Protein AF-A0A090VWR7-F1 (afdb_monomer_lite)

pLDDT: mean 79.72, std 17.18, range [29.16, 98.25]

Radius of gyration: 28.95 Å; chains: 1; bounding box: 82×68×71 Å

Sequence (475 aa):
MSASAYQDLITGIGGVRFQRPSGTYGYQKVKENLENNGVAAYNDGVGKNLQTILLELGAGAQDFLFKDYIDASGGLFWWTIKDSPGIRERPSGMLVETFKKNIAKWNSVKHWEIMQRFQIEDVKPVNVPYAEERQWPTTNWSVFAIAPHIVADKRGDSRFEGQSANMGYYESTVWYQLQMTLNSGMREPVDVAPVDWSYNFDHVYKASTLASNNKEPLRYIQNFIKGYQQRDNNVFNNGNSLVNNSAWNMREVSPWRLYSVASGDTSLHDELDVYEVGLRAKLTSKLLKMFNDKAASLDESDWPRGNDGAWWKLETMAYIPSNYSTGTCLFPNADGFCSDIQNANEADAIFTLIPLLQSINVDCVEVERLRVWAKGMWPLGDWDQFIDSSCTLGVNDVTSNNVFRAYPNPTKGIIRLSNLVEWSIFDIMGKSLKSGYSQEINLDFLPDAMYFLKTPNGTIKIIKNNKKHIENFYC

Secondary structure (DSSP, 8-state):
--HHHHHHHHH------TTS-TT-SSHHHHHHHHHHHHHHHHHTT-SS-HHHHHHHHHHHHHHHH-TT-------S-GGG-TT-HHHHTSPTT--HHHHHHHHHHHHHHHHHHHHHHTT-TT---TT-TT--SSS-S-SS-SSGGGSHHHHSSBGGGTB-TT--HHHHHHHHHHHHHHHHHH---TT---SSSS--HHHHHHHHHHHHHHSTT---HHHHHHHHHHHHHHH-------S-TTS-TT---HHHH-GGGGT--TT---TTTTTHHHHSTTHHHHHHHHHHHHHHHHHTTS-GGGS-B-SS--TTSBPPTT-------BTTBSS--TTS---SSS---HHHHHHHHHHHHHHTT--HHHHHHHHHHHHHH-TTS-GGGG--TT----S----SS----EESSSBSSEEEEEEEEEEEEE-TT--EEEEEEEEEEE-TTS-SSEEEEEETTEEEEEEB--S--------

Structure (mmCIF, N/CA/C/O backbone):
data_AF-A0A090VWR7-F1
#
_entry.id   AF-A0A090VWR7-F1
#
loop_
_atom_site.group_PDB
_atom_site.id
_atom_site.type_symbol
_atom_site.label_atom_id
_atom_site.label_alt_id
_atom_site.label_comp_id
_atom_site.label_asym_id
_atom_site.label_entity_id
_atom_site.label_seq_id
_atom_site.pdbx_PDB_ins_code
_atom_site.Cartn_x
_atom_site.Cartn_y
_atom_site.Cartn_z
_atom_site.occupancy
_atom_site.B_iso_or_equiv
_atom_site.auth_seq_id
_atom_site.auth_comp_id
_atom_site.auth_asym_id
_atom_site.auth_atom_id
_atom_site.pdbx_PDB_model_num
ATOM 1 N N . MET A 1 1 ? -18.557 12.987 29.509 1.00 51.56 1 MET A N 1
ATOM 2 C CA . MET A 1 1 ? -19.796 12.529 28.843 1.00 51.56 1 MET A CA 1
ATOM 3 C C . MET A 1 1 ? -20.856 12.423 29.927 1.00 51.56 1 MET A C 1
ATOM 5 O O . MET A 1 1 ? -20.498 11.956 31.002 1.00 51.56 1 MET A O 1
ATOM 9 N N . SER A 1 2 ? -22.081 12.920 29.727 1.00 53.41 2 SER A N 1
ATOM 10 C CA . SER A 1 2 ? -23.148 12.676 30.710 1.00 53.41 2 SER A CA 1
ATOM 11 C C . SER A 1 2 ? -23.512 11.188 30.703 1.00 53.41 2 SER A C 1
ATOM 13 O O . SER A 1 2 ? -23.335 10.510 29.689 1.00 53.41 2 SER A O 1
ATOM 15 N N . ALA A 1 3 ? -24.021 10.672 31.822 1.00 50.81 3 ALA A N 1
ATOM 16 C CA . ALA A 1 3 ? -24.468 9.281 31.902 1.00 50.81 3 ALA A CA 1
ATOM 17 C C . ALA A 1 3 ? -25.586 8.968 30.885 1.00 50.81 3 ALA A C 1
ATOM 19 O O . ALA A 1 3 ? -25.642 7.855 30.377 1.00 50.81 3 ALA A O 1
ATOM 20 N N . SER A 1 4 ? -26.422 9.959 30.544 1.00 53.22 4 SER A N 1
ATOM 21 C CA . SER A 1 4 ? -27.482 9.835 29.537 1.00 53.22 4 SER A CA 1
ATOM 22 C C . SER A 1 4 ? -26.938 9.706 28.115 1.00 53.22 4 SER A C 1
ATOM 24 O O . SER A 1 4 ? -27.262 8.740 27.441 1.00 53.22 4 SER A O 1
ATOM 26 N N . ALA A 1 5 ? -26.027 10.589 27.689 1.00 52.41 5 ALA A N 1
ATOM 27 C CA . ALA A 1 5 ? -25.415 10.508 26.360 1.00 52.41 5 ALA A CA 1
ATOM 28 C C . ALA A 1 5 ? -24.580 9.226 26.192 1.00 52.41 5 ALA A C 1
ATOM 30 O O . ALA A 1 5 ? -24.531 8.642 25.115 1.00 52.41 5 ALA A O 1
ATOM 31 N N . TYR A 1 6 ? -23.941 8.761 27.270 1.00 54.44 6 TYR A N 1
ATOM 32 C CA . TYR A 1 6 ? -23.251 7.472 27.275 1.00 54.44 6 TYR A CA 1
ATOM 33 C C . TYR A 1 6 ? -24.224 6.292 27.168 1.00 54.44 6 TYR A C 1
ATOM 35 O O . TYR A 1 6 ? -23.903 5.302 26.515 1.00 54.44 6 TYR A O 1
ATOM 43 N N . GLN A 1 7 ? -25.411 6.388 27.776 1.00 57.22 7 GLN A N 1
ATOM 44 C CA . GLN A 1 7 ? -26.429 5.356 27.625 1.00 57.22 7 GLN A CA 1
ATOM 45 C C . GLN A 1 7 ? -27.048 5.336 26.235 1.00 57.22 7 GLN A C 1
ATOM 47 O O . GLN A 1 7 ? -27.167 4.258 25.672 1.00 57.22 7 GLN A O 1
ATOM 52 N N . ASP A 1 8 ? -27.334 6.492 25.643 1.00 54.53 8 ASP A N 1
ATOM 53 C CA . ASP A 1 8 ? -27.855 6.584 24.274 1.00 54.53 8 ASP A CA 1
ATOM 54 C C . ASP A 1 8 ? -26.864 6.003 23.242 1.00 54.53 8 ASP A C 1
ATOM 56 O O . ASP A 1 8 ? -27.255 5.363 22.266 1.00 54.53 8 ASP A O 1
ATOM 60 N N . LEU A 1 9 ? -25.558 6.159 23.491 1.00 54.75 9 LEU A N 1
ATOM 61 C CA . LEU A 1 9 ? -24.485 5.519 22.722 1.00 54.75 9 LEU A CA 1
ATOM 62 C C . LEU A 1 9 ? -24.494 3.983 22.880 1.00 54.75 9 LEU A C 1
ATOM 64 O O . LEU A 1 9 ? -24.260 3.258 21.915 1.00 54.75 9 LEU A O 1
ATOM 68 N N . ILE A 1 10 ? -24.758 3.475 24.090 1.00 51.75 10 ILE A N 1
ATOM 69 C CA . ILE A 1 10 ? -24.783 2.036 24.409 1.00 51.75 10 ILE A CA 1
ATOM 70 C C . ILE A 1 10 ? -26.030 1.339 23.857 1.00 51.75 10 ILE A C 1
ATOM 72 O O . ILE A 1 10 ? -25.922 0.217 23.354 1.00 51.75 10 ILE A O 1
ATOM 76 N N . THR A 1 11 ? -27.195 1.969 23.980 1.00 52.66 11 THR A N 1
ATOM 77 C CA . THR A 1 11 ? -28.497 1.400 23.603 1.00 52.66 11 THR A CA 1
ATOM 78 C C . THR A 1 11 ? -28.781 1.508 22.104 1.00 52.66 11 THR A C 1
ATOM 80 O O . THR A 1 11 ? -29.627 0.777 21.596 1.00 52.66 11 THR A O 1
ATOM 83 N N . GLY A 1 12 ? -28.025 2.349 21.388 1.00 47.41 12 GLY A N 1
ATOM 84 C CA . GLY A 1 12 ? -28.238 2.657 19.978 1.00 47.41 12 GLY A CA 1
ATOM 85 C C . GLY A 1 12 ? -29.293 3.751 19.825 1.00 47.41 12 GLY A C 1
ATOM 86 O O . GLY A 1 12 ? -30.440 3.601 20.244 1.00 47.41 12 GLY A O 1
ATOM 87 N N . ILE A 1 13 ? -28.922 4.867 19.198 1.00 43.25 13 ILE A N 1
ATOM 88 C CA . ILE A 1 13 ? -29.881 5.922 18.862 1.00 43.25 13 ILE A CA 1
ATOM 89 C C . ILE A 1 13 ? -30.529 5.554 17.527 1.00 43.25 13 ILE A C 1
ATOM 91 O O . ILE A 1 13 ? -29.836 5.327 16.541 1.00 43.25 13 ILE A O 1
ATOM 95 N N . GLY A 1 14 ? -31.861 5.490 17.471 1.00 38.06 14 GLY A N 1
ATOM 96 C CA . GLY A 1 14 ? -32.574 5.323 16.205 1.00 38.06 14 GLY A CA 1
ATOM 97 C C . GLY A 1 14 ? -32.250 6.466 15.238 1.00 38.06 14 GLY A C 1
ATOM 98 O O . GLY A 1 14 ? -32.594 7.613 15.511 1.00 38.06 14 GLY A O 1
ATOM 99 N N . GLY A 1 15 ? -31.580 6.152 14.127 1.00 34.28 15 GLY A N 1
ATOM 100 C CA . GLY A 1 15 ? -31.239 7.111 13.078 1.00 34.28 15 GLY A CA 1
ATOM 101 C C . GLY A 1 15 ? -32.359 7.299 12.048 1.00 34.28 15 GLY A C 1
ATOM 102 O O . GLY A 1 15 ? -32.972 6.337 11.588 1.00 34.28 15 GLY A O 1
ATOM 103 N N . VAL A 1 16 ? -32.583 8.551 11.645 1.00 34.41 16 VAL A N 1
ATOM 104 C CA . VAL A 1 16 ? -33.649 9.031 10.744 1.00 34.41 16 VAL A CA 1
ATOM 105 C C . VAL A 1 16 ? -33.288 8.849 9.255 1.00 34.41 16 VAL A C 1
ATOM 107 O O . VAL A 1 16 ? -33.604 9.688 8.412 1.00 34.41 16 VAL A O 1
ATOM 110 N N . ARG A 1 17 ? -32.635 7.743 8.857 1.00 39.25 17 ARG A N 1
ATOM 111 C CA . ARG A 1 17 ? -32.684 7.380 7.427 1.00 39.25 17 ARG A CA 1
ATOM 112 C C . ARG A 1 17 ? -34.109 6.920 7.153 1.00 39.25 17 ARG A C 1
ATOM 114 O O . ARG A 1 17 ? -34.522 5.909 7.705 1.00 39.25 17 ARG A O 1
ATOM 121 N N . PHE A 1 18 ? -34.810 7.570 6.226 1.00 39.06 18 PHE A N 1
ATOM 122 C CA . PHE A 1 18 ? -36.134 7.158 5.722 1.00 39.06 18 PHE A CA 1
ATOM 123 C C . PHE A 1 18 ? -36.210 5.694 5.209 1.00 39.06 18 PHE A C 1
ATOM 125 O O . PHE A 1 18 ? -37.277 5.234 4.820 1.00 39.06 18 PHE A O 1
ATOM 132 N N . GLN A 1 19 ? -35.098 4.947 5.219 1.00 41.78 19 GLN A N 1
ATOM 133 C CA . GLN A 1 19 ? -34.988 3.539 4.830 1.00 41.78 19 GLN A CA 1
ATOM 134 C C . GLN A 1 19 ? -34.365 2.616 5.901 1.00 41.78 19 GLN A C 1
ATOM 136 O O . GLN A 1 19 ? -34.159 1.438 5.620 1.00 41.78 19 GLN A O 1
ATOM 141 N N . ARG A 1 20 ? -34.020 3.095 7.109 1.00 45.75 20 ARG A N 1
ATOM 142 C CA . ARG A 1 20 ? -33.457 2.237 8.172 1.00 45.75 20 ARG A CA 1
ATOM 143 C C . ARG A 1 20 ? -34.410 2.188 9.371 1.00 45.75 20 ARG A C 1
ATOM 145 O O . ARG A 1 20 ? -34.765 3.249 9.876 1.00 45.75 20 ARG A O 1
ATOM 152 N N . PRO A 1 21 ? -34.834 1.001 9.843 1.00 43.12 21 PRO A N 1
ATOM 153 C CA . PRO A 1 21 ? -35.701 0.915 11.014 1.00 43.12 21 PRO A CA 1
ATOM 154 C C . PRO A 1 21 ? -35.001 1.491 12.256 1.00 43.12 21 PRO A C 1
ATOM 156 O O . PRO A 1 21 ? -33.796 1.302 12.451 1.00 43.12 21 PRO A O 1
ATOM 159 N N . SER A 1 22 ? -35.748 2.184 13.113 1.00 42.44 22 SER A N 1
ATOM 160 C CA . SER A 1 22 ? -35.248 2.719 14.385 1.00 42.44 22 SER A CA 1
ATOM 161 C C . SER A 1 22 ? -34.670 1.608 15.275 1.00 42.44 22 SER A C 1
ATOM 163 O O . SER A 1 22 ? -35.323 0.581 15.451 1.00 42.44 22 SER A O 1
ATOM 165 N N . GLY A 1 23 ? -33.490 1.817 15.872 1.00 48.91 23 GLY A N 1
ATOM 166 C CA . GLY A 1 23 ? -32.904 0.888 16.855 1.00 48.91 23 GLY A CA 1
ATOM 167 C C . GLY A 1 23 ? -32.280 -0.384 16.263 1.00 48.91 23 GLY A C 1
ATOM 168 O O . GLY A 1 23 ? -32.158 -1.391 16.956 1.00 48.91 23 GLY A O 1
ATOM 169 N N . THR A 1 24 ? -31.913 -0.368 14.978 1.00 52.62 24 THR A N 1
ATOM 170 C CA . THR A 1 24 ? -31.390 -1.561 14.284 1.00 52.62 24 THR A CA 1
ATOM 171 C C . THR A 1 24 ? -29.894 -1.803 14.525 1.00 52.62 24 THR A C 1
ATOM 173 O O . THR A 1 24 ? -29.440 -2.931 14.380 1.00 52.62 24 THR A O 1
ATOM 176 N N . TYR A 1 25 ? -29.127 -0.780 14.916 1.00 61.69 25 TYR A N 1
ATOM 177 C CA . TYR A 1 25 ? -27.661 -0.813 14.935 1.00 61.69 25 TYR A CA 1
ATOM 178 C C . TYR A 1 25 ? -27.116 -0.420 16.315 1.00 61.69 25 TYR A C 1
ATOM 180 O O . TYR A 1 25 ? -27.634 0.501 16.946 1.00 61.69 25 TYR A O 1
ATOM 188 N N . GLY A 1 26 ? -26.073 -1.106 16.793 1.00 65.62 26 GLY A N 1
ATOM 189 C CA . GLY A 1 26 ? -25.439 -0.804 18.080 1.00 65.62 26 GLY A CA 1
ATOM 190 C C . GLY A 1 26 ? -25.020 -2.022 18.898 1.00 65.62 26 GLY A C 1
ATOM 191 O O . GLY A 1 26 ? -25.417 -3.159 18.639 1.00 65.62 26 GLY A O 1
ATOM 192 N N . TYR A 1 27 ? -24.201 -1.761 19.919 1.00 72.25 27 TYR A N 1
ATOM 193 C CA . TYR A 1 27 ? -23.573 -2.793 20.746 1.00 72.25 27 TYR A CA 1
ATOM 194 C C . TYR A 1 27 ? -24.579 -3.758 21.385 1.00 72.25 27 TYR A C 1
ATOM 196 O O . TYR A 1 27 ? -24.393 -4.970 21.287 1.00 72.25 27 TYR A O 1
ATOM 204 N N . GLN A 1 28 ? -25.648 -3.247 22.010 1.00 73.31 28 GLN A N 1
ATOM 205 C CA . GLN A 1 28 ? -26.652 -4.100 22.658 1.00 73.31 28 GLN A CA 1
ATOM 206 C C . GLN A 1 28 ? -27.321 -5.051 21.668 1.00 73.31 28 GLN A C 1
ATOM 208 O O . GLN A 1 28 ? -27.436 -6.237 21.955 1.00 73.31 28 GLN A O 1
ATOM 213 N N . LYS A 1 29 ? -27.678 -4.565 20.476 1.00 74.31 29 LYS A N 1
ATOM 214 C CA . LYS A 1 29 ? -28.361 -5.381 19.473 1.00 74.31 29 LYS A CA 1
ATOM 215 C C . LYS A 1 29 ? -27.481 -6.508 18.949 1.00 74.31 29 LYS A C 1
ATOM 217 O O . LYS A 1 29 ? -27.926 -7.650 18.873 1.00 74.31 29 LYS A O 1
ATOM 222 N N . VAL A 1 30 ? -26.228 -6.189 18.632 1.00 75.69 30 VAL A N 1
ATOM 223 C CA . VAL A 1 30 ? -25.244 -7.176 18.171 1.00 75.69 30 VAL A CA 1
ATOM 224 C C . VAL A 1 30 ? -24.985 -8.216 19.254 1.00 75.69 30 VAL A C 1
ATOM 226 O O . VAL A 1 30 ? -25.005 -9.413 18.979 1.00 75.69 30 VAL A O 1
ATOM 229 N N . LYS A 1 31 ? -24.828 -7.772 20.504 1.00 82.00 31 LYS A N 1
ATOM 230 C CA . LYS A 1 31 ? -24.680 -8.663 21.653 1.00 82.00 31 LYS A CA 1
ATOM 231 C C . LYS A 1 31 ? -25.887 -9.597 21.817 1.00 82.00 31 LYS A C 1
ATOM 233 O O . LYS A 1 31 ? -25.687 -10.802 21.905 1.00 82.00 31 LYS A O 1
ATOM 238 N N . GLU A 1 32 ? -27.111 -9.070 21.825 1.00 83.12 32 GLU A N 1
ATOM 239 C CA . GLU A 1 32 ? -28.346 -9.866 21.941 1.00 83.12 32 GLU A CA 1
ATOM 240 C C . GLU A 1 32 ? -28.486 -10.873 20.793 1.00 83.12 32 GLU A C 1
ATOM 242 O O . GLU A 1 32 ? -28.898 -12.013 20.993 1.00 83.12 32 GLU A O 1
ATOM 247 N N . ASN A 1 33 ? -28.138 -10.464 19.572 1.00 78.56 33 ASN A N 1
ATOM 248 C CA . ASN A 1 33 ? -28.210 -11.314 18.391 1.00 78.56 33 ASN A CA 1
ATOM 249 C C . ASN A 1 33 ? -27.217 -12.488 18.476 1.00 78.56 33 ASN A C 1
ATOM 251 O O . ASN A 1 33 ? -27.577 -13.622 18.152 1.00 78.56 33 ASN A O 1
ATOM 255 N N . LEU A 1 34 ? -25.996 -12.240 18.957 1.00 82.56 34 LEU A N 1
ATOM 256 C CA . LEU A 1 34 ? -24.993 -13.279 19.202 1.00 82.56 34 LEU A CA 1
ATOM 257 C C . LEU A 1 34 ? -25.367 -14.182 20.393 1.00 82.56 34 LEU A C 1
ATOM 259 O O . LEU A 1 34 ? -25.151 -15.389 20.320 1.00 82.56 34 LEU A O 1
ATOM 263 N N . GLU A 1 35 ? -25.972 -13.637 21.454 1.00 86.25 35 GLU A N 1
ATOM 264 C CA . GLU A 1 35 ? -26.457 -14.412 22.611 1.00 86.25 35 GLU A CA 1
ATOM 265 C C . GLU A 1 35 ? -27.609 -15.357 22.246 1.00 86.25 35 GLU A C 1
ATOM 267 O O . GLU A 1 35 ? -27.615 -16.502 22.690 1.00 86.25 35 GLU A O 1
ATOM 272 N N . ASN A 1 36 ? -28.559 -14.905 21.423 1.00 84.50 36 ASN A N 1
ATOM 273 C CA . ASN A 1 36 ? -29.758 -15.683 21.102 1.00 84.50 36 ASN A CA 1
ATOM 274 C C . ASN A 1 36 ? -29.510 -16.828 20.110 1.00 84.50 36 ASN A C 1
ATOM 276 O O . ASN A 1 36 ? -30.181 -17.852 20.198 1.00 84.50 36 ASN A O 1
ATOM 280 N N . ASN A 1 37 ? -28.586 -16.658 19.159 1.00 79.19 37 ASN A N 1
ATOM 281 C CA . ASN A 1 37 ? -28.374 -17.635 18.082 1.00 79.19 37 ASN A CA 1
ATOM 282 C C . ASN A 1 37 ? -27.042 -18.398 18.196 1.00 79.19 37 ASN A C 1
ATOM 284 O O . ASN A 1 37 ? -26.898 -19.458 17.591 1.00 79.19 37 ASN A O 1
ATOM 288 N N . GLY A 1 38 ? -26.074 -17.890 18.969 1.00 77.81 38 GLY A N 1
ATOM 289 C CA . GLY A 1 38 ? -24.718 -18.440 19.046 1.00 77.81 38 GLY A CA 1
ATOM 290 C C . GLY A 1 38 ? -23.871 -18.164 17.794 1.00 77.81 38 GLY A C 1
ATOM 291 O O . GLY A 1 38 ? -24.385 -17.901 16.712 1.00 77.81 38 GLY A O 1
ATOM 292 N N . VAL A 1 39 ? -22.541 -18.229 17.930 1.00 75.62 39 VAL A N 1
ATOM 293 C CA . VAL A 1 39 ? -21.595 -17.951 16.825 1.00 75.62 39 VAL A CA 1
ATOM 294 C C . VAL A 1 39 ? -21.690 -19.000 15.710 1.00 75.62 39 VAL A C 1
ATOM 296 O O . VAL A 1 39 ? -21.622 -18.651 14.533 1.00 75.62 39 VAL A O 1
ATOM 299 N N . ALA A 1 40 ? -21.888 -20.274 16.073 1.00 71.00 40 ALA A N 1
ATOM 300 C CA . ALA A 1 40 ? -21.952 -21.389 15.125 1.00 71.00 40 ALA A CA 1
ATOM 301 C C . ALA A 1 40 ? -23.059 -21.210 14.073 1.00 71.00 40 ALA A C 1
ATOM 303 O O . ALA A 1 40 ? -22.806 -21.428 12.894 1.00 71.00 40 ALA A O 1
ATOM 304 N N . ALA A 1 41 ? -24.228 -20.683 14.462 1.00 64.31 41 ALA A N 1
ATOM 305 C CA . ALA A 1 41 ? -25.340 -20.435 13.541 1.00 64.31 41 ALA A CA 1
ATOM 306 C C . ALA A 1 41 ? -24.945 -19.552 12.342 1.00 64.31 41 ALA A C 1
ATOM 308 O O . ALA A 1 41 ? -25.392 -19.782 11.219 1.00 64.31 41 ALA A O 1
ATOM 309 N N . TYR A 1 42 ? -24.064 -18.574 12.567 1.00 67.19 42 TYR A N 1
ATOM 310 C CA . TYR A 1 42 ? -23.623 -17.635 11.536 1.00 67.19 42 TYR A CA 1
ATOM 311 C C . TYR A 1 42 ? -22.506 -18.181 10.650 1.00 67.19 42 TYR A C 1
ATOM 313 O O . TYR A 1 42 ? -22.399 -17.775 9.492 1.00 67.19 42 TYR A O 1
ATOM 321 N N . ASN A 1 43 ? -21.693 -19.100 11.173 1.00 69.12 43 ASN A N 1
ATOM 322 C CA . ASN A 1 43 ? -20.702 -19.817 10.377 1.00 69.12 43 ASN A CA 1
ATOM 323 C C . ASN A 1 43 ? -21.363 -20.914 9.537 1.00 69.12 43 ASN A C 1
ATOM 325 O O . ASN A 1 43 ? -21.026 -21.070 8.372 1.00 69.12 43 ASN A O 1
ATOM 329 N N . ASP A 1 44 ? -22.394 -21.579 10.051 1.00 69.62 44 ASP A N 1
ATOM 330 C CA . ASP A 1 44 ? -23.106 -22.645 9.336 1.00 69.62 44 ASP A CA 1
ATOM 331 C C . ASP A 1 44 ? -24.048 -22.122 8.225 1.00 69.62 44 ASP A C 1
ATOM 333 O O . ASP A 1 44 ? -24.784 -22.889 7.605 1.00 69.62 44 ASP A O 1
ATOM 337 N N . GLY A 1 45 ? -24.032 -20.810 7.949 1.00 61.94 45 GLY A N 1
ATOM 338 C CA . GLY A 1 45 ? -24.792 -20.177 6.867 1.00 61.94 45 GLY A CA 1
ATOM 339 C C . GLY A 1 45 ? -26.270 -19.915 7.181 1.00 61.94 45 GLY A C 1
ATOM 340 O O . GLY A 1 45 ? -27.041 -19.607 6.270 1.00 61.94 45 GLY A O 1
ATOM 341 N N . VAL A 1 46 ? -26.688 -20.016 8.447 1.00 59.41 46 VAL A N 1
ATOM 342 C CA . VAL A 1 46 ? -28.076 -19.786 8.870 1.00 59.41 46 VAL A CA 1
ATOM 343 C C . VAL A 1 46 ? -28.251 -18.333 9.334 1.00 59.41 46 VAL A C 1
ATOM 345 O O . VAL A 1 46 ? -27.764 -17.930 10.385 1.00 59.41 46 VAL A O 1
ATOM 348 N N . GLY A 1 47 ? -28.994 -17.527 8.566 1.00 64.38 47 GLY A N 1
ATOM 349 C CA . GLY A 1 47 ? -29.306 -16.131 8.912 1.00 64.38 47 GLY A CA 1
ATOM 350 C C . GLY A 1 47 ? -28.325 -15.096 8.340 1.00 64.38 47 GLY A C 1
ATOM 351 O O . GLY A 1 47 ? -27.721 -15.309 7.291 1.00 64.38 47 GLY A O 1
ATOM 352 N N . LYS A 1 48 ? -28.212 -13.923 8.987 1.00 68.69 48 LYS A N 1
ATOM 353 C CA . LYS A 1 48 ? -27.246 -12.877 8.588 1.00 68.69 48 LYS A CA 1
ATOM 354 C C . LYS A 1 48 ? -25.825 -13.360 8.884 1.00 68.69 48 LYS A C 1
ATOM 356 O O . LYS A 1 48 ? -25.576 -13.801 9.993 1.00 68.69 48 LYS A O 1
ATOM 361 N N . ASN A 1 49 ? -24.882 -13.227 7.952 1.00 74.69 49 ASN A N 1
ATOM 362 C CA . ASN A 1 49 ? -23.497 -13.628 8.222 1.00 74.69 49 ASN A CA 1
ATOM 363 C C . ASN A 1 49 ? -22.848 -12.772 9.336 1.00 74.69 49 ASN A C 1
ATOM 365 O O . ASN A 1 49 ? -23.249 -11.629 9.583 1.00 74.69 49 ASN A O 1
ATOM 369 N N . LEU A 1 50 ? -21.822 -13.328 9.990 1.00 77.25 50 LEU A N 1
ATOM 370 C CA . LEU A 1 50 ? -21.145 -12.704 11.133 1.00 77.25 50 LEU A CA 1
ATOM 371 C C . LEU A 1 50 ? -20.585 -11.310 10.803 1.00 77.25 50 LEU A C 1
ATOM 373 O O . LEU A 1 50 ? -20.728 -10.383 11.596 1.00 77.25 50 LEU A O 1
ATOM 377 N N . GLN A 1 51 ? -20.020 -11.134 9.607 1.00 74.81 51 GLN A N 1
ATOM 378 C CA . GLN A 1 51 ? -19.496 -9.842 9.154 1.00 74.81 51 GLN A CA 1
ATOM 379 C C . GLN A 1 51 ? -20.593 -8.772 9.101 1.00 74.81 51 GLN A C 1
ATOM 381 O O . GLN A 1 51 ? -20.395 -7.658 9.578 1.00 74.81 51 GLN A O 1
ATOM 386 N N . THR A 1 52 ? -21.772 -9.115 8.574 1.00 74.00 52 THR A N 1
ATOM 387 C CA . THR A 1 52 ? -22.926 -8.211 8.481 1.00 74.00 52 THR A CA 1
ATOM 388 C C . THR A 1 52 ? -23.371 -7.771 9.864 1.00 74.00 52 THR A C 1
ATOM 390 O O . THR A 1 52 ? -23.618 -6.590 10.064 1.00 74.00 52 THR A O 1
ATOM 393 N N . ILE A 1 53 ? -23.422 -8.692 10.827 1.00 75.00 53 ILE A N 1
ATOM 394 C CA . ILE A 1 53 ? -23.774 -8.382 12.218 1.00 75.00 53 ILE A CA 1
ATOM 395 C C . ILE A 1 53 ? -22.732 -7.444 12.839 1.00 75.00 53 ILE A C 1
ATOM 397 O O . ILE A 1 53 ? -23.080 -6.466 13.495 1.00 75.00 53 ILE A O 1
ATOM 401 N N . LEU A 1 54 ? -21.444 -7.687 12.602 1.00 75.69 54 LEU A N 1
ATOM 402 C CA . LEU A 1 54 ? -20.377 -6.849 13.151 1.00 75.69 54 LEU A CA 1
ATOM 403 C C . LEU A 1 54 ? -20.314 -5.460 12.501 1.00 75.69 54 LEU A C 1
ATOM 405 O O . LEU A 1 54 ? -19.979 -4.491 13.181 1.00 75.69 54 LEU A O 1
ATOM 409 N N . LEU A 1 55 ? -20.712 -5.317 11.233 1.00 71.00 55 LEU A N 1
ATOM 410 C CA . LEU A 1 55 ? -20.896 -4.007 10.597 1.00 71.00 55 LEU A CA 1
ATOM 411 C C . LEU A 1 55 ? -21.937 -3.146 11.332 1.00 71.00 55 LEU A C 1
ATOM 413 O O . LEU A 1 55 ? -21.806 -1.918 11.365 1.00 71.00 55 LEU A O 1
ATOM 417 N N . GLU A 1 56 ? -22.935 -3.770 11.966 1.00 70.88 56 GLU A N 1
ATOM 418 C CA . GLU A 1 56 ? -23.962 -3.070 12.743 1.00 70.88 56 GLU A CA 1
ATOM 419 C C . GLU A 1 56 ? -23.396 -2.404 14.014 1.00 70.88 56 GLU A C 1
ATOM 421 O O . GLU A 1 56 ? -23.970 -1.419 14.484 1.00 70.88 56 GLU A O 1
ATOM 426 N N . LEU A 1 57 ? -22.241 -2.853 14.535 1.00 68.69 57 LEU A N 1
ATOM 427 C CA . LEU A 1 57 ? -21.535 -2.175 15.637 1.00 68.69 57 LEU A CA 1
ATOM 428 C C . LEU A 1 57 ? -21.033 -0.795 15.207 1.00 68.69 57 LEU A C 1
ATOM 430 O O . LEU A 1 57 ? -21.317 0.207 15.866 1.00 68.69 57 LEU A O 1
ATOM 434 N N . GLY A 1 58 ? -20.313 -0.743 14.082 1.00 62.44 58 GLY A N 1
ATOM 435 C CA . GLY A 1 58 ? -19.783 0.502 13.528 1.00 62.44 58 GLY A CA 1
ATOM 436 C C . GLY A 1 58 ? -20.893 1.464 13.102 1.00 62.44 58 GLY A C 1
ATOM 437 O O . GLY A 1 58 ? -20.776 2.670 13.316 1.00 62.44 58 GLY A O 1
ATOM 438 N N . ALA A 1 59 ? -21.999 0.938 12.568 1.00 63.44 59 ALA A N 1
ATOM 439 C CA . ALA A 1 59 ? -23.179 1.731 12.231 1.00 63.44 59 ALA A CA 1
ATOM 440 C C . ALA A 1 59 ? -23.849 2.358 13.469 1.00 63.44 59 ALA A C 1
ATOM 442 O O . ALA A 1 59 ? -24.275 3.504 13.397 1.00 63.44 59 ALA A O 1
ATOM 443 N N . GLY A 1 60 ? -23.870 1.683 14.624 1.00 61.72 60 GLY A N 1
ATOM 444 C CA . GLY A 1 60 ? -24.429 2.259 15.855 1.00 61.72 60 GLY A CA 1
ATOM 445 C C . GLY A 1 60 ? -23.659 3.486 16.363 1.00 61.72 60 GLY A C 1
ATOM 446 O O . GLY A 1 60 ? -24.263 4.478 16.770 1.00 61.72 60 GLY A O 1
ATOM 447 N N . ALA A 1 61 ? -22.323 3.466 16.279 1.00 60.53 61 ALA A N 1
ATOM 448 C CA . ALA A 1 61 ? -21.501 4.636 16.607 1.00 60.53 61 ALA A CA 1
ATOM 449 C C . ALA A 1 61 ? -21.715 5.802 15.618 1.00 60.53 61 ALA A C 1
ATOM 451 O O . ALA A 1 61 ? -21.631 6.968 16.008 1.00 60.53 61 ALA A O 1
ATOM 452 N N . GLN A 1 62 ? -22.013 5.495 14.350 1.00 57.59 62 GLN A N 1
ATOM 453 C CA . GLN A 1 62 ? -22.396 6.490 13.345 1.00 57.59 62 GLN A CA 1
ATOM 454 C C . GLN A 1 62 ? -23.764 7.090 13.660 1.00 57.59 62 GLN A C 1
ATOM 456 O O . GLN A 1 62 ? -23.892 8.308 13.735 1.00 57.59 62 GLN A O 1
ATOM 461 N N . ASP A 1 63 ? -24.768 6.254 13.904 1.00 56.19 63 ASP A N 1
ATOM 462 C CA . ASP A 1 63 ? -26.129 6.704 14.190 1.00 56.19 63 ASP A CA 1
ATOM 463 C C . ASP A 1 63 ? -26.175 7.596 15.448 1.00 56.19 63 ASP A C 1
ATOM 465 O O . ASP A 1 63 ? -26.881 8.606 15.454 1.00 56.19 63 ASP A O 1
ATOM 469 N N . PHE A 1 64 ? -25.341 7.321 16.464 1.00 55.81 64 PHE A N 1
ATOM 470 C CA . PHE A 1 64 ? -25.168 8.210 17.622 1.00 55.81 64 PHE A CA 1
ATOM 471 C C . PHE A 1 64 ? -24.698 9.625 17.238 1.00 55.81 64 PHE A C 1
ATOM 473 O O . PHE A 1 64 ? -25.191 10.617 17.773 1.00 55.81 64 PHE A O 1
ATOM 480 N N . LEU A 1 65 ? -23.742 9.736 16.315 1.00 52.31 65 LEU A N 1
ATOM 481 C CA . LEU A 1 65 ? -23.141 11.011 15.918 1.00 52.31 65 LEU A CA 1
ATOM 482 C C . LEU A 1 65 ? -23.939 11.784 14.850 1.00 52.31 65 LEU A C 1
ATOM 484 O O . LEU A 1 65 ? -23.687 12.975 14.659 1.00 52.31 65 LEU A O 1
ATOM 488 N N . PHE A 1 66 ? -24.886 11.151 14.150 1.00 51.12 66 PHE A N 1
ATOM 489 C CA . PHE A 1 66 ? -25.577 11.748 12.989 1.00 51.12 66 PHE A CA 1
ATOM 490 C C . PHE A 1 66 ? -27.098 11.682 13.059 1.00 51.12 66 PHE A C 1
ATOM 492 O O . PHE A 1 66 ? -27.740 11.668 12.010 1.00 51.12 66 PHE A O 1
ATOM 499 N N . LYS A 1 67 ? -27.670 11.692 14.272 1.00 47.28 67 LYS A N 1
ATOM 500 C CA . LYS A 1 67 ? -29.117 11.579 14.534 1.00 47.28 67 LYS A CA 1
ATOM 501 C C . LYS A 1 67 ? -30.008 12.357 13.543 1.00 47.28 67 LYS A C 1
ATOM 503 O O . LYS A 1 67 ? -31.029 11.816 13.134 1.00 47.28 67 LYS A O 1
ATOM 508 N N . ASP A 1 68 ? -29.575 13.540 13.084 1.00 39.03 68 ASP A N 1
ATOM 509 C CA . ASP A 1 68 ? -30.367 14.461 12.248 1.00 39.03 68 ASP A CA 1
ATOM 510 C C . ASP A 1 68 ? -29.728 14.865 10.893 1.00 39.03 68 ASP A C 1
ATOM 512 O O . ASP A 1 68 ? -30.069 15.918 10.351 1.00 39.03 68 ASP A O 1
ATOM 516 N N . TYR A 1 69 ? -28.784 14.096 10.325 1.00 37.78 69 TYR A N 1
ATOM 517 C CA . TYR A 1 69 ? -28.112 14.482 9.065 1.00 37.78 69 TYR A CA 1
ATOM 518 C C . TYR A 1 69 ? -28.355 13.506 7.899 1.00 37.78 69 TYR A C 1
ATOM 520 O O . TYR A 1 69 ? -28.063 12.315 7.998 1.00 37.78 69 TYR A O 1
ATOM 528 N N . ILE A 1 70 ? -28.852 14.038 6.771 1.00 39.62 70 ILE A N 1
ATOM 529 C CA . ILE A 1 70 ? -29.065 13.340 5.492 1.00 39.62 70 ILE A CA 1
ATOM 530 C C . ILE A 1 70 ? -28.203 14.023 4.422 1.00 39.62 70 ILE A C 1
ATOM 532 O O . ILE A 1 70 ? -28.447 15.178 4.086 1.00 39.62 70 ILE A O 1
ATOM 536 N N . ASP A 1 71 ? -27.259 13.290 3.837 1.00 36.06 71 ASP A N 1
ATOM 537 C CA . ASP A 1 71 ? -26.690 13.597 2.521 1.00 36.06 71 ASP A CA 1
ATOM 538 C C . ASP A 1 71 ? -26.574 12.282 1.723 1.00 36.06 71 ASP A C 1
ATOM 540 O O . ASP A 1 71 ? -26.199 11.231 2.250 1.00 36.06 71 ASP A O 1
ATOM 544 N N . ALA A 1 72 ? -26.979 12.355 0.455 1.00 30.39 72 ALA A N 1
ATOM 545 C CA . ALA A 1 72 ? -27.005 11.303 -0.551 1.00 30.39 72 ALA A CA 1
ATOM 546 C C . ALA A 1 72 ? -25.622 10.945 -1.146 1.00 30.39 72 ALA A C 1
ATOM 548 O O . ALA A 1 72 ? -25.554 10.094 -2.029 1.00 30.39 72 ALA A O 1
ATOM 549 N N . SER A 1 73 ? -24.521 11.536 -0.675 1.00 29.16 73 SER A N 1
ATOM 550 C CA . SER A 1 73 ? -23.172 11.379 -1.248 1.00 29.16 73 SER A CA 1
ATOM 551 C C . SER A 1 73 ? -22.468 10.033 -1.004 1.00 29.16 73 SER A C 1
ATOM 553 O O . SER A 1 73 ? -21.331 9.856 -1.426 1.00 29.16 73 SER A O 1
ATOM 555 N N . GLY A 1 74 ? -23.124 9.039 -0.397 1.00 33.84 74 GLY A N 1
ATOM 556 C CA . GLY A 1 74 ? -22.722 7.631 -0.550 1.00 33.84 74 GLY A CA 1
ATOM 557 C C . GLY A 1 74 ? -21.337 7.209 -0.026 1.00 33.84 74 GLY A C 1
ATOM 558 O O . GLY A 1 74 ? -20.994 6.041 -0.178 1.00 33.84 74 GLY A O 1
ATOM 559 N N . GLY A 1 75 ? -20.557 8.061 0.643 1.00 38.97 75 GLY A N 1
ATOM 560 C CA . GLY A 1 75 ? -19.232 7.668 1.123 1.00 38.97 75 GLY A CA 1
ATOM 561 C C . GLY A 1 75 ? -18.623 8.612 2.158 1.00 38.97 75 GLY A C 1
ATOM 562 O O . GLY A 1 75 ? -18.750 9.822 2.061 1.00 38.97 75 GLY A O 1
ATOM 563 N N . LEU A 1 76 ? -17.898 8.010 3.108 1.00 42.84 76 LEU A N 1
ATOM 564 C CA . LEU A 1 76 ? -16.837 8.602 3.938 1.00 42.84 76 LEU A CA 1
ATOM 565 C C . LEU A 1 76 ? -17.250 9.434 5.185 1.00 42.84 76 LEU A C 1
ATOM 567 O O . LEU A 1 76 ? -17.402 10.648 5.168 1.00 42.84 76 LEU A O 1
ATOM 571 N N . PHE A 1 77 ? -17.270 8.744 6.333 1.00 54.78 77 PHE A N 1
ATOM 572 C CA . PHE A 1 77 ? -16.742 9.211 7.634 1.00 54.78 77 PHE A CA 1
ATOM 573 C C . PHE A 1 77 ? -17.242 10.541 8.210 1.00 54.78 77 PHE A C 1
ATOM 575 O O . PHE A 1 77 ? -16.463 11.399 8.634 1.00 54.78 77 PHE A O 1
ATOM 582 N N . TRP A 1 78 ? -18.558 10.646 8.361 1.00 49.72 78 TRP A N 1
ATOM 583 C CA . TRP A 1 78 ? -19.258 11.794 8.939 1.00 49.72 78 TRP A CA 1
ATOM 584 C C . TRP A 1 78 ? -18.750 12.232 10.341 1.00 49.72 78 TRP A C 1
ATOM 586 O O . TRP A 1 78 ? -18.875 13.402 10.703 1.00 49.72 78 TRP A O 1
ATOM 596 N N . TRP A 1 79 ? -18.105 11.351 11.130 1.00 52.16 79 TRP A N 1
ATOM 597 C CA . TRP A 1 79 ? -17.545 11.663 12.471 1.00 52.16 79 TRP A CA 1
ATOM 598 C C . TRP A 1 79 ? -16.213 12.388 12.479 1.00 52.16 79 TRP A C 1
ATOM 600 O O . TRP A 1 79 ? -15.764 12.852 13.526 1.00 52.16 79 TRP A O 1
ATOM 610 N N . THR A 1 80 ? -15.608 12.539 11.310 1.00 54.19 80 THR A N 1
ATOM 611 C CA . THR A 1 80 ? -14.414 13.368 11.123 1.00 54.19 80 THR A CA 1
ATOM 612 C C . THR A 1 80 ? -14.762 14.847 10.957 1.00 54.19 80 THR A C 1
ATOM 614 O O . THR A 1 80 ? -13.920 15.716 11.184 1.00 54.19 80 THR A O 1
ATOM 617 N N . ILE A 1 81 ? -16.022 15.162 10.641 1.00 63.28 81 ILE A N 1
ATOM 618 C CA . ILE A 1 81 ? -16.475 16.519 10.333 1.00 63.28 81 ILE A CA 1
ATOM 619 C C . ILE A 1 81 ? -16.571 17.332 11.627 1.00 63.28 81 ILE A C 1
ATOM 621 O O . ILE A 1 81 ? -17.236 16.940 12.585 1.00 63.28 81 ILE A O 1
ATOM 625 N N . LYS A 1 82 ? -15.879 18.475 11.662 1.00 61.16 82 LYS A N 1
ATOM 626 C CA . LYS A 1 82 ? -15.769 19.361 12.832 1.00 61.16 82 LYS A CA 1
ATOM 627 C C . LYS A 1 82 ? -17.110 19.919 13.320 1.00 61.16 82 LYS A C 1
ATOM 629 O O . LYS A 1 82 ? -17.290 20.047 14.526 1.00 61.16 82 LYS A O 1
ATOM 634 N N . ASP A 1 83 ? -18.051 20.152 12.409 1.00 65.31 83 ASP A N 1
ATOM 635 C CA . ASP A 1 83 ? -19.306 20.862 12.695 1.00 65.31 83 ASP A CA 1
ATOM 636 C C . ASP A 1 83 ? -20.568 20.023 12.446 1.00 65.31 83 ASP A C 1
ATOM 638 O O . ASP A 1 83 ? -21.653 20.557 12.204 1.00 65.31 83 ASP A O 1
ATOM 642 N N . SER A 1 84 ? -20.451 18.694 12.491 1.00 63.09 84 SER A N 1
ATOM 643 C CA . SER A 1 84 ? -21.616 17.830 12.297 1.00 63.09 84 SER A CA 1
ATOM 644 C C . SER A 1 84 ? -22.622 17.938 13.458 1.00 63.09 84 SER A C 1
ATOM 646 O O . SER A 1 84 ? -22.237 18.262 14.588 1.00 63.09 84 SER A O 1
ATOM 648 N N . PRO A 1 85 ? -23.923 17.663 13.223 1.00 59.38 85 PRO A N 1
ATOM 649 C CA . PRO A 1 85 ? -24.957 17.800 14.248 1.00 59.38 85 PRO A CA 1
ATOM 650 C C . PRO A 1 85 ? -24.654 17.081 15.570 1.00 59.38 85 PRO A C 1
ATOM 652 O O . PRO A 1 85 ? -24.726 17.727 16.610 1.00 59.38 85 PRO A O 1
ATOM 655 N N . GLY A 1 86 ? -24.213 15.818 15.572 1.00 62.22 86 GLY A N 1
ATOM 656 C CA . GLY A 1 86 ? -23.901 15.128 16.833 1.00 62.22 86 GLY A CA 1
ATOM 657 C C . GLY A 1 86 ? -22.631 15.618 17.530 1.00 62.22 86 GLY A C 1
ATOM 658 O O . GLY A 1 86 ? -22.496 15.444 18.737 1.00 62.22 86 GLY A O 1
ATOM 659 N N . ILE A 1 87 ? -21.718 16.306 16.834 1.00 69.19 87 ILE A N 1
ATOM 660 C CA . ILE A 1 87 ? -20.593 16.994 17.489 1.00 69.19 87 ILE A CA 1
ATOM 661 C C . ILE A 1 87 ? -21.072 18.241 18.247 1.00 69.19 87 ILE A C 1
ATOM 663 O O . ILE A 1 87 ? -20.442 18.642 19.234 1.00 69.19 87 ILE A O 1
ATOM 667 N N . ARG A 1 88 ? -22.191 18.853 17.835 1.00 70.38 88 ARG A N 1
ATOM 668 C CA . ARG A 1 88 ? -22.815 19.976 18.559 1.00 70.38 88 ARG A CA 1
ATOM 669 C C . ARG A 1 88 ? -23.470 19.538 19.871 1.00 70.38 88 ARG A C 1
ATOM 671 O O . ARG A 1 88 ? -23.471 20.325 20.808 1.00 70.38 88 ARG A O 1
ATOM 678 N N . GLU A 1 89 ? -23.880 18.275 19.971 1.00 70.44 89 GLU A N 1
ATOM 679 C CA . GLU A 1 89 ? -24.435 17.652 21.188 1.00 70.44 89 GLU A CA 1
ATOM 680 C C . GLU A 1 89 ? -23.368 17.244 22.224 1.00 70.44 89 GLU A C 1
ATOM 682 O O . GLU A 1 89 ? -23.670 16.648 23.263 1.00 70.44 89 GLU A O 1
ATOM 687 N N . ARG A 1 90 ? -22.086 17.534 21.967 1.00 76.62 90 ARG A N 1
ATOM 688 C CA . ARG A 1 90 ? -21.012 17.207 22.912 1.00 76.62 90 ARG A CA 1
ATOM 689 C C . ARG A 1 90 ? -21.219 17.916 24.263 1.00 76.62 90 ARG A C 1
ATOM 691 O O . ARG A 1 90 ? -21.732 19.034 24.303 1.00 76.62 90 ARG A O 1
ATOM 698 N N . PRO A 1 91 ? -20.733 17.337 25.379 1.00 77.62 91 PRO A N 1
ATOM 699 C CA . PRO A 1 91 ? -20.805 17.987 26.684 1.00 77.62 91 PRO A CA 1
ATOM 700 C C . PRO A 1 91 ? -20.195 19.394 26.668 1.00 77.62 91 PRO A C 1
ATOM 702 O O . PRO A 1 91 ? -19.105 19.592 26.124 1.00 77.62 91 PRO A O 1
ATOM 705 N N . SER A 1 92 ? -20.869 20.348 27.316 1.00 79.06 92 SER A N 1
ATOM 706 C CA . SER A 1 92 ? -20.365 21.719 27.454 1.00 79.06 92 SER A CA 1
ATOM 707 C C . SER A 1 92 ? -18.942 21.730 28.031 1.00 79.06 92 SER A C 1
ATOM 709 O O . SER A 1 92 ? -18.634 20.987 28.964 1.00 79.06 92 SER A O 1
ATOM 711 N N . GLY A 1 93 ? -18.059 22.536 27.435 1.00 82.19 93 GLY A N 1
ATOM 712 C CA . GLY A 1 93 ? -16.640 22.625 27.801 1.00 82.19 93 GLY A CA 1
ATOM 713 C C . GLY A 1 93 ? -15.735 21.518 27.237 1.00 82.19 93 GLY A C 1
ATOM 714 O O . GLY A 1 93 ? -14.518 21.611 27.380 1.00 82.19 93 GLY A O 1
ATOM 715 N N . MET A 1 94 ? -16.271 20.490 26.567 1.00 83.44 94 MET A N 1
ATOM 716 C CA . MET A 1 94 ? -15.452 19.469 25.905 1.00 83.44 94 MET A CA 1
ATOM 717 C C . MET A 1 94 ? -14.971 19.943 24.526 1.00 83.44 94 MET A C 1
ATOM 719 O O . MET A 1 94 ? -15.765 20.388 23.690 1.00 83.44 94 MET A O 1
ATOM 723 N N . LEU A 1 95 ? -13.667 19.799 24.266 1.00 85.94 95 LEU A N 1
ATOM 724 C CA . LEU A 1 95 ? -13.085 20.048 22.944 1.00 85.94 95 LEU A CA 1
ATOM 725 C C . LEU A 1 95 ? -13.640 19.059 21.909 1.00 85.94 95 LEU A C 1
ATOM 727 O O . LEU A 1 95 ? -13.842 17.880 22.211 1.00 85.94 95 LEU A O 1
ATOM 731 N N . VAL A 1 96 ? -13.847 19.538 20.680 1.00 82.62 96 VAL A N 1
ATOM 732 C CA . VAL A 1 96 ? -14.387 18.743 19.563 1.00 82.62 96 VAL A CA 1
ATOM 733 C C . VAL A 1 96 ? -13.530 17.505 19.296 1.00 82.62 96 VAL A C 1
ATOM 735 O O . VAL A 1 96 ? -14.047 16.390 19.301 1.00 82.62 96 VAL A O 1
ATOM 738 N N . GLU A 1 97 ? -12.217 17.681 19.146 1.00 85.31 97 GLU A N 1
ATOM 739 C CA . GLU A 1 97 ? -11.278 16.580 18.904 1.00 85.31 97 GLU A CA 1
ATOM 740 C C . GLU A 1 97 ? -11.283 15.542 20.038 1.00 85.31 97 GLU A C 1
ATOM 742 O O . GLU A 1 97 ? -11.281 14.337 19.784 1.00 85.31 97 GLU A O 1
ATOM 747 N N . THR A 1 98 ? -11.372 15.991 21.297 1.00 85.50 98 THR A N 1
ATOM 748 C CA . THR A 1 98 ? -11.488 15.101 22.464 1.00 85.50 98 THR A CA 1
ATOM 749 C C . THR A 1 98 ? -12.761 14.264 22.399 1.00 85.50 98 THR A C 1
ATOM 751 O O . THR A 1 98 ? -12.727 13.064 22.676 1.00 85.50 98 THR A O 1
ATOM 754 N N . PHE A 1 99 ? -13.885 14.874 22.021 1.00 81.50 99 PHE A N 1
ATOM 755 C CA . PHE A 1 99 ? -15.152 14.165 21.880 1.00 81.50 99 PHE A CA 1
ATOM 756 C C . PHE A 1 99 ? -15.089 13.116 20.758 1.00 81.50 99 PHE A C 1
ATOM 758 O O . PHE A 1 99 ? -15.376 11.946 21.017 1.00 81.50 99 PHE A O 1
ATOM 765 N N . LYS A 1 100 ? -14.602 13.493 19.565 1.00 81.44 100 LYS A N 1
ATOM 766 C CA . LYS A 1 100 ? -14.388 12.577 18.426 1.00 81.44 100 LYS A CA 1
ATOM 767 C C . LYS A 1 100 ? -13.506 11.384 18.815 1.00 81.44 100 LYS A C 1
ATOM 769 O O . LYS A 1 100 ? -13.889 10.230 18.618 1.00 81.44 100 LYS A O 1
ATOM 774 N N . LYS A 1 101 ? -12.348 11.650 19.436 1.00 84.94 101 LYS A N 1
ATOM 775 C CA . LYS A 1 101 ? -11.388 10.619 19.869 1.00 84.94 101 LYS A CA 1
ATOM 776 C C . LYS A 1 101 ? -11.997 9.663 20.895 1.00 84.94 101 LYS A C 1
ATOM 778 O O . LYS A 1 101 ? -11.763 8.459 20.816 1.00 84.94 101 LYS A O 1
ATOM 783 N N . ASN A 1 102 ? -12.780 10.168 21.849 1.00 82.81 102 ASN A N 1
ATOM 784 C CA . ASN A 1 102 ? -13.427 9.331 22.863 1.00 82.81 102 ASN A CA 1
ATOM 785 C C . ASN A 1 102 ? -14.479 8.394 22.263 1.00 82.81 102 ASN A C 1
ATOM 787 O O . ASN A 1 102 ? -14.566 7.244 22.688 1.00 82.81 102 ASN A O 1
ATOM 791 N N . ILE A 1 103 ? -15.235 8.847 21.262 1.00 76.69 103 ILE A N 1
ATOM 792 C CA . ILE A 1 103 ? -16.222 8.001 20.579 1.00 76.69 103 ILE A CA 1
ATOM 793 C C . ILE A 1 103 ? -15.530 6.921 19.750 1.00 76.69 103 ILE A C 1
ATOM 795 O O . ILE A 1 103 ? -15.900 5.753 19.850 1.00 76.69 103 ILE A O 1
ATOM 799 N N . ALA A 1 104 ? -14.479 7.272 19.003 1.00 79.94 104 ALA A N 1
ATOM 800 C CA . ALA A 1 104 ? -13.693 6.293 18.251 1.00 79.94 104 ALA A CA 1
ATOM 801 C C . ALA A 1 104 ? -13.080 5.217 19.173 1.00 79.94 104 ALA A C 1
ATOM 803 O O . ALA A 1 104 ? -13.154 4.020 18.882 1.00 79.94 104 ALA A O 1
ATOM 804 N N . LYS A 1 105 ? -12.542 5.632 20.330 1.00 85.56 105 LYS A N 1
ATOM 805 C CA . LYS A 1 105 ? -12.038 4.719 21.368 1.00 85.56 105 LYS A CA 1
ATOM 806 C C . LYS A 1 105 ? -13.134 3.829 21.938 1.00 85.56 105 LYS A C 1
ATOM 808 O O . LYS A 1 105 ? -12.923 2.631 22.080 1.00 85.56 105 LYS A O 1
ATOM 813 N N . TRP A 1 106 ? -14.300 4.391 22.246 1.00 80.38 106 TRP A N 1
ATOM 814 C CA . TRP A 1 106 ? -15.430 3.612 22.741 1.00 80.38 106 TRP A CA 1
ATOM 815 C C . TRP A 1 106 ? -15.869 2.556 21.724 1.00 80.38 106 TRP A C 1
ATOM 817 O O . TRP A 1 106 ? -15.993 1.390 22.086 1.00 80.38 106 TRP A O 1
ATOM 827 N N . ASN A 1 107 ? -16.008 2.929 20.447 1.00 77.25 107 ASN A N 1
ATOM 828 C CA . ASN A 1 107 ? -16.348 1.990 19.380 1.00 77.25 107 ASN A CA 1
ATOM 829 C C . ASN A 1 107 ? -15.330 0.840 19.306 1.00 77.25 107 ASN A C 1
ATOM 831 O O . ASN A 1 107 ? -15.712 -0.324 19.215 1.00 77.25 107 ASN A O 1
ATOM 835 N N . SER A 1 108 ? -14.039 1.154 19.428 1.00 84.44 108 SER A N 1
ATOM 836 C CA . SER A 1 108 ? -12.965 0.154 19.458 1.00 84.44 108 SER A CA 1
ATOM 837 C C . SER A 1 108 ? -13.078 -0.799 20.651 1.00 84.44 108 SER A C 1
ATOM 839 O O . SER A 1 108 ? -12.952 -2.010 20.483 1.00 84.44 108 SER A O 1
ATOM 841 N N . VAL A 1 109 ? -13.375 -0.275 21.846 1.00 86.75 109 VAL A N 1
ATOM 842 C CA . VAL A 1 109 ? -13.624 -1.092 23.047 1.00 86.75 109 VAL A CA 1
ATOM 843 C C . VAL A 1 109 ? -14.846 -1.989 22.849 1.00 86.75 109 VAL A C 1
ATOM 845 O O . VAL A 1 109 ? -14.814 -3.144 23.254 1.00 86.75 109 VAL A O 1
ATOM 848 N N . LYS A 1 110 ? -15.904 -1.507 22.186 1.00 83.06 110 LYS A N 1
ATOM 849 C CA . LYS A 1 110 ? -17.097 -2.317 21.901 1.00 83.06 110 LYS A CA 1
ATOM 850 C C . LYS A 1 110 ? -16.847 -3.429 20.898 1.00 83.06 110 LYS A C 1
ATOM 852 O O . LYS A 1 110 ? -17.360 -4.525 21.102 1.00 83.06 110 LYS A O 1
ATOM 857 N N . HIS A 1 111 ? -16.015 -3.191 19.887 1.00 83.56 111 HIS A N 1
ATOM 858 C CA . HIS A 1 111 ? -15.525 -4.274 19.039 1.00 83.56 111 HIS A CA 1
ATOM 859 C C . HIS A 1 111 ? -14.756 -5.293 19.883 1.00 83.56 111 HIS A C 1
ATOM 861 O O . HIS A 1 111 ? -15.130 -6.458 19.889 1.00 83.56 111 HIS A O 1
ATOM 867 N N . TRP A 1 112 ? -13.769 -4.856 20.671 1.00 88.44 112 TRP A N 1
ATOM 868 C CA . TRP A 1 112 ? -12.988 -5.748 21.532 1.00 88.44 112 TRP A CA 1
ATOM 869 C C . TRP A 1 112 ? -13.866 -6.579 22.484 1.00 88.44 112 TRP A C 1
ATOM 871 O O . TRP A 1 112 ? -13.720 -7.795 22.536 1.00 88.44 112 TRP A O 1
ATOM 881 N N . GLU A 1 113 ? -14.831 -5.965 23.177 1.00 87.25 113 GLU A N 1
ATOM 882 C CA . GLU A 1 113 ? -15.758 -6.668 24.076 1.00 87.25 113 GLU A CA 1
ATOM 883 C C . GLU A 1 113 ? -16.539 -7.774 23.354 1.00 87.25 113 GLU A C 1
ATOM 885 O O . GLU A 1 113 ? -16.686 -8.862 23.906 1.00 87.25 113 GLU A O 1
ATOM 890 N N . ILE A 1 114 ? -17.032 -7.515 22.136 1.00 86.31 114 ILE A N 1
ATOM 891 C CA . ILE A 1 114 ? -17.729 -8.525 21.327 1.00 86.31 114 ILE A CA 1
ATOM 892 C C . ILE A 1 114 ? -16.762 -9.637 20.907 1.00 86.31 114 ILE A C 1
ATOM 894 O O . ILE A 1 114 ? -17.076 -10.809 21.105 1.00 86.31 114 ILE A O 1
ATOM 898 N N . MET A 1 115 ? -15.574 -9.286 20.404 1.00 88.12 115 MET A N 1
ATOM 899 C CA . MET A 1 115 ? -14.579 -10.270 19.961 1.00 88.12 115 MET A CA 1
ATOM 900 C C . MET A 1 115 ? -14.193 -11.233 21.089 1.00 88.12 115 MET A C 1
ATOM 902 O O . MET A 1 115 ? -14.170 -12.445 20.887 1.00 88.12 115 MET A O 1
ATOM 906 N N . GLN A 1 116 ? -13.960 -10.702 22.291 1.00 90.00 116 GLN A N 1
ATOM 907 C CA . GLN A 1 116 ? -13.544 -11.490 23.451 1.00 90.00 116 GLN A CA 1
ATOM 908 C C . GLN A 1 116 ? -14.701 -12.258 24.099 1.00 90.00 116 GLN A C 1
ATOM 910 O O . GLN A 1 116 ? -14.553 -13.434 24.420 1.00 90.00 116 GLN A O 1
ATOM 915 N N . ARG A 1 117 ? -15.871 -11.624 24.289 1.00 88.75 117 ARG A N 1
ATOM 916 C CA . ARG A 1 117 ? -17.027 -12.258 24.954 1.00 88.75 117 ARG A CA 1
ATOM 917 C C . ARG A 1 117 ? -17.502 -13.500 24.209 1.00 88.75 117 ARG A C 1
ATOM 919 O O . ARG A 1 117 ? -17.906 -14.461 24.854 1.00 88.75 117 ARG A O 1
ATOM 926 N N . PHE A 1 118 ? -17.478 -13.451 22.881 1.00 87.62 118 PHE A N 1
ATOM 927 C CA . PHE A 1 118 ? -17.948 -14.540 22.031 1.00 87.6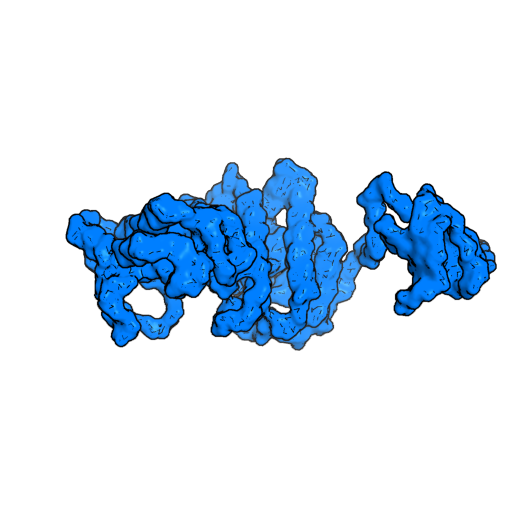2 118 PHE A CA 1
ATOM 928 C C . PHE A 1 118 ? -16.814 -15.392 21.456 1.00 87.62 118 PHE A C 1
ATOM 930 O O . PHE A 1 118 ? -17.112 -16.327 20.722 1.00 87.62 118 PHE A O 1
ATOM 937 N N . GLN A 1 119 ? -15.552 -15.095 21.803 1.00 88.44 119 GLN A N 1
ATOM 938 C CA . GLN A 1 119 ? -14.365 -15.821 21.333 1.00 88.44 119 GLN A CA 1
ATOM 939 C C . GLN A 1 119 ? -14.344 -15.949 19.803 1.00 88.44 119 GLN A C 1
ATOM 941 O O . GLN A 1 119 ? -14.273 -17.042 19.257 1.00 88.44 119 GLN A O 1
ATOM 946 N N . ILE A 1 120 ? -14.485 -14.812 19.115 1.00 85.06 120 ILE A N 1
ATOM 947 C CA . ILE A 1 120 ? -14.573 -14.758 17.646 1.00 85.06 120 ILE A CA 1
ATOM 948 C C . ILE A 1 120 ? -13.342 -14.130 16.982 1.00 85.06 120 ILE A C 1
ATOM 950 O O . ILE A 1 120 ? -13.386 -13.790 15.805 1.00 85.06 120 ILE A O 1
ATOM 954 N N . GLU A 1 121 ? -12.252 -13.941 17.726 1.00 82.88 121 GLU A N 1
ATOM 955 C CA . GLU A 1 121 ? -11.012 -13.330 17.218 1.00 82.88 121 GLU A CA 1
ATOM 956 C C . GLU A 1 121 ? -10.204 -14.232 16.269 1.00 82.88 121 GLU A C 1
ATOM 958 O O . GLU A 1 121 ? -9.364 -13.738 15.519 1.00 82.88 121 GLU A O 1
ATOM 963 N N . ASP A 1 122 ? -10.460 -15.536 16.306 1.00 77.31 122 ASP A N 1
ATOM 964 C CA . ASP A 1 122 ? -9.881 -16.581 15.458 1.00 77.31 122 ASP A CA 1
ATOM 965 C C . ASP A 1 122 ? -10.949 -17.287 14.602 1.00 77.31 122 ASP A C 1
ATOM 967 O O . ASP A 1 122 ? -10.701 -18.294 13.934 1.00 77.31 122 ASP A O 1
ATOM 971 N N . VAL A 1 123 ? -12.168 -16.743 14.596 1.00 79.56 123 VAL A N 1
ATOM 972 C CA . VAL A 1 123 ? -13.271 -17.293 13.819 1.00 79.56 123 VAL A CA 1
ATOM 973 C C . VAL A 1 123 ? -13.182 -16.786 12.389 1.00 79.56 123 VAL A C 1
ATOM 975 O O . VAL A 1 123 ? -13.523 -15.646 12.073 1.00 79.56 123 VAL A O 1
ATOM 978 N N . LYS A 1 124 ? -12.772 -17.687 11.499 1.00 78.62 124 LYS A N 1
ATOM 979 C CA . LYS A 1 124 ? -12.762 -17.462 10.057 1.00 78.62 124 LYS A CA 1
ATOM 980 C C . LYS A 1 124 ? -14.193 -17.443 9.493 1.00 78.62 124 LYS A C 1
ATOM 982 O O . LYS A 1 124 ? -14.869 -18.473 9.567 1.00 78.62 124 LYS A O 1
ATOM 987 N N . PRO A 1 125 ? -14.661 -16.341 8.871 1.00 74.75 125 PRO A N 1
ATOM 988 C CA . PRO A 1 125 ? -15.970 -16.319 8.223 1.00 74.75 125 PRO A CA 1
ATOM 989 C C . PRO A 1 125 ? -16.049 -17.345 7.093 1.00 74.75 125 PRO A C 1
ATOM 991 O O . PRO A 1 125 ? -15.177 -17.394 6.224 1.00 74.75 125 PRO A O 1
ATOM 994 N N . VAL A 1 126 ? -17.127 -18.130 7.059 1.00 72.00 126 VAL A N 1
ATOM 995 C CA . VAL A 1 126 ? -17.272 -19.247 6.106 1.00 72.00 126 VAL A CA 1
ATOM 996 C C . VAL A 1 126 ? -17.275 -18.804 4.643 1.00 72.00 126 VAL A C 1
ATOM 998 O O . VAL A 1 126 ? -16.751 -19.511 3.785 1.00 72.00 126 VAL A O 1
ATOM 1001 N N . ASN A 1 127 ? -17.761 -17.597 4.356 1.00 70.75 127 ASN A N 1
ATOM 1002 C CA . ASN A 1 127 ? -17.798 -17.064 2.994 1.00 70.75 127 ASN A CA 1
ATOM 1003 C C . ASN A 1 127 ? -16.483 -16.403 2.548 1.00 70.75 127 ASN A C 1
ATOM 1005 O O . ASN A 1 127 ? -16.418 -15.900 1.428 1.00 70.75 127 ASN A O 1
ATOM 1009 N N . VAL A 1 128 ? -15.440 -16.396 3.389 1.00 74.62 128 VAL A N 1
ATOM 1010 C CA . VAL A 1 128 ? -14.163 -15.736 3.080 1.00 74.62 128 VAL A CA 1
ATOM 1011 C C . VAL A 1 128 ? -12.996 -16.714 3.230 1.00 74.62 128 VAL A C 1
ATOM 1013 O O . VAL A 1 128 ? -12.270 -16.711 4.228 1.00 74.62 128 VAL A O 1
ATOM 1016 N N . PRO A 1 129 ? -12.767 -17.578 2.222 1.00 75.44 129 PRO A N 1
ATOM 1017 C CA . PRO A 1 129 ? -11.769 -18.642 2.301 1.00 75.44 129 PRO A CA 1
ATOM 1018 C C . PRO A 1 129 ? -10.327 -18.128 2.414 1.00 75.44 129 PRO A C 1
ATOM 1020 O O . PRO A 1 129 ? -9.453 -18.889 2.826 1.00 75.44 129 PRO A O 1
ATOM 1023 N N . TYR A 1 130 ? -10.064 -16.857 2.106 1.00 78.44 130 TYR A N 1
ATOM 1024 C CA . TYR A 1 130 ? -8.728 -16.251 2.178 1.00 78.44 130 TYR A CA 1
ATOM 1025 C C . TYR A 1 130 ? -8.464 -15.470 3.468 1.00 78.44 130 TYR A C 1
ATOM 1027 O O . TYR A 1 130 ? -7.368 -14.936 3.646 1.00 78.44 130 TYR A O 1
ATOM 1035 N N . ALA A 1 131 ? -9.440 -15.412 4.376 1.00 80.94 131 ALA A N 1
ATOM 1036 C CA . ALA A 1 131 ? -9.235 -14.828 5.686 1.00 80.94 131 ALA A CA 1
ATOM 1037 C C . ALA A 1 131 ? -8.121 -15.588 6.440 1.00 80.94 131 ALA A C 1
ATOM 1039 O O . ALA A 1 131 ? -8.163 -16.814 6.575 1.00 80.94 131 ALA A O 1
ATOM 1040 N N . GLU A 1 132 ? -7.122 -14.835 6.907 1.00 83.31 132 GLU A N 1
ATOM 1041 C CA . GLU A 1 132 ? -6.159 -15.207 7.944 1.00 83.31 132 GLU A CA 1
ATOM 1042 C C . GLU A 1 132 ? -6.867 -15.800 9.165 1.00 83.31 132 GLU A C 1
ATOM 1044 O O . GLU A 1 132 ? -7.946 -15.347 9.543 1.00 83.31 132 GLU A O 1
ATOM 1049 N N . GLU A 1 133 ? -6.225 -16.796 9.775 1.00 81.25 133 GLU A N 1
ATOM 1050 C CA . GLU A 1 133 ? -6.749 -17.553 10.917 1.00 81.25 133 GLU A CA 1
ATOM 1051 C C . GLU A 1 133 ? -6.920 -16.691 12.173 1.00 81.25 133 GLU A C 1
ATOM 1053 O O . GLU A 1 133 ? -7.843 -16.909 12.942 1.00 81.25 133 GLU A O 1
ATOM 1058 N N . ARG A 1 134 ? -6.048 -15.696 12.377 1.00 83.88 134 ARG A N 1
ATOM 1059 C CA . ARG A 1 134 ? -6.048 -14.821 13.558 1.00 83.88 134 ARG A CA 1
ATOM 1060 C C . ARG A 1 134 ? -6.324 -13.381 13.150 1.00 83.88 134 ARG A C 1
ATOM 1062 O O . ARG A 1 134 ? -5.399 -12.578 13.055 1.00 83.88 134 ARG A O 1
ATOM 1069 N N . GLN A 1 135 ? -7.586 -13.075 12.879 1.00 84.69 135 GLN A N 1
ATOM 1070 C CA . GLN A 1 135 ? -8.042 -11.713 12.626 1.00 84.69 135 GLN A CA 1
ATOM 1071 C C . GLN A 1 135 ? -9.505 -11.545 13.032 1.00 84.69 135 GLN A C 1
ATOM 1073 O O . GLN A 1 135 ? -10.299 -12.481 12.983 1.00 84.69 135 GLN A O 1
ATOM 1078 N N . TRP A 1 136 ? -9.895 -10.316 13.340 1.00 87.38 136 TRP A N 1
ATOM 1079 C CA . TRP A 1 136 ? -11.279 -9.977 13.612 1.00 87.38 136 TRP A CA 1
ATOM 1080 C C . TRP A 1 136 ? -12.115 -10.083 12.329 1.00 87.38 136 TRP A C 1
ATOM 1082 O O . TRP A 1 136 ? -11.755 -9.466 11.323 1.00 87.38 136 TRP A O 1
ATOM 1092 N N . PRO A 1 137 ? -13.269 -10.775 12.362 1.00 82.50 137 PRO A N 1
ATOM 1093 C CA . PRO A 1 137 ? -14.119 -11.020 11.195 1.00 82.50 137 PRO A CA 1
ATOM 1094 C C . PRO A 1 137 ? -14.976 -9.798 10.813 1.00 82.50 137 PRO A C 1
ATOM 1096 O O . PRO A 1 137 ? -16.190 -9.889 10.642 1.00 82.50 137 PRO A O 1
ATOM 1099 N N . THR A 1 138 ? -14.357 -8.623 10.697 1.00 77.94 138 THR A N 1
ATOM 1100 C CA . THR A 1 138 ? -15.010 -7.361 10.327 1.00 77.94 138 THR A CA 1
ATOM 1101 C C . THR A 1 138 ? -14.394 -6.783 9.064 1.00 77.94 138 THR A C 1
ATOM 1103 O O . THR A 1 138 ? -13.201 -6.889 8.830 1.00 77.94 138 THR A O 1
ATOM 1106 N N . THR A 1 139 ? -15.204 -6.154 8.225 1.00 73.06 139 THR A N 1
ATOM 1107 C CA . THR A 1 139 ? -14.767 -5.612 6.928 1.00 73.06 139 THR A CA 1
ATOM 1108 C C . THR A 1 139 ? -14.578 -4.093 6.982 1.00 73.06 139 THR A C 1
ATOM 1110 O O . THR A 1 139 ? -14.167 -3.461 6.013 1.00 73.06 139 THR A O 1
ATOM 1113 N N . ASN A 1 140 ? -14.854 -3.490 8.145 1.00 73.81 140 ASN A N 1
ATOM 1114 C CA . ASN A 1 140 ? -14.833 -2.050 8.363 1.00 73.81 140 ASN A CA 1
ATOM 1115 C C . ASN A 1 140 ? -13.838 -1.654 9.465 1.00 73.81 140 ASN A C 1
ATOM 1117 O O . ASN A 1 140 ? -13.277 -2.484 10.185 1.00 73.81 140 ASN A O 1
ATOM 1121 N N . TRP A 1 141 ? -13.625 -0.350 9.596 1.00 77.31 141 TRP A N 1
ATOM 1122 C CA . TRP A 1 141 ? -12.699 0.258 10.539 1.00 77.31 141 TRP A CA 1
ATOM 1123 C C . TRP A 1 141 ? -13.057 -0.101 11.981 1.00 77.31 141 TRP A C 1
ATOM 1125 O O . TRP A 1 141 ? -14.177 0.143 12.430 1.00 77.31 141 TRP A O 1
ATOM 1135 N N . SER A 1 142 ? -12.088 -0.645 12.717 1.00 78.62 142 SER A N 1
ATOM 1136 C CA . SER A 1 142 ? -12.273 -1.047 14.116 1.00 78.62 142 SER A CA 1
ATOM 1137 C C . SER A 1 142 ? -11.546 -0.066 15.035 1.00 78.62 142 SER A C 1
ATOM 1139 O O . SER A 1 142 ? -12.176 0.786 15.657 1.00 78.62 142 SER A O 1
ATOM 1141 N N . VAL A 1 143 ? -10.212 -0.129 15.042 1.00 86.00 143 VAL A N 1
ATOM 1142 C CA . VAL A 1 143 ? -9.322 0.744 15.832 1.00 86.00 143 VAL A CA 1
ATOM 1143 C C . VAL A 1 143 ? -8.743 1.883 15.002 1.00 86.00 143 VAL A C 1
ATOM 1145 O O . VAL A 1 143 ? -8.376 2.934 15.526 1.00 86.00 143 VAL A O 1
ATOM 1148 N N . PHE A 1 144 ? -8.717 1.687 13.686 1.00 78.00 144 PHE A N 1
ATOM 1149 C CA . PHE A 1 144 ? -8.190 2.623 12.708 1.00 78.00 144 PHE A CA 1
ATOM 1150 C C . PHE A 1 144 ? -8.784 4.033 12.823 1.00 78.00 144 PHE A C 1
ATOM 1152 O O . PHE A 1 144 ? -8.074 5.033 12.716 1.00 78.00 144 PHE A O 1
ATOM 1159 N N . ALA A 1 145 ? -10.078 4.116 13.143 1.00 77.88 145 ALA A N 1
ATOM 1160 C CA . ALA A 1 145 ? -10.810 5.369 13.269 1.00 77.88 145 ALA A CA 1
ATOM 1161 C C . ALA A 1 145 ? -10.309 6.289 14.403 1.00 77.88 145 ALA A C 1
ATOM 1163 O O . ALA A 1 145 ? -10.759 7.427 14.483 1.00 77.88 145 ALA A O 1
ATOM 1164 N N . ILE A 1 146 ? -9.412 5.832 15.288 1.00 86.75 146 ILE A N 1
ATOM 1165 C CA . ILE A 1 146 ? -8.832 6.653 16.367 1.00 86.75 146 ILE A CA 1
ATOM 1166 C C . ILE A 1 146 ? -7.665 7.524 15.866 1.00 86.75 146 ILE A C 1
ATOM 1168 O O . ILE A 1 146 ? -7.297 8.493 16.537 1.00 86.75 146 ILE A O 1
ATOM 1172 N N . ALA A 1 147 ? -7.080 7.201 14.708 1.00 88.88 147 ALA A N 1
ATOM 1173 C CA . ALA A 1 147 ? -5.905 7.889 14.183 1.00 88.88 147 ALA A CA 1
ATOM 1174 C C . ALA A 1 147 ? -6.117 9.416 14.082 1.00 88.88 147 ALA A C 1
ATOM 1176 O O . ALA A 1 147 ? -7.175 9.842 13.610 1.00 88.88 147 ALA A O 1
ATOM 1177 N N . PRO A 1 148 ? -5.125 10.252 14.456 1.00 90.94 148 PRO A N 1
ATOM 1178 C CA . PRO A 1 148 ? -5.186 11.699 14.241 1.00 90.94 148 PRO A CA 1
ATOM 1179 C C . PRO A 1 148 ? -5.586 12.086 12.809 1.00 90.94 148 PRO A C 1
ATOM 1181 O O . PRO A 1 148 ? -6.439 12.950 12.636 1.00 90.94 148 PRO A O 1
ATOM 1184 N N . HIS A 1 149 ? -5.080 11.386 11.786 1.00 86.44 149 HIS A N 1
ATOM 1185 C CA . HIS A 1 149 ? -5.463 11.619 10.383 1.00 86.44 149 HIS A CA 1
ATOM 1186 C C . HIS A 1 149 ? -6.959 11.380 10.062 1.00 86.44 149 HIS A C 1
ATOM 1188 O O . HIS A 1 149 ? -7.425 11.713 8.971 1.00 86.44 149 HIS A O 1
ATOM 1194 N N . ILE A 1 150 ? -7.721 10.803 10.996 1.00 81.94 150 ILE A N 1
ATOM 1195 C CA . ILE A 1 150 ? -9.178 10.651 10.919 1.00 81.94 150 ILE A CA 1
ATOM 1196 C C . ILE A 1 150 ? -9.873 11.677 11.815 1.00 81.94 150 ILE A C 1
ATOM 1198 O O . ILE A 1 150 ? -10.701 12.446 11.335 1.00 81.94 150 ILE A O 1
ATOM 1202 N N . VAL A 1 151 ? -9.588 11.672 13.120 1.00 82.06 151 VAL A N 1
ATOM 1203 C CA . VAL A 1 151 ? -10.415 12.389 14.115 1.00 82.06 151 VAL A CA 1
ATOM 1204 C C . VAL A 1 151 ? -9.926 13.787 14.475 1.00 82.06 151 VAL A C 1
ATOM 1206 O O . VAL A 1 151 ? -10.648 14.502 15.174 1.00 82.06 151 VAL A O 1
ATOM 1209 N N . ALA A 1 152 ? -8.735 14.187 14.039 1.00 85.75 152 ALA A N 1
ATOM 1210 C CA . ALA A 1 152 ? -8.246 15.531 14.296 1.00 85.75 152 ALA A CA 1
ATOM 1211 C C . ALA A 1 152 ? -8.875 16.569 13.355 1.00 85.75 152 ALA A C 1
ATOM 1213 O O . ALA A 1 152 ? -9.273 16.273 12.228 1.00 85.75 152 ALA A O 1
ATOM 1214 N N . ASP A 1 153 ? -8.931 17.813 13.814 1.00 83.06 153 ASP A N 1
ATOM 1215 C CA . ASP A 1 153 ? -9.401 18.957 13.044 1.00 83.06 153 ASP A CA 1
ATOM 1216 C C . ASP A 1 153 ? -8.348 19.399 12.014 1.00 83.06 153 ASP A C 1
ATOM 1218 O O . ASP A 1 153 ? -8.716 19.807 10.912 1.00 83.06 153 ASP A O 1
ATOM 1222 N N . LYS A 1 154 ? -7.043 19.255 12.308 1.00 83.56 154 LYS A N 1
ATOM 1223 C CA . LYS A 1 154 ? -5.955 19.428 11.319 1.00 83.56 154 LYS A CA 1
ATOM 1224 C C . LYS A 1 154 ? -5.695 18.128 10.556 1.00 83.56 154 LYS A C 1
ATOM 1226 O O . LYS A 1 154 ? -4.574 17.625 10.502 1.00 83.56 154 LYS A O 1
ATOM 1231 N N . ARG A 1 155 ? -6.755 17.583 9.952 1.00 76.44 155 ARG A N 1
ATOM 1232 C CA . ARG A 1 155 ? -6.741 16.282 9.269 1.00 76.44 155 ARG A CA 1
ATOM 1233 C C . ARG A 1 155 ? -5.671 16.180 8.176 1.00 76.44 155 ARG A C 1
ATOM 1235 O O . ARG A 1 155 ? -4.997 15.162 8.097 1.00 76.44 155 ARG A O 1
ATOM 1242 N N . GLY A 1 156 ? -5.494 17.234 7.374 1.00 76.44 156 GLY A N 1
ATOM 1243 C CA . GLY A 1 156 ? -4.495 17.273 6.295 1.00 76.44 156 GLY A CA 1
ATOM 1244 C C . GLY A 1 156 ? -3.040 17.190 6.774 1.00 76.44 156 GLY A C 1
ATOM 1245 O O . GLY A 1 156 ? -2.179 16.756 6.018 1.00 76.44 156 GLY A O 1
ATOM 1246 N N . ASP A 1 157 ? -2.788 17.532 8.040 1.00 83.69 157 ASP A N 1
ATOM 1247 C CA . ASP A 1 157 ? -1.472 17.434 8.683 1.00 83.69 157 ASP A CA 1
ATOM 1248 C C . ASP A 1 157 ? -1.353 16.193 9.589 1.00 83.69 157 ASP A C 1
ATOM 1250 O O . ASP A 1 157 ? -0.367 16.054 10.316 1.00 83.69 157 ASP A O 1
ATOM 1254 N N . SER A 1 158 ? -2.385 15.343 9.625 1.00 89.44 158 SER A N 1
ATOM 1255 C CA . SER A 1 158 ? -2.473 14.154 10.477 1.00 89.44 158 SER A CA 1
ATOM 1256 C C . SER A 1 158 ? -2.180 14.409 11.959 1.00 89.44 158 SER A C 1
ATOM 1258 O O . SER A 1 158 ? -1.489 13.616 12.591 1.00 89.44 158 SER A O 1
ATOM 1260 N N . ARG A 1 159 ? -2.688 15.500 12.551 1.00 92.06 159 ARG A N 1
ATOM 1261 C CA . ARG A 1 159 ? -2.384 15.871 13.949 1.00 92.06 159 ARG A CA 1
ATOM 1262 C C . ARG A 1 159 ? -3.515 16.619 14.648 1.00 92.06 159 ARG A C 1
ATOM 1264 O O . ARG A 1 159 ? -4.247 17.361 14.004 1.00 92.06 159 ARG A O 1
ATOM 1271 N N . PHE A 1 160 ? -3.606 16.469 15.967 1.00 91.75 160 PHE A N 1
ATOM 1272 C CA . PHE A 1 160 ? -4.496 17.255 16.830 1.00 91.75 160 PHE A CA 1
ATOM 1273 C C . PHE A 1 160 ? -4.012 18.701 17.010 1.00 91.75 160 PHE A C 1
ATOM 1275 O O . PHE A 1 160 ? -2.840 19.022 16.778 1.00 91.75 160 PHE A O 1
ATOM 1282 N N . GLU A 1 161 ? -4.895 19.585 17.477 1.00 90.38 161 GLU A N 1
ATOM 1283 C CA . GLU A 1 161 ? -4.498 20.938 17.866 1.00 90.38 161 GLU A CA 1
ATOM 1284 C C . GLU A 1 161 ? -3.458 20.888 19.000 1.00 90.38 161 GLU A C 1
ATOM 1286 O O . GLU A 1 161 ? -3.588 20.136 19.966 1.00 90.38 161 GLU A O 1
ATOM 1291 N N . GLY A 1 162 ? -2.379 21.664 18.864 1.00 90.38 162 GLY A N 1
ATOM 1292 C CA . GLY A 1 162 ? -1.243 21.630 19.794 1.00 90.38 162 GLY A CA 1
ATOM 1293 C C . GLY A 1 162 ? -0.316 20.407 19.681 1.00 90.38 162 GLY A C 1
ATOM 1294 O O . GLY A 1 162 ? 0.716 20.382 20.349 1.00 90.38 162 GLY A O 1
ATOM 1295 N N . GLN A 1 163 ? -0.615 19.419 18.829 1.00 93.31 163 GLN A N 1
ATOM 1296 C CA . GLN A 1 163 ? 0.274 18.283 18.572 1.00 93.31 163 GLN A CA 1
ATOM 1297 C C . GLN A 1 163 ? 1.334 18.644 17.514 1.00 93.31 163 GLN A C 1
ATOM 1299 O O . GLN A 1 163 ? 1.052 19.308 16.510 1.00 93.31 163 GLN A O 1
ATOM 1304 N N . SER A 1 164 ? 2.581 18.202 17.716 1.00 92.88 164 SER A N 1
ATOM 1305 C CA . SER A 1 164 ? 3.626 18.336 16.693 1.00 92.88 164 SER A CA 1
ATOM 1306 C C . SER A 1 164 ? 3.314 17.449 15.482 1.00 92.88 164 SER A C 1
ATOM 1308 O O . SER A 1 164 ? 2.663 16.414 15.618 1.00 92.88 164 SER A O 1
ATOM 1310 N N . ALA A 1 165 ? 3.789 17.832 14.292 1.00 90.81 165 ALA A N 1
ATOM 1311 C CA . ALA A 1 165 ? 3.579 17.031 13.082 1.00 90.81 165 ALA A CA 1
ATOM 1312 C C . ALA A 1 165 ? 4.145 15.610 13.238 1.00 90.81 165 ALA A C 1
ATOM 1314 O O . ALA A 1 165 ? 3.439 14.644 12.974 1.00 90.81 165 ALA A O 1
ATOM 1315 N N . ASN A 1 166 ? 5.368 15.484 13.767 1.00 90.69 166 ASN A N 1
ATOM 1316 C CA . ASN A 1 166 ? 6.001 14.187 14.012 1.00 90.69 166 ASN A CA 1
ATOM 1317 C C . ASN A 1 166 ? 5.119 13.273 14.884 1.00 90.69 166 ASN A C 1
ATOM 1319 O O . ASN A 1 166 ? 4.828 12.142 14.509 1.00 90.69 166 ASN A O 1
ATOM 1323 N N . MET A 1 167 ? 4.613 13.790 16.011 1.00 92.12 167 MET A N 1
ATOM 1324 C CA . MET A 1 167 ? 3.763 13.003 16.907 1.00 92.12 167 MET A CA 1
ATOM 1325 C C . MET A 1 167 ? 2.429 12.618 16.253 1.00 92.12 167 MET A C 1
ATOM 1327 O O . MET A 1 167 ? 1.950 11.509 16.462 1.00 92.12 167 MET A O 1
ATOM 1331 N N . GLY A 1 168 ? 1.835 13.508 15.455 1.00 93.56 168 GLY A N 1
ATOM 1332 C CA . GLY A 1 168 ? 0.595 13.219 14.736 1.00 93.56 168 GLY A CA 1
ATOM 1333 C C . GLY A 1 168 ? 0.751 12.104 13.696 1.00 93.56 168 GLY A C 1
ATOM 1334 O O . GLY A 1 168 ? -0.033 11.146 13.687 1.00 93.56 168 GLY A O 1
ATOM 1335 N N . TYR A 1 169 ? 1.802 12.179 12.871 1.00 92.69 169 TYR A N 1
ATOM 1336 C CA . TYR A 1 169 ? 2.128 11.123 11.912 1.00 92.69 169 TYR A CA 1
ATOM 1337 C C . TYR A 1 169 ? 2.434 9.807 12.627 1.00 92.69 169 TYR A C 1
ATOM 1339 O O . TYR A 1 169 ? 1.807 8.804 12.288 1.00 92.69 169 TYR A O 1
ATOM 1347 N N . TYR A 1 170 ? 3.289 9.827 13.658 1.00 92.06 170 TYR A N 1
ATOM 1348 C CA . TYR A 1 170 ? 3.624 8.658 14.479 1.00 92.06 170 TYR A CA 1
ATOM 1349 C C . TYR A 1 170 ? 2.384 8.002 15.113 1.00 92.06 170 TYR A C 1
ATOM 1351 O O . TYR A 1 170 ? 2.156 6.806 14.942 1.00 92.06 170 TYR A O 1
ATOM 1359 N N . GLU A 1 171 ? 1.529 8.766 15.800 1.00 93.62 171 GLU A N 1
ATOM 1360 C CA . GLU A 1 171 ? 0.301 8.216 16.390 1.00 93.62 171 GLU A CA 1
ATOM 1361 C C . GLU A 1 171 ? -0.627 7.635 15.318 1.00 93.62 171 GLU A C 1
ATOM 1363 O O . GLU A 1 171 ? -1.222 6.580 15.534 1.00 93.62 171 GLU A O 1
ATOM 1368 N N . SER A 1 172 ? -0.741 8.283 14.155 1.00 92.50 172 SER A N 1
ATOM 1369 C CA . SER A 1 172 ? -1.561 7.773 13.052 1.00 92.50 172 SER A CA 1
ATOM 1370 C C . SER A 1 172 ? -1.057 6.416 12.570 1.00 92.50 172 SER A C 1
ATOM 1372 O O . SER A 1 172 ? -1.851 5.479 12.476 1.00 92.50 172 SER A O 1
ATOM 1374 N N . THR A 1 173 ? 0.251 6.264 12.347 1.00 92.56 173 THR A N 1
ATOM 1375 C CA . THR A 1 173 ? 0.818 4.975 11.929 1.00 92.56 173 THR A CA 1
ATOM 1376 C C . THR A 1 173 ? 0.706 3.887 13.007 1.00 92.56 173 THR A C 1
ATOM 1378 O O . THR A 1 173 ? 0.486 2.726 12.668 1.00 92.56 173 THR A O 1
ATOM 1381 N N . VAL A 1 174 ? 0.764 4.215 14.303 1.00 93.25 174 VAL A N 1
ATOM 1382 C CA . VAL A 1 174 ? 0.514 3.229 15.378 1.00 93.25 174 VAL A CA 1
ATOM 1383 C C . VAL A 1 174 ? -0.902 2.644 15.282 1.00 93.25 174 VAL A C 1
ATOM 1385 O O . VAL A 1 174 ? -1.080 1.431 15.412 1.00 93.25 174 VAL A O 1
ATOM 1388 N N . TRP A 1 175 ? -1.912 3.473 15.001 1.00 93.50 175 TRP A N 1
ATOM 1389 C CA . TRP A 1 175 ? -3.288 2.993 14.820 1.00 93.50 175 TRP A CA 1
ATOM 1390 C C . TRP A 1 175 ? -3.472 2.179 13.539 1.00 93.50 175 TRP A C 1
ATOM 1392 O O . TRP A 1 175 ? -4.188 1.178 13.568 1.00 93.50 175 TRP A O 1
ATOM 1402 N N . TYR A 1 176 ? -2.803 2.556 12.446 1.00 92.81 176 TYR A N 1
ATOM 1403 C CA . TYR A 1 176 ? -2.747 1.736 11.232 1.00 92.81 176 TYR A CA 1
ATOM 1404 C C . TYR A 1 176 ? -2.127 0.359 11.504 1.00 92.81 176 TYR A C 1
ATOM 1406 O O . TYR A 1 176 ? -2.708 -0.658 11.126 1.00 92.81 176 TYR A O 1
ATOM 1414 N N . GLN A 1 177 ? -0.996 0.308 12.213 1.00 93.81 177 GLN A N 1
ATOM 1415 C CA . GLN A 1 177 ? -0.322 -0.942 12.567 1.00 93.81 177 GLN A CA 1
ATOM 1416 C C . GLN A 1 177 ? -1.227 -1.851 13.408 1.00 93.81 177 GLN A C 1
ATOM 1418 O O . GLN A 1 177 ? -1.320 -3.054 13.149 1.00 93.81 177 GLN A O 1
ATOM 1423 N N . LEU A 1 178 ? -1.910 -1.286 14.410 1.00 94.12 178 LEU A N 1
ATOM 1424 C CA . LEU A 1 178 ? -2.833 -2.050 15.245 1.00 94.12 178 LEU A CA 1
ATOM 1425 C C . LEU A 1 178 ? -4.032 -2.548 14.433 1.00 94.12 178 LEU A C 1
ATOM 1427 O O . LEU A 1 178 ? -4.413 -3.706 14.580 1.00 94.12 178 LEU A O 1
ATOM 1431 N N . GLN A 1 179 ? -4.596 -1.717 13.549 1.00 91.12 179 GLN A N 1
ATOM 1432 C CA . GLN A 1 179 ? -5.673 -2.144 12.657 1.00 91.12 179 GLN A CA 1
ATOM 1433 C C . GLN A 1 179 ? -5.222 -3.311 11.790 1.00 91.12 179 GLN A C 1
ATOM 1435 O O . GLN A 1 179 ? -5.888 -4.332 11.796 1.00 91.12 179 GLN A O 1
ATOM 1440 N N . MET A 1 180 ? -4.087 -3.192 11.103 1.00 91.56 180 MET A N 1
ATOM 1441 C CA . MET A 1 180 ? -3.542 -4.253 10.257 1.00 91.56 180 MET A CA 1
ATOM 1442 C C . MET A 1 180 ? -3.303 -5.560 11.028 1.00 91.56 180 MET A C 1
ATOM 1444 O O . MET A 1 180 ? -3.483 -6.636 10.467 1.00 91.56 180 MET A O 1
ATOM 1448 N N . THR A 1 181 ? -2.901 -5.465 12.299 1.00 90.94 181 THR A N 1
ATOM 1449 C CA . THR A 1 181 ? -2.664 -6.627 13.170 1.00 90.94 181 THR A CA 1
ATOM 1450 C C . THR A 1 181 ? -3.968 -7.305 13.585 1.00 90.94 181 THR A C 1
ATOM 1452 O O . THR A 1 181 ? -4.038 -8.527 13.609 1.00 90.94 181 THR A O 1
ATOM 1455 N N . LEU A 1 182 ? -4.995 -6.523 13.931 1.00 90.62 182 LEU A N 1
ATOM 1456 C CA . LEU A 1 182 ? -6.283 -7.057 14.373 1.00 90.62 182 LEU A CA 1
ATOM 1457 C C . LEU A 1 182 ? -7.158 -7.490 13.198 1.00 90.62 182 LEU A C 1
ATOM 1459 O O . LEU A 1 182 ? -7.885 -8.463 13.311 1.00 90.62 182 LEU A O 1
ATOM 1463 N N . ASN A 1 183 ? -7.134 -6.744 12.099 1.00 86.81 183 ASN A N 1
ATOM 1464 C CA . ASN A 1 183 ? -7.974 -6.927 10.927 1.00 86.81 183 ASN A CA 1
ATOM 1465 C C . ASN A 1 183 ? -7.373 -6.195 9.717 1.00 86.81 183 ASN A C 1
ATOM 1467 O O . ASN A 1 183 ? -7.600 -4.995 9.512 1.00 86.81 183 ASN A O 1
ATOM 1471 N N . SER A 1 184 ? -6.634 -6.956 8.912 1.00 85.81 184 SER A N 1
ATOM 1472 C CA . SER A 1 184 ? -6.056 -6.536 7.634 1.00 85.81 184 SER A CA 1
ATOM 1473 C C . SER A 1 184 ? -7.096 -6.408 6.516 1.00 85.81 184 SER A C 1
ATOM 1475 O O . SER A 1 184 ? -6.839 -5.702 5.542 1.00 85.81 184 SER A O 1
ATOM 1477 N N . GLY A 1 185 ? -8.273 -7.028 6.679 1.00 81.06 185 GLY A N 1
ATOM 1478 C CA . GLY A 1 185 ? -9.387 -6.949 5.735 1.00 81.06 185 GLY A CA 1
ATOM 1479 C C . GLY A 1 185 ? -9.731 -8.228 5.008 1.00 81.06 185 GLY A C 1
ATOM 1480 O O . GLY A 1 185 ? -10.456 -8.150 4.021 1.00 81.06 185 GLY A O 1
ATOM 1481 N N . MET A 1 186 ? -9.238 -9.388 5.457 1.00 81.88 186 MET A N 1
ATOM 1482 C CA . MET A 1 186 ? -9.608 -10.705 4.916 1.00 81.88 186 MET A CA 1
ATOM 1483 C C . MET A 1 186 ? -9.438 -10.855 3.392 1.00 81.88 186 MET A C 1
ATOM 1485 O O . MET A 1 186 ? -10.043 -11.737 2.782 1.00 81.88 186 MET A O 1
ATOM 1489 N N . ARG A 1 187 ? -8.607 -10.008 2.774 1.00 83.31 187 ARG A N 1
ATOM 1490 C CA . ARG A 1 187 ? -8.464 -9.859 1.320 1.00 83.31 187 ARG A CA 1
ATOM 1491 C C . ARG A 1 187 ? -9.745 -9.480 0.587 1.00 83.31 187 ARG A C 1
ATOM 1493 O O . ARG A 1 187 ? -9.860 -9.711 -0.613 1.00 83.31 187 ARG A O 1
ATOM 1500 N N . GLU A 1 188 ? -10.718 -8.905 1.281 1.00 77.31 188 GLU A N 1
ATOM 1501 C CA . GLU A 1 188 ? -11.897 -8.370 0.625 1.00 77.31 188 GLU A CA 1
ATOM 1502 C C . GLU A 1 188 ? -11.554 -7.103 -0.175 1.00 77.31 188 GLU A C 1
ATOM 1504 O O . GLU A 1 188 ? -10.847 -6.217 0.322 1.00 77.31 188 GLU A O 1
ATOM 1509 N N . PRO A 1 189 ? -12.053 -6.993 -1.419 1.00 68.75 189 PRO A N 1
ATOM 1510 C CA . PRO A 1 189 ? -11.776 -5.877 -2.314 1.00 68.75 189 PRO A CA 1
ATOM 1511 C C . PRO A 1 189 ? -12.605 -4.641 -1.937 1.00 68.75 189 PRO A C 1
ATOM 1513 O O . PRO A 1 189 ? -13.492 -4.212 -2.676 1.00 68.75 189 PRO A O 1
ATOM 1516 N N . VAL A 1 190 ? -12.329 -4.069 -0.769 1.00 70.69 190 VAL A N 1
ATOM 1517 C CA . VAL A 1 190 ? -12.856 -2.769 -0.344 1.00 70.69 190 VAL A CA 1
ATOM 1518 C C . VAL A 1 190 ? -11.767 -1.713 -0.560 1.00 70.69 190 VAL A C 1
ATOM 1520 O O . VAL A 1 190 ? -10.577 -2.020 -0.501 1.00 70.69 190 VAL A O 1
ATOM 1523 N N . ASP A 1 191 ? -12.166 -0.487 -0.902 1.00 67.75 191 ASP A N 1
ATOM 1524 C CA . ASP A 1 191 ? -11.241 0.590 -1.282 1.00 67.75 191 ASP A CA 1
ATOM 1525 C C . ASP A 1 191 ? -10.334 0.986 -0.102 1.00 67.75 191 ASP A C 1
ATOM 1527 O O . ASP A 1 191 ? -9.165 0.613 -0.067 1.00 67.75 191 ASP A O 1
ATOM 1531 N N . VAL A 1 192 ? -10.904 1.638 0.918 1.00 72.00 192 VAL A N 1
ATOM 1532 C CA . VAL A 1 192 ? -10.164 2.220 2.060 1.00 72.00 192 VAL A CA 1
ATOM 1533 C C . VAL A 1 192 ? -10.409 1.511 3.398 1.00 72.00 192 VAL A C 1
ATOM 1535 O O . VAL A 1 192 ? -10.052 2.020 4.464 1.00 72.00 192 VAL A O 1
ATOM 1538 N N . ALA A 1 193 ? -11.100 0.371 3.389 1.00 74.88 193 ALA A N 1
ATOM 1539 C CA . ALA A 1 193 ? -11.448 -0.370 4.597 1.00 74.88 193 ALA A CA 1
ATOM 1540 C C . ALA A 1 193 ? -10.995 -1.836 4.508 1.00 74.88 193 ALA A C 1
ATOM 1542 O O . ALA A 1 193 ? -10.970 -2.398 3.419 1.00 74.88 193 ALA A O 1
ATOM 1543 N N . PRO A 1 194 ? -10.626 -2.453 5.643 1.00 76.81 194 PRO A N 1
ATOM 1544 C CA . PRO A 1 194 ? -10.496 -1.847 6.967 1.00 76.81 194 PRO A CA 1
ATOM 1545 C C . PRO A 1 194 ? -9.225 -0.993 7.136 1.00 76.81 194 PRO A C 1
ATOM 1547 O O . PRO A 1 194 ? -9.103 -0.296 8.142 1.00 76.81 194 PRO A O 1
ATOM 1550 N N . VAL A 1 195 ? -8.313 -1.035 6.161 1.00 84.69 195 VAL A N 1
ATOM 1551 C CA . VAL A 1 195 ? -7.048 -0.292 6.121 1.00 84.69 195 VAL A CA 1
ATOM 1552 C C . VAL A 1 195 ? -6.983 0.505 4.817 1.00 84.69 195 VAL A C 1
ATOM 1554 O O . VAL A 1 195 ? -7.135 -0.071 3.745 1.00 84.69 195 VAL A O 1
ATOM 1557 N N . ASP A 1 196 ? -6.716 1.810 4.898 1.00 83.69 196 ASP A N 1
ATOM 1558 C CA . ASP A 1 196 ? -6.326 2.617 3.733 1.00 83.69 196 ASP A CA 1
ATOM 1559 C C . ASP A 1 196 ? -4.809 2.494 3.519 1.00 83.69 196 ASP A C 1
ATOM 1561 O O . ASP A 1 196 ? -4.005 3.161 4.178 1.00 83.69 196 ASP A O 1
ATOM 1565 N N . TRP A 1 197 ? -4.393 1.578 2.645 1.00 86.88 197 TRP A N 1
ATOM 1566 C CA . TRP A 1 197 ? -2.980 1.210 2.506 1.00 86.88 197 TRP A CA 1
ATOM 1567 C C . TRP A 1 197 ? -2.110 2.350 1.993 1.00 86.88 197 TRP A C 1
ATOM 1569 O O . TRP A 1 197 ? -0.997 2.528 2.485 1.00 86.88 197 TRP A O 1
ATOM 1579 N N . SER A 1 198 ? -2.624 3.154 1.061 1.00 86.12 198 SER A N 1
ATOM 1580 C CA . SER A 1 198 ? -1.884 4.289 0.500 1.00 86.12 198 SER A CA 1
ATOM 1581 C C . SER A 1 198 ? -1.449 5.280 1.585 1.00 86.12 198 SER A C 1
ATOM 1583 O O . SER A 1 198 ? -0.285 5.679 1.649 1.00 86.12 198 SER A O 1
ATOM 1585 N N . TYR A 1 199 ? -2.358 5.601 2.509 1.00 87.31 199 TYR A N 1
ATOM 1586 C CA . TYR A 1 199 ? -2.050 6.436 3.657 1.00 87.31 199 TYR A CA 1
ATOM 1587 C C . TYR A 1 199 ? -1.212 5.687 4.693 1.00 87.31 199 TYR A C 1
ATOM 1589 O O . TYR A 1 199 ? -0.376 6.313 5.337 1.00 87.31 199 TYR A O 1
ATOM 1597 N N . ASN A 1 200 ? -1.387 4.376 4.878 1.00 90.00 200 ASN A N 1
ATOM 1598 C CA . ASN A 1 200 ? -0.528 3.605 5.783 1.00 90.00 200 ASN A CA 1
ATOM 1599 C C . ASN A 1 200 ? 0.958 3.714 5.378 1.00 90.00 200 ASN A C 1
ATOM 1601 O O . ASN A 1 200 ? 1.814 3.954 6.233 1.00 90.00 200 ASN A O 1
ATOM 1605 N N . PHE A 1 201 ? 1.261 3.608 4.078 1.00 91.12 201 PHE A N 1
ATOM 1606 C CA . PHE A 1 201 ? 2.609 3.838 3.545 1.00 91.12 201 PHE A CA 1
ATOM 1607 C C . PHE A 1 201 ? 3.093 5.262 3.855 1.00 91.12 201 PHE A C 1
ATOM 1609 O O . PHE A 1 201 ? 4.128 5.436 4.503 1.00 91.12 201 PHE A O 1
ATOM 1616 N N . ASP A 1 202 ? 2.308 6.270 3.465 1.00 90.00 202 ASP A N 1
ATOM 1617 C CA . ASP A 1 202 ? 2.639 7.689 3.642 1.00 90.00 202 ASP A CA 1
ATOM 1618 C C . ASP A 1 202 ? 2.937 8.049 5.109 1.00 90.00 202 ASP A C 1
ATOM 1620 O O . ASP A 1 202 ? 3.925 8.722 5.400 1.00 90.00 202 ASP A O 1
ATOM 1624 N N . HIS A 1 203 ? 2.143 7.550 6.062 1.00 91.81 203 HIS A N 1
ATOM 1625 C CA . HIS A 1 203 ? 2.337 7.857 7.480 1.00 91.81 203 HIS A CA 1
ATOM 1626 C C . HIS A 1 203 ? 3.609 7.237 8.064 1.00 91.81 203 HIS A C 1
ATOM 1628 O O . HIS A 1 203 ? 4.268 7.895 8.868 1.00 91.81 203 HIS A O 1
ATOM 1634 N N . VAL A 1 204 ? 3.968 6.000 7.692 1.00 92.44 204 VAL A N 1
ATOM 1635 C CA . VAL A 1 204 ? 5.231 5.385 8.152 1.00 92.44 204 VAL A CA 1
ATOM 1636 C C . VAL A 1 204 ? 6.427 6.159 7.607 1.00 92.44 204 VAL A C 1
ATOM 1638 O O . VAL A 1 204 ? 7.365 6.451 8.355 1.00 92.44 204 VAL A O 1
ATOM 1641 N N . TYR A 1 205 ? 6.374 6.537 6.329 1.00 91.94 205 TYR A N 1
ATOM 1642 C CA . TYR A 1 205 ? 7.425 7.332 5.710 1.00 91.94 205 TYR A CA 1
ATOM 1643 C C . TYR A 1 205 ? 7.551 8.715 6.361 1.00 91.94 205 TYR A C 1
ATOM 1645 O O . TYR A 1 205 ? 8.624 9.059 6.854 1.00 91.94 205 TYR A O 1
ATOM 1653 N N . LYS A 1 206 ? 6.457 9.480 6.466 1.00 91.38 206 LYS A N 1
ATOM 1654 C CA . LYS A 1 206 ? 6.472 10.822 7.073 1.00 91.38 206 LYS A CA 1
ATOM 1655 C C . LYS A 1 206 ? 6.856 10.815 8.550 1.00 91.38 206 LYS A C 1
ATOM 1657 O O . LYS A 1 206 ? 7.551 11.721 8.999 1.00 91.38 206 LYS A O 1
ATOM 1662 N N . ALA A 1 207 ? 6.443 9.802 9.314 1.00 92.12 207 ALA A N 1
ATOM 1663 C CA . ALA A 1 207 ? 6.917 9.641 10.687 1.00 92.12 207 ALA A CA 1
ATOM 1664 C C . ALA A 1 207 ? 8.443 9.432 10.720 1.00 92.12 207 ALA A C 1
ATOM 1666 O O . ALA A 1 207 ? 9.132 10.085 11.499 1.00 92.12 207 ALA A O 1
ATOM 1667 N N . SER A 1 208 ? 8.979 8.594 9.825 1.00 91.00 208 SER A N 1
ATOM 1668 C CA . SER A 1 208 ? 10.418 8.310 9.739 1.00 91.00 208 SER A CA 1
ATOM 1669 C C . SER A 1 208 ? 11.247 9.520 9.284 1.00 91.00 208 SER A C 1
ATOM 1671 O O . SER A 1 208 ? 12.347 9.731 9.789 1.00 91.00 208 SER A O 1
ATOM 1673 N N . THR A 1 209 ? 10.740 10.352 8.368 1.00 88.00 209 THR A N 1
ATOM 1674 C CA . THR A 1 209 ? 11.455 11.563 7.918 1.00 88.00 209 THR A CA 1
ATOM 1675 C C . THR A 1 209 ? 11.443 12.674 8.963 1.00 88.00 209 THR A C 1
ATOM 1677 O O . THR A 1 209 ? 12.441 13.373 9.137 1.00 88.00 209 THR A O 1
ATOM 1680 N N . LEU A 1 210 ? 10.343 12.820 9.706 1.00 88.88 210 LEU A N 1
ATOM 1681 C CA . LEU A 1 210 ? 10.230 13.794 10.795 1.00 88.88 210 LEU A CA 1
ATOM 1682 C C . LEU A 1 210 ? 10.968 13.356 12.072 1.00 88.88 210 LEU A C 1
ATOM 1684 O O . LEU A 1 210 ? 11.253 14.196 12.931 1.00 88.88 210 LEU A O 1
ATOM 1688 N N . ALA A 1 211 ? 11.290 12.068 12.202 1.00 86.06 211 ALA A N 1
ATOM 1689 C CA . ALA A 1 211 ? 12.074 11.490 13.287 1.00 86.06 211 ALA A CA 1
ATOM 1690 C C . ALA A 1 211 ? 13.380 10.881 12.752 1.00 86.06 211 ALA A C 1
ATOM 1692 O O . ALA A 1 211 ? 13.558 9.668 12.766 1.00 86.06 211 ALA A O 1
ATOM 1693 N N . SER A 1 212 ? 14.332 11.723 12.334 1.00 76.38 212 SER A N 1
ATOM 1694 C CA . SER A 1 212 ? 15.579 11.288 11.673 1.00 76.38 212 SER A CA 1
ATOM 1695 C C . SER A 1 212 ? 16.387 10.216 12.421 1.00 76.38 212 SER A C 1
ATOM 1697 O O . SER A 1 212 ? 17.110 9.455 11.790 1.00 76.38 212 SER A O 1
ATOM 1699 N N . ASN A 1 213 ? 16.267 10.146 13.752 1.00 82.38 213 ASN A N 1
ATOM 1700 C CA . ASN A 1 213 ? 16.971 9.173 14.596 1.00 82.38 213 ASN A CA 1
ATOM 1701 C C . ASN A 1 213 ? 16.175 7.880 14.845 1.00 82.38 213 ASN A C 1
ATOM 1703 O O . ASN A 1 213 ? 16.633 7.026 15.600 1.00 82.38 213 ASN A O 1
ATOM 1707 N N . ASN A 1 214 ? 14.966 7.757 14.296 1.00 84.38 214 ASN A N 1
ATOM 1708 C CA . ASN A 1 214 ? 14.073 6.629 14.532 1.00 84.38 214 ASN A CA 1
ATOM 1709 C C . ASN A 1 214 ? 13.255 6.312 13.271 1.00 84.38 214 ASN A C 1
ATOM 1711 O O . ASN A 1 214 ? 12.037 6.486 13.231 1.00 84.38 214 ASN A O 1
ATOM 1715 N N . LYS A 1 215 ? 13.961 5.893 12.218 1.00 91.75 215 LYS A N 1
ATOM 1716 C CA . LYS A 1 215 ? 13.363 5.415 10.969 1.00 91.75 215 LYS A CA 1
ATOM 1717 C C . LYS A 1 215 ? 12.924 3.957 11.118 1.00 91.75 215 LYS A C 1
ATOM 1719 O O . LYS A 1 215 ? 13.612 3.167 11.760 1.00 91.75 215 LYS A O 1
ATOM 1724 N N . GLU A 1 216 ? 11.812 3.579 10.488 1.00 92.50 216 GLU A N 1
ATOM 1725 C CA . GLU A 1 216 ? 11.229 2.233 10.635 1.00 92.50 216 GLU A CA 1
ATOM 1726 C C . GLU A 1 216 ? 11.076 1.494 9.291 1.00 92.50 216 GLU A C 1
ATOM 1728 O O . GLU A 1 216 ? 9.960 1.169 8.867 1.00 92.50 216 GLU A O 1
ATOM 1733 N N . PRO A 1 217 ? 12.189 1.178 8.603 1.00 94.38 217 PRO A N 1
ATOM 1734 C CA . PRO A 1 217 ? 12.148 0.599 7.260 1.00 94.38 217 PRO A CA 1
ATOM 1735 C C . PRO A 1 217 ? 11.524 -0.801 7.226 1.00 94.38 217 PRO A C 1
ATOM 1737 O O . PRO A 1 217 ? 10.790 -1.134 6.300 1.00 94.38 217 PRO A O 1
ATOM 1740 N N . LEU A 1 218 ? 11.729 -1.618 8.265 1.00 94.44 218 LEU A N 1
ATOM 1741 C CA . LEU A 1 218 ? 11.121 -2.951 8.351 1.00 94.44 218 LEU A CA 1
ATOM 1742 C C . LEU A 1 218 ? 9.593 -2.882 8.485 1.00 94.44 218 LEU A C 1
ATOM 1744 O O . LEU A 1 218 ? 8.888 -3.713 7.913 1.00 94.44 218 LEU A O 1
ATOM 1748 N N . ARG A 1 219 ? 9.071 -1.868 9.189 1.00 93.19 219 ARG A N 1
ATOM 1749 C CA . ARG A 1 219 ? 7.625 -1.623 9.295 1.00 93.19 219 ARG A CA 1
ATOM 1750 C C . ARG A 1 219 ? 7.045 -1.168 7.959 1.00 93.19 219 ARG A C 1
ATOM 1752 O O . ARG A 1 219 ? 5.966 -1.607 7.572 1.00 93.19 219 ARG A O 1
ATOM 1759 N N . TYR A 1 220 ? 7.799 -0.362 7.215 1.00 93.50 220 TYR A N 1
ATOM 1760 C CA . TYR A 1 220 ? 7.432 0.030 5.857 1.00 93.50 220 TYR A CA 1
ATOM 1761 C C . TYR A 1 220 ? 7.355 -1.180 4.907 1.00 93.50 220 TYR A C 1
ATOM 1763 O O . TYR A 1 220 ? 6.362 -1.351 4.202 1.00 93.50 220 TYR A O 1
ATOM 1771 N N . ILE A 1 221 ? 8.334 -2.090 4.961 1.00 94.94 221 ILE A N 1
ATOM 1772 C CA . ILE A 1 221 ? 8.311 -3.341 4.184 1.00 94.94 221 ILE A CA 1
ATOM 1773 C C . ILE A 1 221 ? 7.164 -4.268 4.608 1.00 94.94 221 ILE A C 1
ATOM 1775 O O . ILE A 1 221 ? 6.497 -4.846 3.747 1.00 94.94 221 ILE A O 1
ATOM 1779 N N . GLN A 1 222 ? 6.880 -4.391 5.909 1.00 94.50 222 GLN A N 1
ATOM 1780 C CA . GLN A 1 222 ? 5.728 -5.159 6.395 1.00 94.50 222 GLN A CA 1
ATOM 1781 C C . GLN A 1 222 ? 4.420 -4.648 5.781 1.00 94.50 222 GLN A C 1
ATOM 1783 O O . GLN A 1 222 ? 3.594 -5.456 5.350 1.00 94.50 222 GLN A O 1
ATOM 1788 N N . ASN A 1 223 ? 4.249 -3.325 5.699 1.00 92.56 223 ASN A N 1
ATOM 1789 C CA . ASN A 1 223 ? 3.074 -2.733 5.075 1.00 92.56 223 ASN A CA 1
ATOM 1790 C C . ASN A 1 223 ? 2.940 -3.161 3.608 1.00 92.56 223 ASN A C 1
ATOM 1792 O O . ASN A 1 223 ? 1.830 -3.485 3.197 1.00 92.56 223 ASN A O 1
ATOM 1796 N N . PHE A 1 224 ? 4.026 -3.202 2.821 1.00 92.31 224 PHE A N 1
ATOM 1797 C CA . PHE A 1 224 ? 3.950 -3.667 1.427 1.00 92.31 224 PHE A CA 1
ATOM 1798 C C . PHE A 1 224 ? 3.507 -5.118 1.336 1.00 92.31 224 PHE A C 1
ATOM 1800 O O . PHE A 1 224 ? 2.590 -5.430 0.581 1.00 92.31 224 PHE A O 1
ATOM 1807 N N . ILE A 1 225 ? 4.112 -5.995 2.140 1.00 92.88 225 ILE A N 1
ATOM 1808 C CA . ILE A 1 225 ? 3.762 -7.420 2.165 1.00 92.88 225 ILE A CA 1
ATOM 1809 C C . ILE A 1 225 ? 2.272 -7.586 2.476 1.00 92.88 225 ILE A C 1
ATOM 1811 O O . ILE A 1 225 ? 1.574 -8.326 1.785 1.00 92.88 225 ILE A O 1
ATOM 1815 N N . LYS A 1 226 ? 1.770 -6.886 3.498 1.00 90.69 226 LYS A N 1
ATOM 1816 C CA . LYS A 1 226 ? 0.370 -6.984 3.919 1.00 90.69 226 LYS A CA 1
ATOM 1817 C C . LYS A 1 226 ? -0.594 -6.335 2.921 1.00 90.69 226 LYS A C 1
ATOM 1819 O O . LYS A 1 226 ? -1.636 -6.924 2.655 1.00 90.69 226 LYS A O 1
ATOM 1824 N N . GLY A 1 227 ? -0.234 -5.200 2.322 1.00 89.44 227 GLY A N 1
ATOM 1825 C CA . GLY A 1 227 ? -1.013 -4.564 1.257 1.00 89.44 227 GLY A CA 1
ATOM 1826 C C . GLY A 1 227 ? -1.125 -5.457 0.019 1.00 89.44 227 GLY A C 1
ATOM 1827 O O . GLY A 1 227 ? -2.224 -5.690 -0.478 1.00 89.44 227 GLY A O 1
ATOM 1828 N N . TYR A 1 228 ? -0.015 -6.062 -0.415 1.00 90.19 228 TYR A N 1
ATOM 1829 C CA . TYR A 1 228 ? -0.007 -7.036 -1.511 1.00 90.19 228 TYR A CA 1
ATOM 1830 C C . TYR A 1 228 ? -0.867 -8.254 -1.164 1.00 90.19 228 TYR A C 1
ATOM 1832 O O . TYR A 1 228 ? -1.689 -8.668 -1.969 1.00 90.19 228 TYR A O 1
ATOM 1840 N N . GLN A 1 229 ? -0.749 -8.807 0.047 1.00 87.38 229 GLN A N 1
ATOM 1841 C CA . GLN A 1 229 ? -1.615 -9.907 0.486 1.00 87.38 229 GLN A CA 1
ATOM 1842 C C . GLN A 1 229 ? -3.098 -9.523 0.476 1.00 87.38 229 GLN A C 1
ATOM 1844 O O . GLN A 1 229 ? -3.913 -10.331 0.050 1.00 87.38 229 GLN A O 1
ATOM 1849 N N . GLN A 1 230 ? -3.456 -8.315 0.923 1.00 84.50 230 GLN A N 1
ATOM 1850 C CA . GLN A 1 230 ? -4.844 -7.846 0.932 1.00 84.50 230 GLN A CA 1
ATOM 1851 C C . GLN A 1 230 ? -5.412 -7.722 -0.486 1.00 84.50 230 GLN A C 1
ATOM 1853 O O . GLN A 1 230 ? -6.583 -8.027 -0.716 1.00 84.50 230 GLN A O 1
ATOM 1858 N N . ARG A 1 231 ? -4.589 -7.278 -1.437 1.00 83.38 231 ARG A N 1
ATOM 1859 C CA . ARG A 1 231 ? -4.983 -7.114 -2.841 1.00 83.38 231 ARG A CA 1
ATOM 1860 C C . ARG A 1 231 ? -4.916 -8.425 -3.626 1.00 83.38 231 ARG A C 1
ATOM 1862 O O . ARG A 1 231 ? -5.562 -8.544 -4.662 1.00 83.38 231 ARG A O 1
ATOM 1869 N N . ASP A 1 232 ? -4.205 -9.432 -3.121 1.00 82.44 232 ASP A N 1
ATOM 1870 C CA . ASP A 1 232 ? -4.126 -10.759 -3.730 1.00 82.44 232 ASP A CA 1
ATOM 1871 C C . ASP A 1 232 ? -5.364 -11.597 -3.391 1.00 82.44 232 ASP A C 1
ATOM 1873 O O . ASP A 1 232 ? -5.351 -12.469 -2.514 1.00 82.44 232 ASP A O 1
ATOM 1877 N N . ASN A 1 233 ? -6.456 -11.326 -4.097 1.00 72.81 233 ASN A N 1
ATOM 1878 C CA . ASN A 1 233 ? -7.671 -12.122 -4.030 1.00 72.81 233 ASN A CA 1
ATOM 1879 C C . ASN A 1 233 ? -8.129 -12.571 -5.427 1.00 72.81 233 ASN A C 1
ATOM 1881 O O . ASN A 1 233 ? -7.594 -12.143 -6.452 1.00 72.81 233 ASN A O 1
ATOM 1885 N N . ASN A 1 234 ? -9.098 -13.489 -5.428 1.00 61.69 234 ASN A N 1
ATOM 1886 C CA . ASN A 1 234 ? -9.778 -14.007 -6.618 1.00 61.69 234 ASN A CA 1
ATOM 1887 C C . ASN A 1 234 ? -11.219 -13.468 -6.707 1.00 61.69 234 ASN A C 1
ATOM 1889 O O . ASN A 1 234 ? -12.097 -14.130 -7.260 1.00 61.69 234 ASN A O 1
ATOM 1893 N N . VAL A 1 235 ? -11.510 -12.333 -6.060 1.00 58.81 235 VAL A N 1
ATOM 1894 C CA . VAL A 1 235 ? -12.865 -11.774 -6.007 1.00 58.81 235 VAL A CA 1
ATOM 1895 C C . VAL A 1 235 ? -13.049 -10.856 -7.209 1.00 58.81 235 VAL A C 1
ATOM 1897 O O . VAL A 1 235 ? -12.879 -9.644 -7.123 1.00 58.81 235 VAL A O 1
ATOM 1900 N N . PHE A 1 236 ? -13.397 -11.473 -8.336 1.00 50.22 236 PHE A N 1
ATOM 1901 C CA . PHE A 1 236 ? -13.702 -10.785 -9.586 1.00 50.22 236 PHE A CA 1
ATOM 1902 C C . PHE A 1 236 ? -15.161 -10.313 -9.626 1.00 50.22 236 PHE A C 1
ATOM 1904 O O . PHE A 1 236 ? -16.045 -10.967 -9.070 1.00 50.22 236 PHE A O 1
ATOM 1911 N N . ASN A 1 237 ? -15.429 -9.196 -10.312 1.00 47.47 237 ASN A N 1
ATOM 1912 C CA . ASN A 1 237 ? -16.780 -8.666 -10.552 1.00 47.47 237 ASN A CA 1
ATOM 1913 C C . ASN A 1 237 ? -17.600 -8.367 -9.276 1.00 47.47 237 ASN A C 1
ATOM 1915 O O . ASN A 1 237 ? -18.790 -8.677 -9.207 1.00 47.47 237 ASN A O 1
ATOM 1919 N N . ASN A 1 238 ? -17.005 -7.722 -8.267 1.00 51.19 238 ASN A N 1
ATOM 1920 C CA . ASN A 1 238 ? -17.716 -7.325 -7.036 1.00 51.19 238 ASN A CA 1
ATOM 1921 C C . ASN A 1 238 ? -18.728 -6.167 -7.232 1.00 51.19 238 ASN A C 1
ATOM 1923 O O . ASN A 1 238 ? -19.357 -5.733 -6.268 1.00 51.19 238 ASN A O 1
ATOM 1927 N N . GLY A 1 239 ? -18.862 -5.633 -8.454 1.00 47.53 239 GLY A N 1
ATOM 1928 C CA . GLY A 1 239 ? -19.738 -4.501 -8.768 1.00 47.53 239 GLY A CA 1
ATOM 1929 C C . GLY A 1 239 ? -19.301 -3.165 -8.152 1.00 47.53 239 GLY A C 1
ATOM 1930 O O . GLY A 1 239 ? -20.026 -2.179 -8.274 1.00 47.53 239 GLY A O 1
ATOM 1931 N N . ASN A 1 240 ? -18.134 -3.106 -7.502 1.00 53.84 240 ASN A N 1
ATOM 1932 C CA . ASN A 1 240 ? -17.562 -1.886 -6.951 1.00 53.84 240 ASN A CA 1
ATOM 1933 C C . ASN A 1 240 ? -16.642 -1.242 -7.993 1.00 53.84 240 ASN A C 1
ATOM 1935 O O . ASN A 1 240 ? -15.523 -1.690 -8.209 1.00 53.84 240 ASN A O 1
ATOM 1939 N N . SER A 1 241 ? -17.086 -0.146 -8.605 1.00 48.59 241 SER A N 1
ATOM 1940 C CA . SER A 1 241 ? -16.310 0.579 -9.619 1.00 48.59 241 SER A CA 1
ATOM 1941 C C . SER A 1 241 ? -14.976 1.152 -9.117 1.00 48.59 241 SER A C 1
ATOM 1943 O O . SER A 1 241 ? -14.177 1.592 -9.935 1.00 48.59 241 SER A O 1
ATOM 1945 N N . LEU A 1 242 ? -14.750 1.201 -7.798 1.00 48.88 242 LEU A N 1
ATOM 1946 C CA . LEU A 1 242 ? -13.533 1.738 -7.172 1.00 48.88 242 LEU A CA 1
ATOM 1947 C C . LEU A 1 242 ? -12.497 0.662 -6.835 1.00 48.88 242 LEU A C 1
ATOM 1949 O O . LEU A 1 242 ? -11.368 0.988 -6.479 1.00 48.88 242 LEU A O 1
ATOM 1953 N N . VAL A 1 243 ? -12.862 -0.616 -6.938 1.00 52.88 243 VAL A N 1
ATOM 1954 C CA . VAL A 1 243 ? -11.927 -1.720 -6.749 1.00 52.88 243 VAL A CA 1
ATOM 1955 C C . VAL A 1 243 ? -11.998 -2.565 -8.000 1.00 52.88 243 VAL A C 1
ATOM 1957 O O . VAL A 1 243 ? -13.011 -3.202 -8.260 1.00 52.88 243 VAL A O 1
ATOM 1960 N N . ASN A 1 244 ? -10.932 -2.491 -8.797 1.00 50.88 244 ASN A N 1
ATOM 1961 C CA . ASN A 1 244 ? -10.784 -3.219 -10.050 1.00 50.88 244 ASN A CA 1
ATOM 1962 C C . ASN A 1 244 ? -11.284 -4.675 -9.919 1.00 50.88 244 ASN A C 1
ATOM 1964 O O . ASN A 1 244 ? -11.150 -5.281 -8.857 1.00 50.88 244 ASN A O 1
ATOM 1968 N N . ASN A 1 245 ? -11.785 -5.259 -11.007 1.00 50.72 245 ASN A N 1
ATOM 1969 C CA . ASN A 1 245 ? -12.117 -6.676 -11.112 1.00 50.72 245 ASN A CA 1
ATOM 1970 C C . ASN A 1 245 ? -10.986 -7.594 -10.617 1.00 50.72 245 ASN A C 1
ATOM 1972 O O . ASN A 1 245 ? -11.285 -8.664 -10.116 1.00 50.72 245 ASN A O 1
ATOM 1976 N N . SER A 1 246 ? -9.713 -7.193 -10.688 1.00 57.69 246 SER A N 1
ATOM 1977 C CA . SER A 1 246 ? -8.591 -7.979 -10.144 1.00 57.69 246 SER A CA 1
ATOM 1978 C C . SER A 1 246 ? -8.268 -7.722 -8.666 1.00 57.69 246 SER A C 1
ATOM 1980 O O . SER A 1 246 ? -7.363 -8.351 -8.120 1.00 57.69 246 SER A O 1
ATOM 1982 N N . ALA A 1 247 ? -8.920 -6.732 -8.046 1.00 68.25 247 ALA A N 1
ATOM 1983 C CA . ALA A 1 247 ? -8.561 -6.101 -6.777 1.00 68.25 247 ALA A CA 1
ATOM 1984 C C . ALA A 1 247 ? -7.118 -5.566 -6.683 1.00 68.25 247 ALA A C 1
ATOM 1986 O O . ALA A 1 247 ? -6.758 -4.990 -5.661 1.00 68.25 247 ALA A O 1
ATOM 1987 N N . TRP A 1 248 ? -6.309 -5.685 -7.740 1.00 79.50 248 TRP A N 1
ATOM 1988 C CA . TRP A 1 248 ? -4.900 -5.302 -7.796 1.00 79.50 248 TRP A CA 1
ATOM 1989 C C . TRP A 1 248 ? -4.762 -3.849 -8.271 1.00 79.50 248 TRP A C 1
ATOM 1991 O O . TRP A 1 248 ? -4.485 -3.558 -9.432 1.00 79.50 248 TRP A O 1
ATOM 2001 N N . ASN A 1 249 ? -5.053 -2.914 -7.367 1.00 78.75 249 ASN A N 1
ATOM 2002 C CA . ASN A 1 249 ? -5.042 -1.478 -7.640 1.00 78.75 249 ASN A CA 1
ATOM 2003 C C . ASN A 1 249 ? -3.617 -0.893 -7.590 1.00 78.75 249 ASN A C 1
ATOM 2005 O O . ASN A 1 249 ? -2.982 -0.907 -6.531 1.00 78.75 249 ASN A O 1
ATOM 2009 N N . MET A 1 250 ? -3.155 -0.301 -8.699 1.00 85.19 250 MET A N 1
ATOM 2010 C CA . MET A 1 250 ? -1.814 0.293 -8.828 1.00 85.19 250 MET A CA 1
ATOM 2011 C C . MET A 1 250 ? -1.509 1.381 -7.802 1.00 85.19 250 MET A C 1
ATOM 2013 O O . MET A 1 250 ? -0.370 1.457 -7.339 1.00 85.19 250 MET A O 1
ATOM 2017 N N . ARG A 1 251 ? -2.527 2.111 -7.320 1.00 84.00 251 ARG A N 1
ATOM 2018 C CA . ARG A 1 251 ? -2.379 3.044 -6.190 1.00 84.00 251 ARG A CA 1
ATOM 2019 C C . ARG A 1 251 ? -1.600 2.438 -5.032 1.00 84.00 251 ARG A C 1
ATOM 2021 O O . ARG A 1 251 ? -0.882 3.162 -4.358 1.00 84.00 251 ARG A O 1
ATOM 2028 N N . GLU A 1 252 ? -1.725 1.142 -4.781 1.00 86.44 252 GLU A N 1
ATOM 2029 C CA . GLU A 1 252 ? -1.144 0.489 -3.608 1.00 86.44 252 GLU A CA 1
ATOM 2030 C C . GLU A 1 252 ? -0.077 -0.543 -3.951 1.00 86.44 252 GLU A C 1
ATOM 2032 O O . GLU A 1 252 ? 0.843 -0.751 -3.162 1.00 86.44 252 GLU A O 1
ATOM 2037 N N . VAL A 1 253 ? -0.189 -1.176 -5.119 1.00 89.25 253 VAL A N 1
ATOM 2038 C CA . VAL A 1 253 ? 0.704 -2.270 -5.523 1.00 89.25 253 VAL A CA 1
ATOM 2039 C C . VAL A 1 253 ? 1.773 -1.850 -6.525 1.00 89.25 253 VAL A C 1
ATOM 2041 O O . VAL A 1 253 ? 2.608 -2.682 -6.872 1.00 89.25 253 VAL A O 1
ATOM 2044 N N . SER A 1 254 ? 1.780 -0.593 -6.984 1.00 91.38 254 SER A N 1
ATOM 2045 C CA . SER A 1 254 ? 2.702 -0.173 -8.037 1.00 91.38 254 SER A CA 1
ATOM 2046 C C . SER A 1 254 ? 4.180 -0.394 -7.664 1.00 91.38 254 SER A C 1
ATOM 2048 O O . SER A 1 254 ? 4.596 -0.026 -6.556 1.00 91.38 254 SER A O 1
ATOM 2050 N N . PRO A 1 255 ? 4.998 -0.954 -8.581 1.00 94.88 255 PRO A N 1
ATOM 2051 C CA . PRO A 1 255 ? 6.413 -1.227 -8.343 1.00 94.88 255 PRO A CA 1
ATOM 2052 C C . PRO A 1 255 ? 7.263 -0.012 -7.958 1.00 94.88 255 PRO A C 1
ATOM 2054 O O . PRO A 1 255 ? 8.264 -0.189 -7.263 1.00 94.88 255 PRO A O 1
ATOM 2057 N N . TRP A 1 256 ? 6.897 1.217 -8.351 1.00 94.50 256 TRP A N 1
ATOM 2058 C CA . TRP A 1 256 ? 7.720 2.401 -8.047 1.00 94.50 256 TRP A CA 1
ATOM 2059 C C . TRP A 1 256 ? 7.870 2.631 -6.540 1.00 94.50 256 TRP A C 1
ATOM 2061 O O . TRP A 1 256 ? 8.926 3.062 -6.070 1.00 94.50 256 TRP A O 1
ATOM 2071 N N . ARG A 1 257 ? 6.861 2.226 -5.759 1.00 93.81 257 ARG A N 1
ATOM 2072 C CA . ARG A 1 257 ? 6.861 2.323 -4.293 1.00 93.81 257 ARG A CA 1
ATOM 2073 C C . ARG A 1 257 ? 7.948 1.464 -3.637 1.00 93.81 257 ARG A C 1
ATOM 2075 O O . ARG A 1 257 ? 8.384 1.753 -2.519 1.00 93.81 257 ARG A O 1
ATOM 2082 N N . LEU A 1 258 ? 8.404 0.413 -4.324 1.00 95.06 258 LEU A N 1
ATOM 2083 C CA . LEU A 1 258 ? 9.478 -0.467 -3.855 1.00 95.06 258 LEU A CA 1
ATOM 2084 C C . LEU A 1 258 ? 10.863 0.189 -3.956 1.00 95.06 258 LEU A C 1
ATOM 2086 O O . LEU A 1 258 ? 11.812 -0.306 -3.345 1.00 95.06 258 LEU A O 1
ATOM 2090 N N . TYR A 1 259 ? 10.984 1.274 -4.726 1.00 95.81 259 TYR A N 1
ATOM 2091 C CA . TYR A 1 259 ? 12.229 2.012 -4.906 1.00 95.81 259 TYR A CA 1
ATOM 2092 C C . TYR A 1 259 ? 12.317 3.230 -3.983 1.00 95.81 259 TYR A C 1
ATOM 2094 O O . TYR A 1 259 ? 13.315 3.366 -3.274 1.00 95.81 259 TYR A O 1
ATOM 2102 N N . SER A 1 260 ? 11.294 4.087 -3.985 1.00 94.25 260 SER A N 1
ATOM 2103 C CA . SER A 1 260 ? 11.237 5.327 -3.199 1.00 94.25 260 SER A CA 1
ATOM 2104 C C . SER A 1 260 ? 9.786 5.758 -2.955 1.00 94.25 260 SER A C 1
ATOM 2106 O O . SER A 1 260 ? 8.843 5.117 -3.423 1.00 94.25 260 SER A O 1
ATOM 2108 N N . VAL A 1 261 ? 9.596 6.872 -2.249 1.00 92.31 261 VAL A N 1
ATOM 2109 C CA . VAL A 1 261 ? 8.360 7.670 -2.364 1.00 92.31 261 VAL A CA 1
ATOM 2110 C C . VAL A 1 261 ? 8.312 8.439 -3.695 1.00 92.31 261 VAL A C 1
ATOM 2112 O O . VAL A 1 261 ? 9.316 8.501 -4.410 1.00 92.31 261 VAL A O 1
ATOM 2115 N N . ALA A 1 262 ? 7.171 9.041 -4.037 1.00 92.31 262 ALA A N 1
ATOM 2116 C CA . ALA A 1 262 ? 6.913 9.719 -5.310 1.00 92.31 262 ALA A CA 1
ATOM 2117 C C . ALA A 1 262 ? 7.913 10.852 -5.595 1.00 92.31 262 ALA A C 1
ATOM 2119 O O . ALA A 1 262 ? 8.295 11.083 -6.741 1.00 92.31 262 ALA A O 1
ATOM 2120 N N . SER A 1 263 ? 8.401 11.526 -4.549 1.00 92.88 263 SER A N 1
ATOM 2121 C CA . SER A 1 263 ? 9.428 12.571 -4.664 1.00 92.88 263 SER A CA 1
ATOM 2122 C C . SER A 1 263 ? 10.801 12.050 -5.103 1.00 92.88 263 SER A C 1
ATOM 2124 O O . SER A 1 263 ? 11.641 12.843 -5.516 1.00 92.88 263 SER A O 1
ATOM 2126 N N . GLY A 1 264 ? 11.035 10.737 -5.029 1.00 93.62 264 GLY A N 1
ATOM 2127 C CA . GLY A 1 264 ? 12.336 10.115 -5.266 1.00 93.62 264 GLY A CA 1
ATOM 2128 C C . GLY A 1 264 ? 13.188 9.933 -4.010 1.00 93.62 264 GLY A C 1
ATOM 2129 O O . GLY A 1 264 ? 14.303 9.434 -4.116 1.00 93.62 264 GLY A O 1
ATOM 2130 N N . ASP A 1 265 ? 12.694 10.310 -2.826 1.00 93.19 265 ASP A N 1
ATOM 2131 C CA . ASP A 1 265 ? 13.438 10.110 -1.580 1.00 93.19 265 ASP A CA 1
ATOM 2132 C C . ASP A 1 265 ? 13.537 8.616 -1.217 1.00 93.19 265 ASP A C 1
ATOM 2134 O O . ASP A 1 265 ? 12.538 7.946 -0.938 1.00 93.19 265 ASP A O 1
ATOM 2138 N N . THR A 1 266 ? 14.768 8.102 -1.217 1.00 94.81 266 THR A N 1
ATOM 2139 C CA . THR A 1 266 ? 15.120 6.719 -0.868 1.00 94.81 266 THR A CA 1
ATOM 2140 C C . THR A 1 266 ? 15.565 6.566 0.583 1.00 94.81 266 THR A C 1
ATOM 2142 O O . THR A 1 266 ? 15.859 5.454 1.010 1.00 94.81 266 THR A O 1
ATOM 2145 N N . SER A 1 267 ? 15.589 7.645 1.372 1.00 93.12 267 SER A N 1
ATOM 2146 C CA . SER A 1 267 ? 16.231 7.684 2.690 1.00 93.12 267 SER A CA 1
ATOM 2147 C C . SER A 1 267 ? 15.674 6.692 3.706 1.00 93.12 267 SER A C 1
ATOM 2149 O O . SER A 1 267 ? 16.372 6.383 4.668 1.00 93.12 267 SER A O 1
ATOM 2151 N N . LEU A 1 268 ? 14.435 6.220 3.537 1.00 93.75 268 LEU A N 1
ATOM 2152 C CA . LEU A 1 268 ? 13.873 5.139 4.345 1.00 93.75 268 LEU A CA 1
ATOM 2153 C C . LEU A 1 268 ? 14.263 3.764 3.791 1.00 93.75 268 LEU A C 1
ATOM 2155 O O . LEU A 1 268 ? 14.638 2.890 4.562 1.00 93.75 268 LEU A O 1
ATOM 2159 N N . HIS A 1 269 ? 14.206 3.563 2.473 1.00 95.56 269 HIS A N 1
ATOM 2160 C CA . HIS A 1 269 ? 14.598 2.304 1.830 1.00 95.56 269 HIS A CA 1
ATOM 2161 C C . HIS A 1 269 ? 16.087 1.997 2.019 1.00 95.56 269 HIS A C 1
ATOM 2163 O O . HIS A 1 269 ? 16.442 0.840 2.225 1.00 95.56 269 HIS A O 1
ATOM 2169 N N . ASP A 1 270 ? 16.944 3.017 2.000 1.00 95.12 270 ASP A N 1
ATOM 2170 C CA . ASP A 1 270 ? 18.396 2.887 2.179 1.00 95.12 270 ASP A CA 1
ATOM 2171 C C . ASP A 1 270 ? 18.782 2.377 3.573 1.00 95.12 270 ASP A C 1
ATOM 2173 O O . ASP A 1 270 ? 19.778 1.671 3.720 1.00 95.12 270 ASP A O 1
ATOM 2177 N N . GLU A 1 271 ? 17.964 2.644 4.597 1.00 95.69 271 GLU A N 1
ATOM 2178 C CA . GLU A 1 271 ? 18.207 2.133 5.954 1.00 95.69 271 GLU A CA 1
ATOM 2179 C C . GLU A 1 271 ? 18.131 0.608 6.041 1.00 95.69 271 GLU A C 1
ATOM 2181 O O . GLU A 1 271 ? 18.652 0.025 6.988 1.00 95.69 271 GLU A O 1
ATOM 2186 N N . LEU A 1 272 ? 17.506 -0.072 5.073 1.00 96.50 272 LEU A N 1
ATOM 2187 C CA . LEU A 1 272 ? 17.495 -1.537 5.043 1.00 96.50 272 LEU A CA 1
ATOM 2188 C C . LEU A 1 272 ? 18.919 -2.098 4.987 1.00 96.50 272 LEU A C 1
ATOM 2190 O O . LEU A 1 272 ? 19.210 -3.084 5.662 1.00 96.50 272 LEU A O 1
ATOM 2194 N N . ASP A 1 273 ? 19.823 -1.436 4.263 1.00 96.69 273 ASP A N 1
ATOM 2195 C CA . ASP A 1 273 ? 21.201 -1.903 4.112 1.00 96.69 273 ASP A CA 1
ATOM 2196 C C . ASP A 1 273 ? 22.047 -1.718 5.385 1.00 96.69 273 ASP A C 1
ATOM 2198 O O . ASP A 1 273 ? 23.096 -2.349 5.527 1.00 96.69 273 ASP A O 1
ATOM 2202 N N . VAL A 1 274 ? 21.568 -0.919 6.348 1.00 94.94 274 VAL A N 1
ATOM 2203 C CA . VAL A 1 274 ? 22.161 -0.813 7.693 1.00 94.94 274 VAL A CA 1
ATOM 2204 C C . VAL A 1 274 ? 21.916 -2.090 8.504 1.00 94.94 274 VAL A C 1
ATOM 2206 O O . VAL A 1 274 ? 22.770 -2.480 9.301 1.00 94.94 274 VAL A O 1
ATOM 2209 N N . TYR A 1 275 ? 20.778 -2.765 8.299 1.00 95.00 275 TYR A N 1
ATOM 2210 C CA . TYR A 1 275 ? 20.476 -4.040 8.962 1.00 95.00 275 TYR A CA 1
ATOM 2211 C C . TYR A 1 275 ? 21.271 -5.195 8.352 1.00 95.00 275 TYR A C 1
ATOM 2213 O O . TYR A 1 275 ? 21.792 -6.043 9.077 1.00 95.00 275 TYR A O 1
ATOM 2221 N N . GLU A 1 276 ? 21.358 -5.237 7.024 1.00 95.69 276 GLU A N 1
ATOM 2222 C CA . GLU A 1 276 ? 22.132 -6.228 6.283 1.00 95.69 276 GLU A CA 1
ATOM 2223 C C . GLU A 1 276 ? 22.508 -5.657 4.912 1.00 95.69 276 GLU A C 1
ATOM 2225 O O . GLU A 1 276 ? 21.646 -5.211 4.164 1.00 95.69 276 GLU A O 1
ATOM 2230 N N . VAL A 1 277 ? 23.791 -5.716 4.544 1.00 96.31 277 VAL A N 1
ATOM 2231 C CA . VAL A 1 277 ? 24.267 -5.202 3.250 1.00 96.31 277 VAL A CA 1
ATOM 2232 C C . VAL A 1 277 ? 23.508 -5.855 2.086 1.00 96.31 277 VAL A C 1
ATOM 2234 O O . VAL A 1 277 ? 23.503 -7.082 1.933 1.00 96.31 277 VAL A O 1
ATOM 2237 N N . GLY A 1 278 ? 22.898 -5.022 1.240 1.00 96.44 278 GLY A N 1
ATOM 2238 C CA . GLY A 1 278 ? 22.111 -5.445 0.082 1.00 96.44 278 GLY A CA 1
ATOM 2239 C C . GLY A 1 278 ? 20.704 -5.941 0.427 1.00 96.44 278 GLY A C 1
ATOM 2240 O O . GLY A 1 278 ? 20.038 -6.524 -0.434 1.00 96.44 278 GLY A O 1
ATOM 2241 N N . LEU A 1 279 ? 20.230 -5.748 1.662 1.00 97.44 279 LEU A N 1
ATOM 2242 C CA . LEU A 1 279 ? 18.871 -6.096 2.065 1.00 97.44 279 LEU A CA 1
ATOM 2243 C C . LEU A 1 279 ? 17.820 -5.319 1.268 1.00 97.44 279 LEU A C 1
ATOM 2245 O O . LEU A 1 279 ? 16.804 -5.917 0.906 1.00 97.44 279 LEU A O 1
ATOM 2249 N N . ARG A 1 280 ? 18.069 -4.042 0.935 1.00 97.75 280 ARG A N 1
ATOM 2250 C CA . ARG A 1 280 ? 17.183 -3.241 0.070 1.00 97.75 280 ARG A CA 1
ATOM 2251 C C . ARG A 1 280 ? 16.937 -3.971 -1.247 1.00 97.75 280 ARG A C 1
ATOM 2253 O O . ARG A 1 280 ? 15.798 -4.302 -1.570 1.00 97.75 280 ARG A O 1
ATOM 2260 N N . ALA A 1 281 ? 18.012 -4.310 -1.955 1.00 97.81 281 ALA A N 1
ATOM 2261 C CA . ALA A 1 281 ? 17.955 -5.014 -3.232 1.00 97.81 281 ALA A CA 1
ATOM 2262 C C . ALA A 1 281 ? 17.240 -6.371 -3.118 1.00 97.81 281 ALA A C 1
ATOM 2264 O O . ALA A 1 281 ? 16.361 -6.688 -3.924 1.00 97.81 281 ALA A O 1
ATOM 2265 N N . LYS A 1 282 ? 17.563 -7.164 -2.084 1.00 97.56 282 LYS A N 1
ATOM 2266 C CA . LYS A 1 282 ? 16.946 -8.480 -1.839 1.00 97.56 282 LYS A CA 1
ATOM 2267 C C . LYS A 1 282 ? 15.437 -8.373 -1.621 1.00 97.56 282 LYS A C 1
ATOM 2269 O O . LYS A 1 282 ? 14.684 -9.128 -2.235 1.00 97.56 282 LYS A O 1
ATOM 2274 N N . LEU A 1 283 ? 14.990 -7.452 -0.767 1.00 97.62 283 LEU A N 1
ATOM 2275 C CA . LEU A 1 283 ? 13.569 -7.270 -0.458 1.00 97.62 283 LEU A CA 1
ATOM 2276 C C . LEU A 1 283 ? 12.801 -6.708 -1.654 1.00 97.62 283 LEU A C 1
ATOM 2278 O O . LEU A 1 283 ? 11.754 -7.260 -1.997 1.00 97.62 283 LEU A O 1
ATOM 2282 N N . THR A 1 284 ? 13.342 -5.696 -2.340 1.00 98.25 284 THR A N 1
ATOM 2283 C CA . THR A 1 284 ? 12.753 -5.159 -3.575 1.00 98.25 284 THR A CA 1
ATOM 2284 C C . THR A 1 284 ? 12.614 -6.253 -4.634 1.00 98.25 284 THR A C 1
ATOM 2286 O O . THR A 1 284 ? 11.553 -6.368 -5.235 1.00 98.25 284 THR A O 1
ATOM 2289 N N . SER A 1 285 ? 13.611 -7.130 -4.795 1.00 98.12 285 SER A N 1
ATOM 2290 C CA . SER A 1 285 ? 13.537 -8.266 -5.729 1.00 98.12 285 SER A CA 1
ATOM 2291 C C . SER A 1 285 ? 12.394 -9.230 -5.401 1.00 98.12 285 SER A C 1
ATOM 2293 O O . SER A 1 285 ? 11.671 -9.669 -6.291 1.00 98.12 285 SER A O 1
ATOM 2295 N N . LYS A 1 286 ? 12.191 -9.565 -4.118 1.00 97.62 286 LYS A N 1
ATOM 2296 C CA . LYS A 1 286 ? 11.110 -10.478 -3.709 1.00 97.62 286 LYS A CA 1
ATOM 2297 C C . LYS A 1 286 ? 9.727 -9.845 -3.828 1.00 97.62 286 LYS A C 1
ATOM 2299 O O . LYS A 1 286 ? 8.803 -10.524 -4.268 1.00 97.62 286 LYS A O 1
ATOM 2304 N N . LEU A 1 287 ? 9.583 -8.568 -3.480 1.00 97.38 287 LEU A N 1
ATOM 2305 C CA . LEU A 1 287 ? 8.320 -7.846 -3.646 1.00 97.38 287 LEU A CA 1
ATOM 2306 C C . LEU A 1 287 ? 7.990 -7.627 -5.128 1.00 97.38 287 LEU A C 1
ATOM 2308 O O . LEU A 1 287 ? 6.852 -7.850 -5.534 1.00 97.38 287 LEU A O 1
ATOM 2312 N N . LEU A 1 288 ? 8.986 -7.305 -5.956 1.00 97.88 288 LEU A N 1
ATOM 2313 C CA . LEU A 1 288 ? 8.808 -7.199 -7.403 1.00 97.88 288 LEU A CA 1
ATOM 2314 C C . LEU A 1 288 ? 8.410 -8.545 -8.015 1.00 97.88 288 LEU A C 1
ATOM 2316 O O . LEU A 1 288 ? 7.500 -8.596 -8.837 1.00 97.88 288 LEU A O 1
ATOM 2320 N N . LYS A 1 289 ? 9.006 -9.649 -7.549 1.00 96.88 289 LYS A N 1
ATOM 2321 C CA . LYS A 1 289 ? 8.563 -10.992 -7.930 1.00 96.88 289 LYS A CA 1
ATOM 2322 C C . LYS A 1 289 ? 7.086 -11.224 -7.611 1.00 96.88 289 LYS A C 1
ATOM 2324 O O . LYS A 1 289 ? 6.372 -11.753 -8.457 1.00 96.88 289 LYS A O 1
ATOM 2329 N N . MET A 1 290 ? 6.620 -10.839 -6.420 1.00 95.19 290 MET A N 1
ATOM 2330 C CA . MET A 1 290 ? 5.203 -10.974 -6.053 1.00 95.19 290 MET A CA 1
ATOM 2331 C C . MET A 1 290 ? 4.299 -10.179 -7.001 1.00 95.19 290 MET A C 1
ATOM 2333 O O . MET A 1 290 ? 3.278 -10.703 -7.443 1.00 95.19 290 MET A O 1
ATOM 2337 N N . PHE A 1 291 ? 4.694 -8.950 -7.351 1.00 94.81 291 PHE A N 1
ATOM 2338 C CA . PHE A 1 291 ? 3.989 -8.155 -8.355 1.00 94.81 291 PHE A CA 1
ATOM 2339 C C . PHE A 1 291 ? 3.962 -8.869 -9.712 1.00 94.81 291 PHE A C 1
ATOM 2341 O O . PHE A 1 291 ? 2.885 -9.081 -10.260 1.00 94.81 291 PHE A O 1
ATOM 2348 N N . ASN A 1 292 ? 5.117 -9.301 -10.223 1.00 95.44 292 ASN A N 1
ATOM 2349 C CA . ASN A 1 292 ? 5.236 -9.959 -11.525 1.00 95.44 292 ASN A CA 1
ATOM 2350 C C . ASN A 1 292 ? 4.461 -11.281 -11.599 1.00 95.44 292 ASN A C 1
ATOM 2352 O O . ASN A 1 292 ? 3.887 -11.604 -12.637 1.00 95.44 292 ASN A O 1
ATOM 2356 N N . ASP A 1 293 ? 4.455 -12.069 -10.521 1.00 93.06 293 ASP A N 1
ATOM 2357 C CA . ASP A 1 293 ? 3.692 -13.316 -10.440 1.00 93.06 293 ASP A CA 1
ATOM 2358 C C . ASP A 1 293 ? 2.187 -13.037 -10.542 1.00 93.06 293 ASP A C 1
ATOM 2360 O O . ASP A 1 293 ? 1.493 -13.706 -11.308 1.00 93.06 293 ASP A O 1
ATOM 2364 N N . LYS A 1 294 ? 1.687 -12.019 -9.825 1.00 88.62 294 LYS A N 1
ATOM 2365 C CA . LYS A 1 294 ? 0.276 -11.626 -9.907 1.00 88.62 294 LYS A CA 1
ATOM 2366 C C . LYS A 1 294 ? -0.058 -11.026 -11.268 1.00 88.62 294 LYS A C 1
ATOM 2368 O O . LYS A 1 294 ? -1.039 -11.436 -11.877 1.00 88.62 294 LYS A O 1
ATOM 2373 N N . ALA A 1 295 ? 0.768 -10.115 -11.771 1.00 89.50 295 ALA A N 1
ATOM 2374 C CA . ALA A 1 295 ? 0.579 -9.464 -13.062 1.00 89.50 295 ALA A CA 1
ATOM 2375 C C . ALA A 1 295 ? 0.516 -10.474 -14.220 1.00 89.50 295 ALA A C 1
ATOM 2377 O O . ALA A 1 295 ? -0.315 -10.325 -15.107 1.00 89.50 295 ALA A O 1
ATOM 2378 N N . ALA A 1 296 ? 1.330 -11.535 -14.177 1.00 89.75 296 ALA A N 1
ATOM 2379 C CA . ALA A 1 296 ? 1.303 -12.620 -15.160 1.00 89.75 296 ALA A CA 1
ATOM 2380 C C . ALA A 1 296 ? 0.082 -13.555 -15.037 1.00 89.75 296 ALA A C 1
ATOM 2382 O O . ALA A 1 296 ? -0.173 -14.337 -15.950 1.00 89.75 296 ALA A O 1
ATOM 2383 N N . SER A 1 297 ? -0.644 -13.512 -13.915 1.00 86.31 297 SER A N 1
ATOM 2384 C CA . SER A 1 297 ? -1.880 -14.283 -13.710 1.00 86.31 297 SER A CA 1
ATOM 2385 C C . SER A 1 297 ? -3.147 -13.556 -14.171 1.00 86.31 297 SER A C 1
ATOM 2387 O O . SER A 1 297 ? -4.222 -14.148 -14.123 1.00 86.31 297 SER A O 1
ATOM 2389 N N . LEU A 1 298 ? -3.023 -12.287 -14.573 1.00 83.94 298 LEU A N 1
ATOM 2390 C CA . LEU A 1 298 ? -4.122 -11.425 -15.004 1.00 83.94 298 LEU A CA 1
ATOM 2391 C C . LEU A 1 298 ? -4.081 -11.231 -16.522 1.00 83.94 298 LEU A C 1
ATOM 2393 O O . LEU A 1 298 ? -3.002 -11.079 -17.101 1.00 83.94 298 LEU A O 1
ATOM 2397 N N . ASP A 1 299 ? -5.252 -11.175 -17.149 1.00 83.00 299 ASP A N 1
ATOM 2398 C CA . ASP A 1 299 ? -5.387 -10.811 -18.556 1.00 83.00 299 ASP A CA 1
ATOM 2399 C C . ASP A 1 299 ? -5.313 -9.289 -18.728 1.00 83.00 299 ASP A C 1
ATOM 2401 O O . ASP A 1 299 ? -5.602 -8.510 -17.819 1.00 83.00 299 ASP A O 1
ATOM 2405 N N . GLU A 1 300 ? -4.963 -8.823 -19.927 1.00 81.06 300 GLU A N 1
ATOM 2406 C CA . GLU A 1 300 ? -4.897 -7.384 -20.208 1.00 81.06 300 GLU A CA 1
ATOM 2407 C C . GLU A 1 300 ? -6.240 -6.673 -19.956 1.00 81.06 300 GLU A C 1
ATOM 2409 O O . GLU A 1 300 ? -6.276 -5.539 -19.477 1.00 81.06 300 GLU A O 1
ATOM 2414 N N . SER A 1 301 ? -7.357 -7.361 -20.215 1.00 81.69 301 SER A N 1
ATOM 2415 C CA . SER A 1 301 ? -8.709 -6.855 -19.962 1.00 81.69 301 SER A CA 1
ATOM 2416 C C . SER A 1 301 ? -9.058 -6.711 -18.480 1.00 81.69 301 SER A C 1
ATOM 2418 O O . SER A 1 301 ? -10.031 -6.029 -18.161 1.00 81.69 301 SER A O 1
ATOM 2420 N N . ASP A 1 302 ? -8.282 -7.320 -17.579 1.00 79.62 302 ASP A N 1
ATOM 2421 C CA . ASP A 1 302 ? -8.463 -7.178 -16.130 1.00 79.62 302 ASP A CA 1
ATOM 2422 C C . ASP A 1 302 ? -7.936 -5.839 -15.606 1.00 79.62 302 ASP A C 1
ATOM 2424 O O . ASP A 1 302 ? -8.084 -5.536 -14.422 1.00 79.62 302 ASP A O 1
ATOM 2428 N N . TRP A 1 303 ? -7.317 -5.025 -16.464 1.00 82.06 303 TRP A N 1
ATOM 2429 C CA . TRP A 1 303 ? -6.815 -3.700 -16.129 1.00 82.06 303 TRP A CA 1
ATOM 2430 C C . TRP A 1 303 ? -7.721 -2.629 -16.744 1.00 82.06 303 TRP A C 1
ATOM 2432 O O . TRP A 1 303 ? -7.710 -2.425 -17.958 1.00 82.06 303 TRP A O 1
ATOM 2442 N N . PRO A 1 304 ? -8.511 -1.906 -15.934 1.00 81.19 304 PRO A N 1
ATOM 2443 C CA . PRO A 1 304 ? -9.255 -0.751 -16.382 1.00 81.19 304 PRO A CA 1
ATOM 2444 C C . PRO A 1 304 ? -8.294 0.278 -16.952 1.00 81.19 304 PRO A C 1
ATOM 2446 O O . PRO A 1 304 ? -7.230 0.521 -16.384 1.00 81.19 304 PRO A O 1
ATOM 2449 N N . ARG A 1 305 ? -8.678 0.898 -18.066 1.00 87.50 305 ARG A N 1
ATOM 2450 C CA . ARG A 1 305 ? -7.835 1.877 -18.749 1.00 87.50 305 ARG A CA 1
ATOM 2451 C C . ARG A 1 305 ? -8.533 3.213 -18.927 1.00 87.50 305 ARG A C 1
ATOM 2453 O O . ARG A 1 305 ? -9.731 3.265 -19.213 1.00 87.50 305 ARG A O 1
ATOM 2460 N N . GLY A 1 306 ? -7.779 4.294 -18.778 1.00 87.31 306 GLY A N 1
ATOM 2461 C CA . GLY A 1 306 ? -8.244 5.659 -18.988 1.00 87.31 306 GLY A CA 1
ATOM 2462 C C . GLY A 1 306 ? -7.106 6.661 -18.842 1.00 87.31 306 GLY A C 1
ATOM 2463 O O . GLY A 1 306 ? -6.291 6.546 -17.940 1.00 87.31 306 GLY A O 1
ATOM 2464 N N . ASN A 1 307 ? -7.073 7.664 -19.721 1.00 83.94 307 ASN A N 1
ATOM 2465 C CA . ASN A 1 307 ? -6.140 8.793 -19.616 1.00 83.94 307 ASN A CA 1
ATOM 2466 C C . ASN A 1 307 ? -6.804 9.964 -18.867 1.00 83.94 307 ASN A C 1
ATOM 2468 O O . ASN A 1 307 ? -6.709 11.113 -19.286 1.00 83.94 307 ASN A O 1
ATOM 2472 N N . ASP A 1 308 ? -7.579 9.653 -17.829 1.00 79.38 308 ASP A N 1
ATOM 2473 C CA . ASP A 1 308 ? -8.398 10.600 -17.064 1.00 79.38 308 ASP A CA 1
ATOM 2474 C C . ASP A 1 308 ? -7.842 10.857 -15.654 1.00 79.38 308 ASP A C 1
ATOM 2476 O O . ASP A 1 308 ? -8.508 11.492 -14.840 1.00 79.38 308 ASP A O 1
ATOM 2480 N N . GLY A 1 309 ? -6.640 10.350 -15.355 1.00 74.75 309 GLY A N 1
ATOM 2481 C CA . GLY A 1 309 ? -5.998 10.484 -14.045 1.00 74.75 309 GLY A CA 1
ATOM 2482 C C . GLY A 1 309 ? -6.666 9.657 -12.941 1.00 74.75 309 GLY A C 1
ATOM 2483 O O . GLY A 1 309 ? -6.353 9.833 -11.763 1.00 74.75 309 GLY A O 1
ATOM 2484 N N . ALA A 1 310 ? -7.596 8.759 -13.285 1.00 78.88 310 ALA A N 1
ATOM 2485 C CA . ALA A 1 310 ? -8.243 7.905 -12.303 1.00 78.88 310 ALA A CA 1
ATOM 2486 C C . ALA A 1 310 ? -7.238 6.907 -11.711 1.00 78.88 310 ALA A C 1
ATOM 2488 O O . ALA A 1 310 ? -6.732 6.028 -12.400 1.00 78.88 310 ALA A O 1
ATOM 2489 N N . TRP A 1 311 ? -7.028 6.986 -10.399 1.00 76.25 311 TRP A N 1
ATOM 2490 C CA . TRP A 1 311 ? -6.035 6.194 -9.667 1.00 76.25 311 TRP A CA 1
ATOM 2491 C C . TRP A 1 311 ? -6.222 4.663 -9.717 1.00 76.25 311 TRP A C 1
ATOM 2493 O O . TRP A 1 311 ? -5.357 3.902 -9.295 1.00 76.25 311 TRP A O 1
ATOM 2503 N N . TRP A 1 312 ? -7.362 4.172 -10.183 1.00 77.00 312 TRP A N 1
ATOM 2504 C CA . TRP A 1 312 ? -7.640 2.738 -10.317 1.00 77.00 312 TRP A CA 1
ATOM 2505 C C . TRP A 1 312 ? -7.519 2.241 -11.763 1.00 77.00 312 TRP A C 1
ATOM 2507 O O . TRP A 1 312 ? -7.804 1.072 -12.027 1.00 77.00 312 TRP A O 1
ATOM 2517 N N . LYS A 1 313 ? -7.126 3.115 -12.698 1.00 82.25 313 LYS A N 1
ATOM 2518 C CA . LYS A 1 313 ? -6.935 2.792 -14.111 1.00 82.25 313 LYS A CA 1
ATOM 2519 C C . LYS A 1 313 ? -5.463 2.891 -14.487 1.00 82.25 313 LYS A C 1
ATOM 2521 O O . LYS A 1 313 ? -4.741 3.736 -13.973 1.00 82.25 313 LYS A O 1
ATOM 2526 N N . LEU A 1 314 ? -5.054 2.046 -15.423 1.00 89.12 314 LEU A N 1
ATOM 2527 C CA . LEU A 1 314 ? -3.832 2.247 -16.189 1.00 89.12 314 LEU A CA 1
ATOM 2528 C C . LEU A 1 314 ? -4.083 3.241 -17.323 1.00 89.12 314 LEU A C 1
ATOM 2530 O O . LEU A 1 314 ? -5.210 3.406 -17.803 1.00 89.12 314 LEU A O 1
ATOM 2534 N N . GLU A 1 315 ? -3.018 3.829 -17.844 1.00 93.12 315 GLU A N 1
ATOM 2535 C CA . GLU A 1 315 ? -3.087 4.579 -19.090 1.00 93.12 315 GLU A CA 1
ATOM 2536 C C . GLU A 1 315 ? -3.509 3.654 -20.254 1.00 93.12 315 GLU A C 1
ATOM 2538 O O . GLU A 1 315 ? -3.339 2.427 -20.229 1.00 93.12 315 GLU A O 1
ATOM 2543 N N . THR A 1 316 ? -4.100 4.233 -21.301 1.00 94.00 316 THR A N 1
ATOM 2544 C CA . THR A 1 316 ? -4.522 3.479 -22.496 1.00 94.00 316 THR A CA 1
ATOM 2545 C C . THR A 1 316 ? -3.333 2.830 -23.214 1.00 94.00 316 THR A C 1
ATOM 2547 O O . THR A 1 316 ? -2.223 3.343 -23.147 1.00 94.00 316 THR A O 1
ATOM 2550 N N . MET A 1 317 ? -3.564 1.775 -24.007 1.00 93.25 317 MET A N 1
ATOM 2551 C CA . MET A 1 317 ? -2.508 1.151 -24.830 1.00 93.25 317 MET A CA 1
ATOM 2552 C C . MET A 1 317 ? -1.812 2.123 -25.803 1.00 93.25 317 MET A C 1
ATOM 2554 O O . MET A 1 317 ? -0.686 1.878 -26.223 1.00 93.25 317 MET A O 1
ATOM 2558 N N . ALA A 1 318 ? -2.494 3.207 -26.190 1.00 95.25 318 ALA A N 1
ATOM 2559 C CA . ALA A 1 318 ? -1.955 4.238 -27.075 1.00 95.25 318 ALA A CA 1
ATOM 2560 C C . ALA A 1 318 ? -1.083 5.274 -26.341 1.00 95.25 318 ALA A C 1
ATOM 2562 O O . ALA A 1 318 ? -0.548 6.178 -26.982 1.00 95.25 318 ALA A O 1
ATOM 2563 N N . TYR A 1 319 ? -0.965 5.178 -25.015 1.00 96.25 319 TYR A N 1
ATOM 2564 C CA . TYR A 1 319 ? -0.071 6.029 -24.244 1.00 96.25 319 TYR A CA 1
ATOM 2565 C C . TYR A 1 319 ? 1.384 5.703 -24.591 1.00 96.25 319 TYR A C 1
ATOM 2567 O O . TYR A 1 319 ? 1.763 4.533 -24.670 1.00 96.25 319 TYR A O 1
ATOM 2575 N N . ILE A 1 320 ? 2.189 6.742 -24.809 1.00 96.75 320 ILE A N 1
ATOM 2576 C CA . ILE A 1 320 ? 3.617 6.611 -25.092 1.00 96.75 320 ILE A CA 1
ATOM 2577 C C . ILE A 1 320 ? 4.359 6.973 -23.803 1.00 96.75 320 ILE A C 1
ATOM 2579 O O . ILE A 1 320 ? 4.443 8.160 -23.489 1.00 96.75 320 ILE A O 1
ATOM 2583 N N . PRO A 1 321 ? 4.860 5.982 -23.050 1.00 96.56 321 PRO A N 1
ATOM 2584 C CA . PRO A 1 321 ? 5.588 6.231 -21.816 1.00 96.56 321 PRO A CA 1
ATOM 2585 C C . PRO A 1 321 ? 6.900 6.965 -22.089 1.00 96.5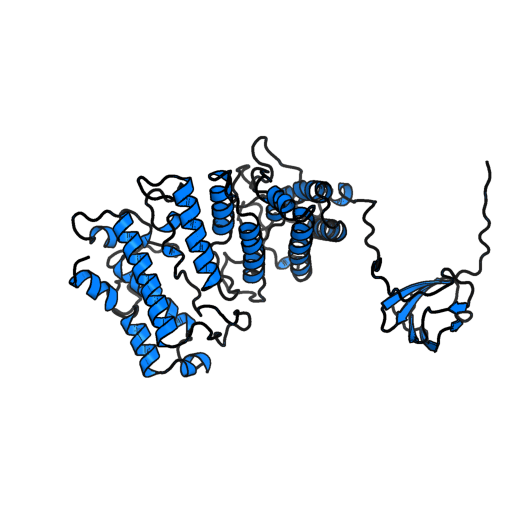6 321 PRO A C 1
ATOM 2587 O O . PRO A 1 321 ? 7.538 6.794 -23.134 1.00 96.56 321 PRO A O 1
ATOM 2590 N N . SER A 1 322 ? 7.315 7.765 -21.119 1.00 94.50 322 SER A N 1
ATOM 2591 C CA . SER A 1 322 ? 8.536 8.555 -21.151 1.00 94.50 322 SER A CA 1
ATOM 2592 C C . SER A 1 322 ? 9.173 8.631 -19.764 1.00 94.50 322 SER A C 1
ATOM 2594 O O . SER A 1 322 ? 8.543 8.347 -18.748 1.00 94.50 322 SER A O 1
ATOM 2596 N N . ASN A 1 323 ? 10.446 9.029 -19.704 1.00 92.00 323 ASN A N 1
ATOM 2597 C CA . ASN A 1 323 ? 11.086 9.373 -18.436 1.00 92.00 323 ASN A CA 1
ATOM 2598 C C . ASN A 1 323 ? 10.597 10.759 -17.989 1.00 92.00 323 ASN A C 1
ATOM 2600 O O . ASN A 1 323 ? 11.286 11.769 -18.167 1.00 92.00 323 ASN A O 1
ATOM 2604 N N . TYR A 1 324 ? 9.366 10.807 -17.486 1.00 89.00 324 TYR A N 1
ATOM 2605 C CA . TYR A 1 324 ? 8.730 12.028 -17.024 1.00 89.00 324 TYR A CA 1
ATOM 2606 C C . TYR A 1 324 ? 8.974 12.213 -15.526 1.00 89.00 324 TYR A C 1
ATOM 2608 O O . TYR A 1 324 ? 8.203 11.767 -14.683 1.00 89.00 324 TYR A O 1
ATOM 2616 N N . SER A 1 325 ? 10.068 12.900 -15.204 1.00 89.44 325 SER A N 1
ATOM 2617 C CA . SER A 1 325 ? 10.376 13.375 -13.854 1.00 89.44 325 SER A CA 1
ATOM 2618 C C . SER A 1 325 ? 10.431 14.903 -13.834 1.00 89.44 325 SER A C 1
ATOM 2620 O O . SER A 1 325 ? 10.788 15.556 -14.818 1.00 89.44 325 SER A O 1
ATOM 2622 N N . THR A 1 326 ? 10.059 15.498 -12.705 1.00 87.00 326 THR A N 1
ATOM 2623 C CA . THR A 1 326 ? 10.198 16.936 -12.457 1.00 87.00 326 THR A CA 1
ATOM 2624 C C . THR A 1 326 ? 11.317 17.176 -11.448 1.00 87.00 326 THR A C 1
ATOM 2626 O O . THR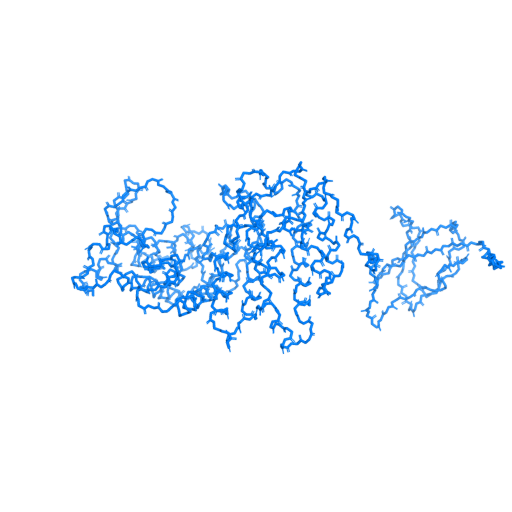 A 1 326 ? 11.732 16.267 -10.733 1.00 87.00 326 THR A O 1
ATOM 2629 N N . GLY A 1 327 ? 11.796 18.418 -11.328 1.00 83.81 327 GLY A N 1
ATOM 2630 C CA . GLY A 1 327 ? 12.867 18.747 -10.378 1.00 83.81 327 GLY A CA 1
ATOM 2631 C C . GLY A 1 327 ? 12.544 18.435 -8.907 1.00 83.81 327 GLY A C 1
ATOM 2632 O O . GLY A 1 327 ? 13.454 18.407 -8.085 1.00 83.81 327 GLY A O 1
ATOM 2633 N N . THR A 1 328 ? 11.272 18.203 -8.569 1.00 87.25 328 THR A N 1
ATOM 2634 C CA . THR A 1 328 ? 10.809 17.881 -7.209 1.00 87.25 328 THR A CA 1
ATOM 2635 C C . THR A 1 328 ? 10.022 16.573 -7.121 1.00 87.25 328 THR A C 1
ATOM 2637 O O . THR A 1 328 ? 9.539 16.241 -6.040 1.00 87.25 328 THR A O 1
ATOM 2640 N N . CYS A 1 329 ? 9.831 15.857 -8.233 1.00 93.00 329 CYS A N 1
ATOM 2641 C CA . CYS A 1 329 ? 9.053 14.624 -8.256 1.00 93.00 329 CYS A CA 1
ATOM 2642 C C . CYS A 1 329 ? 9.618 13.615 -9.243 1.00 93.00 329 CYS A C 1
ATOM 2644 O O . CYS A 1 329 ? 9.663 13.882 -10.443 1.00 93.00 329 CYS A O 1
ATOM 2646 N N . LEU A 1 330 ? 9.991 12.443 -8.739 1.00 95.62 330 LEU A N 1
ATOM 2647 C CA . LEU A 1 330 ? 10.490 11.355 -9.567 1.00 95.62 330 LEU A CA 1
ATOM 2648 C C . LEU A 1 330 ? 9.351 10.600 -10.262 1.00 95.62 330 LEU A C 1
ATOM 2650 O O . LEU A 1 330 ? 9.502 10.211 -11.413 1.00 95.62 330 LEU A O 1
ATOM 2654 N N . PHE A 1 331 ? 8.216 10.442 -9.577 1.00 94.81 331 PHE A N 1
ATOM 2655 C CA . PHE A 1 331 ? 7.034 9.732 -10.069 1.00 94.81 331 PHE A CA 1
ATOM 2656 C C . PHE A 1 331 ? 5.790 10.634 -9.988 1.00 94.81 331 PHE A C 1
ATOM 2658 O O . PHE A 1 331 ? 4.978 10.496 -9.069 1.00 94.81 331 PHE A O 1
ATOM 2665 N N . PRO A 1 332 ? 5.654 11.618 -10.893 1.00 92.88 332 PRO A N 1
ATOM 2666 C CA . PRO A 1 332 ? 4.498 12.507 -10.921 1.00 92.88 332 PRO A CA 1
ATOM 2667 C C . PRO A 1 332 ? 3.214 11.784 -11.353 1.00 92.88 332 PRO A C 1
ATOM 2669 O O . PRO A 1 332 ? 3.237 10.780 -12.069 1.00 92.88 332 PRO A O 1
ATOM 2672 N N . ASN A 1 333 ? 2.070 12.323 -10.934 1.00 90.06 333 ASN A N 1
ATOM 2673 C CA . ASN A 1 333 ? 0.757 11.909 -11.420 1.00 90.06 333 ASN A CA 1
ATOM 2674 C C . ASN A 1 333 ? 0.459 12.491 -12.819 1.00 90.06 333 ASN A C 1
ATOM 2676 O O . ASN A 1 333 ? 1.251 13.262 -13.363 1.00 90.06 333 ASN A O 1
ATOM 2680 N N . ALA A 1 334 ? -0.702 12.161 -13.393 1.00 85.12 334 ALA A N 1
ATOM 2681 C CA . ALA A 1 334 ? -1.104 12.633 -14.725 1.00 85.12 334 ALA A CA 1
ATOM 2682 C C . ALA A 1 334 ? -1.197 14.171 -14.862 1.00 85.12 334 ALA A C 1
ATOM 2684 O O . ALA A 1 334 ? -1.054 14.696 -15.963 1.00 85.12 334 ALA A O 1
ATOM 2685 N N . ASP A 1 335 ? -1.389 14.890 -13.753 1.00 85.25 335 ASP A N 1
ATOM 2686 C CA . ASP A 1 335 ? -1.425 16.357 -13.699 1.00 85.25 335 ASP A CA 1
ATOM 2687 C C . ASP A 1 335 ? -0.043 16.978 -13.392 1.00 85.25 335 ASP A C 1
ATOM 2689 O O . ASP A 1 335 ? 0.084 18.196 -13.250 1.00 85.25 335 ASP A O 1
ATOM 2693 N N . GLY A 1 336 ? 1.003 16.157 -13.246 1.00 85.38 336 GLY A N 1
ATOM 2694 C CA . GLY A 1 336 ? 2.355 16.593 -12.888 1.00 85.38 336 GLY A CA 1
ATOM 2695 C C . GLY A 1 336 ? 2.580 16.832 -11.387 1.00 85.38 336 GLY A C 1
ATOM 2696 O O . GLY A 1 336 ? 3.650 17.307 -10.999 1.00 85.38 336 GLY A O 1
ATOM 2697 N N . PHE A 1 337 ? 1.607 16.519 -10.524 1.00 86.94 337 PHE A N 1
ATOM 2698 C CA . PHE A 1 337 ? 1.738 16.657 -9.071 1.00 86.94 337 PHE A CA 1
ATOM 2699 C C . PHE A 1 337 ? 2.479 15.480 -8.437 1.00 86.94 337 PHE A C 1
ATOM 2701 O O . PHE A 1 337 ? 2.434 14.352 -8.920 1.00 86.94 337 PHE A O 1
ATOM 2708 N N . CYS A 1 338 ? 3.114 15.744 -7.293 1.00 88.38 338 CYS A N 1
ATOM 2709 C CA . CYS A 1 338 ? 3.806 14.733 -6.506 1.00 88.38 338 CYS A CA 1
ATOM 2710 C C . CYS A 1 338 ? 2.981 14.325 -5.288 1.00 88.38 338 CYS A C 1
ATOM 2712 O O . CYS A 1 338 ? 2.800 15.125 -4.367 1.00 88.38 338 CYS A O 1
ATOM 2714 N N . SER A 1 339 ? 2.478 13.091 -5.267 1.00 82.69 339 SER A N 1
ATOM 2715 C CA . SER A 1 339 ? 1.739 12.577 -4.117 1.00 82.69 339 SER A CA 1
ATOM 2716 C C . SER A 1 339 ? 1.906 11.075 -3.949 1.00 82.69 339 SER A C 1
ATOM 2718 O O . SER A 1 339 ? 1.558 10.296 -4.829 1.00 82.69 339 SER A O 1
ATOM 2720 N N . ASP A 1 340 ? 2.314 10.666 -2.750 1.00 77.19 340 ASP A N 1
ATOM 2721 C CA . ASP A 1 340 ? 2.347 9.258 -2.349 1.00 77.19 340 ASP A CA 1
ATOM 2722 C C . ASP A 1 340 ? 0.959 8.654 -2.115 1.00 77.19 340 ASP A C 1
ATOM 2724 O O . ASP A 1 340 ? 0.824 7.433 -2.014 1.00 77.19 340 ASP A O 1
ATOM 2728 N N . ILE A 1 341 ? -0.075 9.493 -2.030 1.00 77.69 341 ILE A N 1
ATOM 2729 C CA . ILE A 1 341 ? -1.447 9.090 -1.704 1.00 77.69 341 ILE A CA 1
ATOM 2730 C C . ILE A 1 341 ? -2.297 8.943 -2.974 1.00 77.69 341 ILE A C 1
ATOM 2732 O O . ILE A 1 341 ? -3.172 8.077 -3.008 1.00 77.69 341 ILE A O 1
ATOM 2736 N N . GLN A 1 342 ? -2.058 9.776 -3.998 1.00 68.88 342 GLN A N 1
ATOM 2737 C CA . GLN A 1 342 ? -2.948 9.964 -5.160 1.00 68.88 342 GLN A CA 1
ATOM 2738 C C . GLN A 1 342 ? -2.330 9.574 -6.519 1.00 68.88 342 GLN A C 1
ATOM 2740 O O . GLN A 1 342 ? -2.730 10.107 -7.547 1.00 68.88 342 GLN A O 1
ATOM 2745 N N . ASN A 1 343 ? -1.448 8.571 -6.508 1.00 76.88 343 ASN A N 1
ATOM 2746 C CA . ASN A 1 343 ? -0.889 7.853 -7.666 1.00 76.88 343 ASN A CA 1
ATOM 2747 C C . ASN A 1 343 ? 0.153 8.583 -8.507 1.00 76.88 343 ASN A C 1
ATOM 2749 O O . ASN A 1 343 ? 0.195 9.804 -8.553 1.00 76.88 343 ASN A O 1
ATOM 2753 N N . ALA A 1 344 ? 0.953 7.783 -9.213 1.00 88.44 344 ALA A N 1
ATOM 2754 C CA . ALA A 1 344 ? 1.775 8.216 -10.332 1.00 88.44 344 ALA A CA 1
ATOM 2755 C C . ALA A 1 344 ? 1.062 7.892 -11.658 1.00 88.44 344 ALA A C 1
ATOM 2757 O O . ALA A 1 344 ? 0.145 7.068 -11.680 1.00 88.44 344 ALA A O 1
ATOM 2758 N N . ASN A 1 345 ? 1.488 8.518 -12.757 1.00 92.19 345 ASN A N 1
ATOM 2759 C CA . ASN A 1 345 ? 1.225 7.969 -14.087 1.00 92.19 345 ASN A CA 1
ATOM 2760 C C . ASN A 1 345 ? 2.004 6.652 -14.199 1.00 92.19 345 ASN A C 1
ATOM 2762 O O . ASN A 1 345 ? 3.232 6.665 -14.124 1.00 92.19 345 ASN A O 1
ATOM 2766 N N . GLU A 1 346 ? 1.318 5.514 -14.289 1.00 93.00 346 GLU A N 1
ATOM 2767 C CA . GLU A 1 346 ? 1.968 4.212 -14.077 1.00 93.00 346 GLU A CA 1
ATOM 2768 C C . GLU A 1 346 ? 2.897 3.843 -15.237 1.00 93.00 346 GLU A C 1
ATOM 2770 O O . GLU A 1 346 ? 3.973 3.278 -15.016 1.00 93.00 346 GLU A O 1
ATOM 2775 N N . ALA A 1 347 ? 2.521 4.226 -16.459 1.00 95.12 347 ALA A N 1
ATOM 2776 C CA . ALA A 1 347 ? 3.344 4.051 -17.647 1.00 95.12 347 ALA A CA 1
ATOM 2777 C C . ALA A 1 347 ? 4.689 4.789 -17.518 1.00 95.12 347 ALA A C 1
ATOM 2779 O O . ALA A 1 347 ? 5.750 4.174 -17.661 1.00 95.12 347 ALA A O 1
ATOM 2780 N N . ASP A 1 348 ? 4.653 6.086 -17.197 1.00 95.56 348 ASP A N 1
ATOM 2781 C CA . ASP A 1 348 ? 5.859 6.905 -17.022 1.00 95.56 348 ASP A CA 1
ATOM 2782 C C . ASP A 1 348 ? 6.653 6.498 -15.777 1.00 95.56 348 ASP A C 1
ATOM 2784 O O . ASP A 1 348 ? 7.888 6.459 -15.801 1.00 95.56 348 ASP A O 1
ATOM 2788 N N . ALA A 1 349 ? 5.964 6.148 -14.686 1.00 95.44 349 ALA A N 1
ATOM 2789 C CA . ALA A 1 349 ? 6.605 5.728 -13.449 1.00 95.44 349 ALA A CA 1
ATOM 2790 C C . ALA A 1 349 ? 7.419 4.452 -13.656 1.00 95.44 349 ALA A C 1
ATOM 2792 O O . ALA A 1 349 ? 8.575 4.401 -13.244 1.00 95.44 349 ALA A O 1
ATOM 2793 N N . ILE A 1 350 ? 6.868 3.443 -14.338 1.00 97.00 350 ILE A N 1
ATOM 2794 C CA . ILE A 1 350 ? 7.591 2.197 -14.621 1.00 97.00 350 ILE A CA 1
ATOM 2795 C C . ILE A 1 350 ? 8.724 2.430 -15.624 1.00 97.00 350 ILE A C 1
ATOM 2797 O O . ILE A 1 350 ? 9.817 1.892 -15.441 1.00 97.00 350 ILE A O 1
ATOM 2801 N N . PHE A 1 351 ? 8.505 3.267 -16.639 1.00 97.88 351 PHE A N 1
ATOM 2802 C CA . PHE A 1 351 ? 9.547 3.648 -17.596 1.00 97.88 351 PHE A CA 1
ATOM 2803 C C . PHE A 1 351 ? 10.740 4.329 -16.913 1.00 97.88 351 PHE A C 1
ATOM 2805 O O . PHE A 1 351 ? 11.892 4.029 -17.218 1.00 97.88 351 PHE A O 1
ATOM 2812 N N . THR A 1 352 ? 10.466 5.183 -15.927 1.00 97.31 352 THR A N 1
ATOM 2813 C CA . THR A 1 352 ? 11.477 5.830 -15.079 1.00 97.31 352 THR A CA 1
ATOM 2814 C C . THR A 1 352 ? 12.123 4.840 -14.101 1.00 97.31 352 THR A C 1
ATOM 2816 O O . THR A 1 352 ? 13.323 4.904 -13.840 1.00 97.31 352 THR A O 1
ATOM 2819 N N . LEU A 1 353 ? 11.345 3.898 -13.567 1.00 98.12 353 LEU A N 1
ATOM 2820 C CA . LEU A 1 353 ? 11.746 2.970 -12.512 1.00 98.12 353 LEU A CA 1
ATOM 2821 C C . LEU A 1 353 ? 12.737 1.893 -12.965 1.00 98.12 353 LEU A C 1
ATOM 2823 O O . LEU A 1 353 ? 13.631 1.545 -12.197 1.00 98.12 353 LEU A O 1
ATOM 2827 N N . ILE A 1 354 ? 12.577 1.324 -14.161 1.00 97.94 354 ILE A N 1
ATOM 2828 C CA . ILE A 1 354 ? 13.388 0.180 -14.618 1.00 97.94 354 ILE A CA 1
ATOM 2829 C C . ILE A 1 354 ? 14.905 0.419 -14.470 1.00 97.94 354 ILE A C 1
ATOM 2831 O O . ILE A 1 354 ? 15.553 -0.387 -13.792 1.00 97.94 354 ILE A O 1
ATOM 2835 N N . PRO A 1 355 ? 15.494 1.510 -15.004 1.00 96.44 355 PRO A N 1
ATOM 2836 C CA . PRO A 1 355 ? 16.926 1.766 -14.824 1.00 96.44 355 PRO A CA 1
ATOM 2837 C C . PRO A 1 355 ? 17.314 2.012 -13.355 1.00 96.44 355 PRO A C 1
ATOM 2839 O O . PRO A 1 355 ? 18.429 1.692 -12.940 1.00 96.44 355 PRO A O 1
ATOM 2842 N N . LEU A 1 356 ? 16.397 2.529 -12.532 1.00 97.62 356 LEU A N 1
ATOM 2843 C CA . LEU A 1 356 ? 16.634 2.743 -11.103 1.00 97.62 356 LEU A CA 1
ATOM 2844 C C . LEU A 1 356 ? 16.723 1.417 -10.337 1.00 97.62 356 LEU A C 1
ATOM 2846 O O . LEU A 1 356 ? 17.610 1.254 -9.498 1.00 97.62 356 LEU A O 1
ATOM 2850 N N . LEU A 1 357 ? 15.870 0.440 -10.660 1.00 98.06 357 LEU A N 1
ATOM 2851 C CA . LEU A 1 357 ? 15.940 -0.909 -10.087 1.00 98.06 357 LEU A CA 1
ATOM 2852 C C . LEU A 1 357 ? 17.252 -1.613 -10.462 1.00 98.06 357 LEU A C 1
ATOM 2854 O O . LEU A 1 357 ? 17.880 -2.234 -9.603 1.00 98.06 357 LEU A O 1
ATOM 2858 N N . GLN A 1 358 ? 17.701 -1.466 -11.713 1.00 95.25 358 GLN A N 1
ATOM 2859 C CA . GLN A 1 358 ? 19.004 -1.978 -12.158 1.00 95.25 358 GLN A CA 1
ATOM 2860 C C . GLN A 1 358 ? 20.148 -1.350 -11.346 1.00 95.25 358 GLN A C 1
ATOM 2862 O O . GLN A 1 358 ? 21.035 -2.062 -10.878 1.00 95.25 358 GLN A O 1
ATOM 2867 N N . SER A 1 359 ? 20.095 -0.034 -11.100 1.00 94.81 359 SER A N 1
ATOM 2868 C CA . SER A 1 359 ? 21.151 0.691 -10.375 1.00 94.81 359 SER A CA 1
ATOM 2869 C C . SER A 1 359 ? 21.348 0.247 -8.919 1.00 94.81 359 SER A C 1
ATOM 2871 O O . SER A 1 359 ? 22.453 0.362 -8.390 1.00 94.81 359 SER A O 1
ATOM 2873 N N . ILE A 1 360 ? 20.306 -0.300 -8.280 1.00 95.62 360 ILE A N 1
ATOM 2874 C CA . ILE A 1 360 ? 20.377 -0.825 -6.907 1.00 95.62 360 ILE A CA 1
ATOM 2875 C C . ILE A 1 360 ? 20.530 -2.354 -6.866 1.00 95.62 360 ILE A C 1
ATOM 2877 O O . ILE A 1 360 ? 20.360 -2.953 -5.809 1.00 95.62 360 ILE A O 1
ATOM 2881 N N . ASN A 1 361 ? 20.874 -2.989 -7.993 1.00 94.62 361 ASN A N 1
ATOM 2882 C CA . ASN A 1 361 ? 21.090 -4.435 -8.121 1.00 94.62 361 ASN A CA 1
ATOM 2883 C C . ASN A 1 361 ? 19.864 -5.292 -7.746 1.00 94.62 361 ASN A C 1
ATOM 2885 O O . ASN A 1 361 ? 20.008 -6.347 -7.121 1.00 94.62 361 ASN A O 1
ATOM 2889 N N . VAL A 1 362 ? 18.652 -4.853 -8.108 1.00 96.75 362 VAL A N 1
ATOM 2890 C CA . VAL A 1 362 ? 17.470 -5.734 -8.069 1.00 96.75 362 VAL A CA 1
ATOM 2891 C C . VAL A 1 362 ? 17.694 -6.921 -9.008 1.00 96.75 362 VAL A C 1
ATOM 2893 O O . VAL A 1 362 ? 18.315 -6.770 -10.058 1.00 96.75 362 VAL A O 1
ATOM 2896 N N . ASP A 1 363 ? 17.182 -8.096 -8.631 1.00 95.12 363 ASP A N 1
ATOM 2897 C CA . ASP A 1 363 ? 17.236 -9.321 -9.431 1.00 95.12 363 ASP A CA 1
ATOM 2898 C C . ASP A 1 363 ? 16.796 -9.036 -10.869 1.00 95.12 363 ASP A C 1
ATOM 2900 O O . ASP A 1 363 ? 15.638 -8.701 -11.143 1.00 95.12 363 ASP A O 1
ATOM 2904 N N . CYS A 1 364 ? 17.754 -9.154 -11.783 1.00 92.88 364 CYS A N 1
ATOM 2905 C CA . CYS A 1 364 ? 17.593 -8.720 -13.156 1.00 92.88 364 CYS A CA 1
ATOM 2906 C C . CYS A 1 364 ? 16.478 -9.502 -13.871 1.00 92.88 364 CYS A C 1
ATOM 2908 O O . CYS A 1 364 ? 15.811 -8.948 -14.744 1.00 92.88 364 CYS A O 1
ATOM 2910 N N . VAL A 1 365 ? 16.210 -10.754 -13.465 1.00 91.75 365 VAL A N 1
ATOM 2911 C CA . VAL A 1 365 ? 15.113 -11.564 -14.019 1.00 91.75 365 VAL A CA 1
ATOM 2912 C C . VAL A 1 365 ? 13.770 -10.910 -13.714 1.00 91.75 365 VAL A C 1
ATOM 2914 O O . VAL A 1 365 ? 12.893 -10.860 -14.573 1.00 91.75 365 VAL A O 1
ATOM 2917 N N . GLU A 1 366 ? 13.602 -10.373 -12.506 1.00 96.75 366 GLU A N 1
ATOM 2918 C CA . GLU A 1 366 ? 12.363 -9.707 -12.107 1.00 96.75 366 GLU A CA 1
ATOM 2919 C C . GLU A 1 366 ? 12.232 -8.313 -12.732 1.00 96.75 366 GLU A C 1
ATOM 2921 O O . GLU A 1 366 ? 11.124 -7.906 -13.088 1.00 96.75 366 GLU A O 1
ATOM 2926 N N . VAL A 1 367 ? 13.346 -7.607 -12.949 1.00 97.06 367 VAL A N 1
ATOM 2927 C CA . VAL A 1 367 ? 13.350 -6.357 -13.728 1.00 97.06 367 VAL A CA 1
ATOM 2928 C C . VAL A 1 367 ? 12.944 -6.619 -15.182 1.00 97.06 367 VAL A C 1
ATOM 2930 O O . VAL A 1 367 ? 12.108 -5.901 -15.729 1.00 97.06 367 VAL A O 1
ATOM 2933 N N . GLU A 1 368 ? 13.468 -7.677 -15.799 1.00 95.06 368 GLU A N 1
ATOM 2934 C CA . GLU A 1 368 ? 13.127 -8.050 -17.172 1.00 95.06 368 GLU A CA 1
ATOM 2935 C C . GLU A 1 368 ? 11.663 -8.500 -17.294 1.00 95.06 368 GLU A C 1
ATOM 2937 O O . GLU A 1 368 ? 10.970 -8.106 -18.232 1.00 95.06 368 GLU A O 1
ATOM 2942 N N . ARG A 1 369 ? 11.143 -9.260 -16.321 1.00 95.88 369 ARG A N 1
ATOM 2943 C CA . ARG A 1 369 ? 9.713 -9.611 -16.262 1.00 95.88 369 ARG A CA 1
ATOM 2944 C C . ARG A 1 369 ? 8.823 -8.370 -16.174 1.00 95.88 369 ARG A C 1
ATOM 2946 O O . ARG A 1 369 ? 7.825 -8.310 -16.893 1.00 95.88 369 ARG A O 1
ATOM 2953 N N . LEU A 1 370 ? 9.199 -7.377 -15.362 1.00 97.50 370 LEU A N 1
ATOM 2954 C CA . LEU A 1 370 ? 8.479 -6.104 -15.276 1.00 97.50 370 LEU A CA 1
ATOM 2955 C C . LEU A 1 370 ? 8.506 -5.362 -16.617 1.00 97.50 370 LEU A C 1
ATOM 2957 O O . LEU A 1 370 ? 7.466 -4.900 -17.080 1.00 97.50 370 LEU A O 1
ATOM 2961 N N . ARG A 1 371 ? 9.673 -5.282 -17.267 1.00 96.88 371 ARG A N 1
ATOM 2962 C CA . ARG A 1 371 ? 9.846 -4.636 -18.577 1.00 96.88 371 ARG A CA 1
ATOM 2963 C C . ARG A 1 371 ? 8.988 -5.295 -19.658 1.00 96.88 371 ARG A C 1
ATOM 2965 O O . ARG A 1 371 ? 8.314 -4.600 -20.414 1.00 96.88 371 ARG A O 1
ATOM 2972 N N . VAL A 1 372 ? 8.985 -6.628 -19.726 1.00 95.25 372 VAL A N 1
ATOM 2973 C CA . VAL A 1 372 ? 8.168 -7.391 -20.684 1.00 95.25 372 VAL A CA 1
ATOM 2974 C C . VAL A 1 372 ? 6.679 -7.166 -20.432 1.00 95.25 372 VAL A C 1
ATOM 2976 O O . VAL A 1 372 ? 5.932 -6.933 -21.383 1.00 95.25 372 VAL A O 1
ATOM 2979 N N . TRP A 1 373 ? 6.247 -7.187 -19.170 1.00 95.44 373 TRP A N 1
ATOM 2980 C CA . TRP A 1 373 ? 4.866 -6.875 -18.809 1.00 95.44 373 TRP A CA 1
ATOM 2981 C C . TRP A 1 373 ? 4.486 -5.440 -19.207 1.00 95.44 373 TRP A C 1
ATOM 2983 O O . TRP A 1 373 ? 3.471 -5.241 -19.872 1.00 95.44 373 TRP A O 1
ATOM 2993 N N . ALA A 1 374 ? 5.335 -4.455 -18.902 1.00 96.62 374 ALA A N 1
ATOM 2994 C CA . ALA A 1 374 ? 5.118 -3.053 -19.256 1.00 96.62 374 ALA A CA 1
ATOM 2995 C C . ALA A 1 374 ? 5.047 -2.838 -20.777 1.00 96.62 374 ALA A C 1
ATOM 2997 O O . ALA A 1 374 ? 4.181 -2.108 -21.256 1.00 96.62 374 ALA A O 1
ATOM 2998 N N . LYS A 1 375 ? 5.880 -3.544 -21.554 1.00 95.81 375 LYS A N 1
ATOM 2999 C CA . LYS A 1 375 ? 5.807 -3.565 -23.023 1.00 95.81 375 LYS A CA 1
ATOM 3000 C C . LYS A 1 375 ? 4.485 -4.128 -23.538 1.00 95.81 375 LYS A C 1
ATOM 3002 O O . LYS A 1 375 ? 3.962 -3.624 -24.526 1.00 95.81 375 LYS A O 1
ATOM 3007 N N . GLY A 1 376 ? 3.940 -5.149 -22.879 1.00 94.12 376 GLY A N 1
ATOM 3008 C CA . GLY A 1 376 ? 2.598 -5.653 -23.173 1.00 94.12 376 GLY A CA 1
ATOM 3009 C C . GLY A 1 376 ? 1.509 -4.625 -22.852 1.00 94.12 376 GLY A C 1
ATOM 3010 O O . GLY A 1 376 ? 0.592 -4.439 -23.644 1.00 94.12 376 GLY A O 1
ATOM 3011 N N . MET A 1 377 ? 1.637 -3.916 -21.727 1.00 92.69 377 MET A N 1
ATOM 3012 C CA . MET A 1 377 ? 0.637 -2.942 -21.279 1.00 92.69 377 MET A CA 1
ATOM 3013 C C . MET A 1 377 ? 0.655 -1.622 -22.060 1.00 92.69 377 MET A C 1
ATOM 3015 O O . MET A 1 377 ? -0.410 -1.021 -22.227 1.00 92.69 377 MET A O 1
ATOM 3019 N N . TRP A 1 378 ? 1.825 -1.190 -22.541 1.00 96.56 378 TRP A N 1
ATOM 3020 C CA . TRP A 1 378 ? 2.046 0.056 -23.285 1.00 96.56 378 TRP A CA 1
ATOM 3021 C C . TRP A 1 378 ? 2.987 -0.175 -24.483 1.00 96.56 378 TRP A C 1
ATOM 3023 O O . TRP A 1 378 ? 4.166 0.190 -24.439 1.00 96.56 378 TRP A O 1
ATOM 3033 N N . PRO A 1 379 ? 2.494 -0.776 -25.580 1.00 96.31 379 PRO A N 1
ATOM 3034 C CA . PRO A 1 379 ? 3.328 -1.270 -26.682 1.00 96.31 379 PRO A CA 1
ATOM 3035 C C . PRO A 1 379 ? 4.041 -0.189 -27.503 1.00 96.31 379 PRO A C 1
ATOM 3037 O O . PRO A 1 379 ? 4.952 -0.514 -28.261 1.00 96.31 379 PRO A O 1
ATOM 3040 N N . LEU A 1 380 ? 3.641 1.080 -27.379 1.00 97.00 380 LEU A N 1
ATOM 3041 C CA . LEU A 1 380 ? 4.276 2.196 -28.086 1.00 97.00 380 LEU A CA 1
ATOM 3042 C C . LEU A 1 380 ? 5.517 2.752 -27.367 1.00 97.00 380 LEU A C 1
ATOM 3044 O O . LEU A 1 380 ? 6.207 3.603 -27.925 1.00 97.00 380 LEU A O 1
ATOM 3048 N N . GLY A 1 381 ? 5.799 2.295 -26.144 1.00 96.56 381 GLY A N 1
ATOM 3049 C CA . GLY A 1 381 ? 7.003 2.669 -25.408 1.00 96.56 381 GLY A CA 1
ATOM 3050 C C . GLY A 1 381 ? 8.260 2.000 -25.956 1.00 96.56 381 GLY A C 1
ATOM 3051 O O . GLY A 1 381 ? 8.245 0.822 -26.316 1.00 96.56 381 GLY A O 1
ATOM 3052 N N . ASP A 1 382 ? 9.378 2.725 -25.952 1.00 96.44 382 ASP A N 1
ATOM 3053 C CA . ASP A 1 382 ? 10.692 2.176 -26.307 1.00 96.44 382 ASP A CA 1
ATOM 3054 C C . ASP A 1 382 ? 11.298 1.374 -25.140 1.00 96.44 382 ASP A C 1
ATOM 3056 O O . ASP A 1 382 ? 12.323 1.726 -24.564 1.00 96.44 382 ASP A O 1
ATOM 3060 N N . TRP A 1 383 ? 10.623 0.299 -24.731 1.00 95.44 383 TRP A N 1
ATOM 3061 C CA . TRP A 1 383 ? 11.021 -0.523 -23.582 1.00 95.44 383 TRP A CA 1
ATOM 3062 C C . TRP A 1 383 ? 12.280 -1.356 -23.827 1.00 95.44 383 TRP A C 1
ATOM 3064 O O . TRP A 1 383 ? 12.891 -1.841 -22.877 1.00 95.44 383 TRP A O 1
ATOM 3074 N N . ASP A 1 384 ? 12.647 -1.591 -25.088 1.00 93.69 384 ASP A N 1
ATOM 3075 C CA . ASP A 1 384 ? 13.810 -2.414 -25.434 1.00 93.69 384 ASP A CA 1
ATOM 3076 C C . ASP A 1 384 ? 15.134 -1.680 -25.157 1.00 93.69 384 ASP A C 1
ATOM 3078 O O . ASP A 1 384 ? 16.164 -2.332 -24.991 1.00 93.69 384 ASP A O 1
ATOM 3082 N N . GLN A 1 385 ? 15.107 -0.351 -24.988 1.00 94.50 385 GLN A N 1
ATOM 3083 C CA . GLN A 1 385 ? 16.277 0.424 -24.560 1.00 94.50 385 GLN A CA 1
ATOM 3084 C C . GLN A 1 385 ? 16.803 0.020 -23.172 1.00 94.50 385 GLN A C 1
ATOM 3086 O O . GLN A 1 385 ? 17.964 0.270 -22.857 1.00 94.50 385 GLN A O 1
ATOM 3091 N N . PHE A 1 386 ? 15.959 -0.605 -22.344 1.00 94.25 386 PHE A N 1
ATOM 3092 C CA . PHE A 1 386 ? 16.306 -1.028 -20.986 1.00 94.25 386 PHE A CA 1
ATOM 3093 C C . PHE A 1 386 ? 16.764 -2.485 -20.886 1.00 94.25 386 PHE A C 1
ATOM 3095 O O . PHE A 1 386 ? 16.941 -2.986 -19.775 1.00 94.25 386 PHE A O 1
ATOM 3102 N N . ILE A 1 387 ? 16.922 -3.185 -22.016 1.00 88.75 387 ILE A N 1
ATOM 3103 C CA . ILE A 1 387 ? 17.411 -4.566 -22.019 1.00 88.75 387 ILE A CA 1
ATOM 3104 C C . ILE A 1 387 ? 18.808 -4.599 -21.400 1.00 88.75 387 ILE A C 1
ATOM 3106 O O . ILE A 1 387 ? 19.775 -4.070 -21.951 1.00 88.75 387 ILE A O 1
ATOM 3110 N N . ASP A 1 388 ? 18.918 -5.282 -20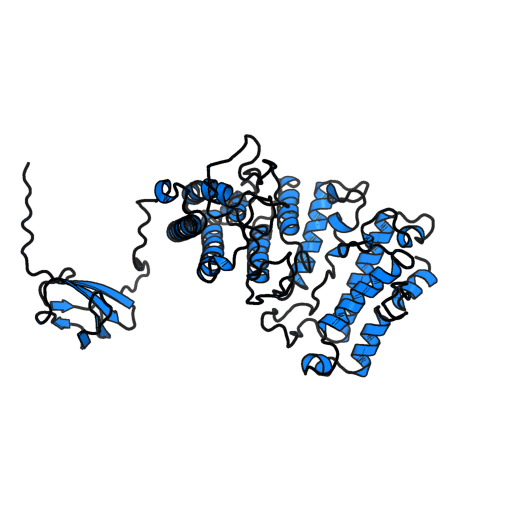.266 1.00 82.06 388 ASP A N 1
ATOM 3111 C CA . ASP A 1 388 ? 20.202 -5.578 -19.658 1.00 82.06 388 ASP A CA 1
ATOM 3112 C C . ASP A 1 388 ? 20.801 -6.817 -20.328 1.00 82.06 388 ASP A C 1
ATOM 3114 O O . ASP A 1 388 ? 20.422 -7.950 -20.043 1.00 82.06 388 ASP A O 1
ATOM 3118 N N . SER A 1 389 ? 21.761 -6.605 -21.230 1.00 72.06 389 SER A N 1
ATOM 3119 C CA . SER A 1 389 ? 22.458 -7.690 -21.938 1.00 72.06 389 SER A CA 1
ATOM 3120 C C . SER A 1 389 ? 23.225 -8.659 -21.026 1.00 72.06 389 SER A C 1
ATOM 3122 O O . SER A 1 389 ? 23.545 -9.770 -21.454 1.00 72.06 389 SER A O 1
ATOM 3124 N N . SER A 1 390 ? 23.518 -8.262 -19.781 1.00 68.69 390 SER A N 1
ATOM 3125 C CA . SER A 1 390 ? 24.116 -9.144 -18.774 1.00 68.69 390 SER A CA 1
ATOM 3126 C C . SER A 1 390 ? 23.076 -10.044 -18.100 1.00 68.69 390 SER A C 1
ATOM 3128 O O . SER A 1 390 ? 23.416 -11.113 -17.586 1.00 68.69 390 SER A O 1
ATOM 3130 N N . CYS A 1 391 ? 21.800 -9.663 -18.185 1.00 67.00 391 CYS A N 1
ATOM 3131 C CA . CYS A 1 391 ? 20.674 -10.445 -17.723 1.00 67.00 391 CYS A CA 1
ATOM 3132 C C . CYS A 1 391 ? 20.159 -11.355 -18.838 1.00 67.00 391 CYS A C 1
ATOM 3134 O O . CYS A 1 391 ? 19.374 -10.967 -19.703 1.00 67.00 391 CYS A O 1
ATOM 3136 N N . THR A 1 392 ? 20.588 -12.612 -18.828 1.00 54.66 392 THR A N 1
ATOM 3137 C CA . THR A 1 392 ? 20.007 -13.609 -19.730 1.00 54.66 392 THR A CA 1
ATOM 3138 C C . THR A 1 392 ? 18.819 -14.275 -19.042 1.00 54.66 392 THR A C 1
ATOM 3140 O O . THR A 1 392 ? 18.969 -14.890 -17.989 1.00 54.66 392 THR A O 1
ATOM 3143 N N . LEU A 1 393 ? 17.629 -14.204 -19.655 1.00 47.38 393 LEU A N 1
ATOM 3144 C CA . LEU A 1 393 ? 16.502 -15.095 -19.342 1.00 47.38 393 LEU A CA 1
ATOM 3145 C C . LEU A 1 393 ? 16.852 -16.518 -19.809 1.00 47.38 393 LEU A C 1
ATOM 3147 O O . LEU A 1 393 ? 16.298 -17.056 -20.768 1.00 47.38 393 LEU A O 1
ATOM 3151 N N . GLY A 1 394 ? 17.856 -17.115 -19.174 1.00 40.91 394 GLY A N 1
ATOM 3152 C CA . GLY A 1 394 ? 18.164 -18.521 -19.324 1.00 40.91 394 GLY A CA 1
ATOM 3153 C C . GLY A 1 394 ? 17.049 -19.346 -18.691 1.00 40.91 394 GLY A C 1
ATOM 3154 O O . GLY A 1 394 ? 16.507 -18.995 -17.644 1.00 40.91 394 GLY A O 1
ATOM 3155 N N . VAL A 1 395 ? 16.714 -20.480 -19.303 1.00 39.09 395 VAL A N 1
ATOM 3156 C CA . VAL A 1 395 ? 15.986 -21.548 -18.611 1.00 39.09 395 VAL A CA 1
ATOM 3157 C C . VAL A 1 395 ? 16.888 -22.020 -17.467 1.00 39.09 395 VAL A C 1
ATOM 3159 O O . VAL A 1 395 ? 17.755 -22.850 -17.701 1.00 39.09 395 VAL A O 1
ATOM 3162 N N . ASN A 1 396 ? 16.717 -21.440 -16.275 1.00 36.69 396 ASN A N 1
ATOM 3163 C CA . ASN A 1 396 ? 17.437 -21.730 -15.034 1.00 36.69 396 ASN A CA 1
ATOM 3164 C C . ASN A 1 396 ? 18.943 -22.011 -15.206 1.00 36.69 396 ASN A C 1
ATOM 3166 O O . ASN A 1 396 ? 19.349 -23.172 -15.313 1.00 36.69 396 ASN A O 1
ATOM 3170 N N . ASP A 1 397 ? 19.786 -20.990 -15.050 1.00 33.91 397 ASP A N 1
ATOM 3171 C CA . ASP A 1 397 ? 21.098 -21.243 -14.453 1.00 33.91 397 ASP A CA 1
ATOM 3172 C C . ASP A 1 397 ? 20.870 -21.627 -12.986 1.00 33.91 397 ASP A C 1
ATOM 3174 O O . ASP A 1 397 ? 20.718 -20.796 -12.090 1.00 33.91 397 ASP A O 1
ATOM 3178 N N . VAL A 1 398 ? 20.764 -22.936 -12.751 1.00 37.00 398 VAL A N 1
ATOM 3179 C CA . VAL A 1 398 ? 20.681 -23.530 -11.418 1.00 37.00 398 VAL A CA 1
ATOM 3180 C C . VAL A 1 398 ? 22.015 -23.292 -10.712 1.00 37.00 398 VAL A C 1
ATOM 3182 O O . VAL A 1 398 ? 22.918 -24.127 -10.735 1.00 37.00 398 VAL A O 1
ATOM 3185 N N . THR A 1 399 ? 22.130 -22.163 -10.022 1.00 39.47 399 THR A N 1
ATOM 3186 C CA . THR A 1 399 ? 23.066 -22.013 -8.909 1.00 39.47 399 THR A CA 1
ATOM 3187 C C . THR A 1 399 ? 22.481 -22.719 -7.687 1.00 39.47 399 THR A C 1
ATOM 3189 O O . THR A 1 399 ? 21.905 -22.133 -6.780 1.00 39.47 399 THR A O 1
ATOM 3192 N N . SER A 1 400 ? 22.623 -24.042 -7.663 1.00 34.16 400 SER A N 1
ATOM 3193 C CA . SER A 1 400 ? 22.640 -24.810 -6.418 1.00 34.16 400 SER A CA 1
ATOM 3194 C C . SER A 1 400 ? 23.528 -26.036 -6.612 1.00 34.16 400 SER A C 1
ATOM 3196 O O . SER A 1 400 ? 23.548 -26.648 -7.678 1.00 34.16 400 SER A O 1
ATOM 3198 N N . ASN A 1 401 ? 24.315 -26.365 -5.592 1.00 38.84 401 ASN A N 1
ATOM 3199 C CA . ASN A 1 401 ? 25.425 -27.323 -5.602 1.00 38.84 401 ASN A CA 1
ATOM 3200 C C . ASN A 1 401 ? 25.037 -28.810 -5.810 1.00 38.84 401 ASN A C 1
ATOM 3202 O O . ASN A 1 401 ? 25.695 -29.681 -5.261 1.00 38.84 401 ASN A O 1
ATOM 3206 N N . ASN A 1 402 ? 24.010 -29.125 -6.609 1.00 46.00 402 ASN A N 1
ATOM 3207 C CA . ASN A 1 402 ? 23.602 -30.490 -6.979 1.00 46.00 402 ASN A CA 1
ATOM 3208 C C . ASN A 1 402 ? 23.049 -30.569 -8.421 1.00 46.00 402 ASN A C 1
ATOM 3210 O O . ASN A 1 402 ? 22.052 -31.237 -8.691 1.00 46.00 402 ASN A O 1
ATOM 3214 N N . VAL A 1 403 ? 23.680 -29.870 -9.371 1.00 55.22 403 VAL A N 1
ATOM 3215 C CA . VAL A 1 403 ? 23.235 -29.857 -10.775 1.00 55.22 403 VAL A CA 1
ATOM 3216 C C . VAL A 1 403 ? 23.357 -31.253 -11.394 1.00 55.22 403 VAL A C 1
ATOM 3218 O O . VAL A 1 403 ? 24.456 -31.787 -11.553 1.00 55.22 403 VAL A O 1
ATOM 3221 N N . PHE A 1 404 ? 22.220 -31.825 -11.789 1.00 68.62 404 PHE A N 1
ATOM 3222 C CA . PHE A 1 404 ? 22.160 -32.944 -12.721 1.00 68.62 404 PHE A CA 1
ATOM 3223 C C . PHE A 1 404 ? 22.760 -32.496 -14.065 1.00 68.62 404 PHE A C 1
ATOM 3225 O O . PHE A 1 404 ? 22.289 -31.529 -14.658 1.00 68.62 404 PHE A O 1
ATOM 3232 N N . ARG A 1 405 ? 23.832 -33.154 -14.527 1.00 80.75 405 ARG A N 1
ATOM 3233 C CA . ARG A 1 405 ? 24.585 -32.768 -15.739 1.00 80.75 405 ARG A CA 1
ATOM 3234 C C . ARG A 1 405 ? 24.467 -33.835 -16.821 1.00 80.75 405 ARG A C 1
ATOM 3236 O O . ARG A 1 405 ? 24.497 -35.022 -16.507 1.00 80.75 405 ARG A O 1
ATOM 3243 N N . ALA A 1 406 ? 24.424 -33.406 -18.081 1.00 85.44 406 ALA A N 1
ATOM 3244 C CA . ALA A 1 406 ? 24.573 -34.265 -19.253 1.00 85.44 406 ALA A CA 1
ATOM 3245 C C . ALA A 1 406 ? 25.822 -33.844 -20.043 1.00 85.44 406 ALA A C 1
ATOM 3247 O O . ALA A 1 406 ? 25.959 -32.671 -20.393 1.00 85.44 406 ALA A O 1
ATOM 3248 N N . TYR A 1 407 ? 26.739 -34.776 -20.307 1.00 85.50 407 TYR A N 1
ATOM 3249 C CA . TYR A 1 407 ? 27.998 -34.508 -21.009 1.00 85.50 407 TYR A CA 1
ATOM 3250 C C . TYR A 1 407 ? 28.401 -35.667 -21.943 1.00 85.50 407 TYR A C 1
ATOM 3252 O O . TYR A 1 407 ? 28.146 -36.824 -21.618 1.00 85.50 407 TYR A O 1
ATOM 3260 N N . PRO A 1 408 ? 29.065 -35.403 -23.081 1.00 87.50 408 PRO A N 1
ATOM 3261 C CA . PRO A 1 408 ? 29.305 -34.081 -23.652 1.00 87.50 408 PRO A CA 1
ATOM 3262 C C . PRO A 1 408 ? 28.004 -33.450 -24.175 1.00 87.50 408 PRO A C 1
ATOM 3264 O O . PRO A 1 408 ? 27.085 -34.151 -24.589 1.00 87.50 408 PRO A O 1
ATOM 3267 N N . ASN A 1 409 ? 27.926 -32.123 -24.141 1.00 85.56 409 ASN A N 1
ATOM 3268 C CA . ASN A 1 409 ? 26.851 -31.355 -24.757 1.00 85.56 409 ASN A CA 1
ATOM 3269 C C . ASN A 1 409 ? 27.438 -30.032 -25.290 1.00 85.56 409 ASN A C 1
ATOM 3271 O O . ASN A 1 409 ? 27.799 -29.190 -24.469 1.00 85.56 409 ASN A O 1
ATOM 3275 N N . PRO A 1 410 ? 27.587 -29.837 -26.615 1.00 89.31 410 PRO A N 1
ATOM 3276 C CA . PRO A 1 410 ? 27.076 -30.678 -27.703 1.00 89.31 410 PRO A CA 1
ATOM 3277 C C . PRO A 1 410 ? 27.647 -32.106 -27.749 1.00 89.31 410 PRO A C 1
ATOM 3279 O O . PRO A 1 410 ? 28.763 -32.356 -27.300 1.00 89.31 410 PRO A O 1
ATOM 3282 N N . THR A 1 411 ? 26.887 -33.047 -28.312 1.00 90.00 411 THR A N 1
ATOM 3283 C CA . THR A 1 411 ? 27.278 -34.454 -28.503 1.00 90.00 411 THR A CA 1
ATOM 3284 C C . THR A 1 411 ? 27.287 -34.849 -29.980 1.00 90.00 411 THR A C 1
ATOM 3286 O O . THR A 1 411 ? 26.593 -34.257 -30.804 1.00 90.00 411 THR A O 1
ATOM 3289 N N . LYS A 1 412 ? 28.034 -35.905 -30.307 1.00 89.38 412 LYS A N 1
ATOM 3290 C CA . LYS A 1 412 ? 27.980 -36.586 -31.612 1.00 89.38 412 LYS A CA 1
ATOM 3291 C C . LYS A 1 412 ? 27.020 -37.778 -31.622 1.00 89.38 412 LYS A C 1
ATOM 3293 O O . LYS A 1 412 ? 26.658 -38.271 -32.681 1.00 89.38 412 LYS A O 1
ATOM 3298 N N . GLY A 1 413 ? 26.578 -38.232 -30.452 1.00 87.88 413 GLY A N 1
ATOM 3299 C CA . GLY A 1 413 ? 25.805 -39.464 -30.361 1.00 87.88 413 GLY A CA 1
ATOM 3300 C C . GLY A 1 413 ? 25.532 -39.891 -28.935 1.00 87.88 413 GLY A C 1
ATOM 3301 O O . GLY A 1 413 ? 24.384 -40.036 -28.547 1.00 87.88 413 GLY A O 1
ATOM 3302 N N . ILE A 1 414 ? 26.567 -40.046 -28.117 1.00 92.00 414 ILE A N 1
ATOM 3303 C CA . ILE A 1 414 ? 26.415 -40.555 -26.750 1.00 92.00 414 ILE A CA 1
ATOM 3304 C C . ILE A 1 414 ? 26.476 -39.399 -25.748 1.00 92.00 414 ILE A C 1
ATOM 3306 O O . ILE A 1 414 ? 27.371 -38.555 -25.824 1.00 92.00 414 ILE A O 1
ATOM 3310 N N . ILE A 1 415 ? 25.534 -39.364 -24.804 1.00 92.31 415 ILE A N 1
ATOM 3311 C CA . ILE A 1 415 ? 25.576 -38.483 -23.628 1.00 92.31 415 ILE A CA 1
ATOM 3312 C C . ILE A 1 415 ? 25.572 -39.312 -22.347 1.00 92.31 415 ILE A C 1
ATOM 3314 O O . ILE A 1 415 ? 24.916 -40.349 -22.260 1.00 92.31 415 ILE A O 1
ATOM 3318 N N . ARG A 1 416 ? 26.299 -38.835 -21.341 1.00 91.69 416 ARG A N 1
ATOM 3319 C CA . ARG A 1 416 ? 26.368 -39.396 -19.996 1.00 91.69 416 ARG A CA 1
ATOM 3320 C C . ARG A 1 416 ? 25.756 -38.440 -18.997 1.00 91.69 416 ARG A C 1
ATOM 3322 O O . ARG A 1 416 ? 26.016 -37.239 -19.025 1.00 91.69 416 ARG A O 1
ATOM 3329 N N . LEU A 1 417 ? 24.951 -38.996 -18.114 1.00 88.00 417 LEU A N 1
ATOM 3330 C CA . LEU A 1 417 ? 24.282 -38.302 -17.037 1.00 88.00 417 LEU A CA 1
ATOM 3331 C C . LEU A 1 417 ? 25.134 -38.365 -15.769 1.00 88.00 417 LEU A C 1
ATOM 3333 O O . LEU A 1 417 ? 25.869 -39.326 -15.535 1.00 88.00 417 LEU A O 1
ATOM 3337 N N . SER A 1 418 ? 25.031 -37.349 -14.918 1.00 83.75 418 SER A N 1
ATOM 3338 C CA . SER A 1 418 ? 25.750 -37.330 -13.639 1.00 83.75 418 SER A CA 1
ATOM 3339 C C . SER A 1 418 ? 25.310 -38.454 -12.695 1.00 83.75 418 SER A C 1
ATOM 3341 O O . SER A 1 418 ? 26.124 -38.911 -11.904 1.00 83.75 418 SER A O 1
ATOM 3343 N N . ASN A 1 419 ? 24.065 -38.931 -12.814 1.00 80.69 419 ASN A N 1
ATOM 3344 C CA . ASN A 1 419 ? 23.483 -40.000 -11.999 1.00 80.69 419 ASN A CA 1
ATOM 3345 C C . ASN A 1 419 ? 22.688 -40.983 -12.871 1.00 80.69 419 ASN A C 1
ATOM 3347 O O . ASN A 1 419 ? 22.182 -40.608 -13.931 1.00 80.69 419 ASN A O 1
ATOM 3351 N N . LEU A 1 420 ? 22.530 -42.219 -12.395 1.00 87.56 420 LEU A N 1
ATOM 3352 C CA . LEU A 1 420 ? 21.570 -43.180 -12.940 1.00 87.56 420 LEU A CA 1
ATOM 3353 C C . LEU A 1 420 ? 20.143 -42.694 -12.639 1.00 87.56 420 LEU A C 1
ATOM 3355 O O . LEU A 1 420 ? 19.772 -42.563 -11.473 1.00 87.56 420 LEU A O 1
ATOM 3359 N N . VAL A 1 421 ? 19.360 -42.384 -13.672 1.00 88.75 421 VAL A N 1
ATOM 3360 C CA . VAL A 1 421 ? 18.042 -41.755 -13.509 1.00 88.75 421 VAL A CA 1
ATOM 3361 C C . VAL A 1 421 ? 17.109 -42.101 -14.668 1.00 88.75 421 VAL A C 1
ATOM 3363 O O . VAL A 1 421 ? 17.558 -42.487 -15.749 1.00 88.75 421 VAL A O 1
ATOM 3366 N N . GLU A 1 422 ? 15.806 -41.944 -14.441 1.00 92.56 422 GLU A N 1
ATOM 3367 C CA . GLU A 1 422 ? 14.807 -41.961 -15.508 1.00 92.56 422 GLU A CA 1
ATOM 3368 C C . GLU A 1 422 ? 14.937 -40.708 -16.374 1.00 92.56 422 GLU A C 1
ATOM 3370 O O . GLU A 1 422 ? 15.123 -39.592 -15.879 1.00 92.56 422 GLU A O 1
ATOM 3375 N N . TRP A 1 423 ? 14.822 -40.888 -17.683 1.00 93.69 423 TRP A N 1
ATOM 3376 C CA . TRP A 1 423 ? 14.968 -39.817 -18.651 1.00 93.69 423 TRP A CA 1
ATOM 3377 C C . TRP A 1 423 ? 13.981 -39.943 -19.804 1.00 93.69 423 TRP A C 1
ATOM 3379 O O . TRP A 1 423 ? 13.505 -41.026 -20.141 1.00 93.69 423 TRP A O 1
ATOM 3389 N N . SER A 1 424 ? 13.679 -38.807 -20.427 1.00 94.69 424 SER A N 1
ATOM 3390 C CA . SER A 1 424 ? 12.887 -38.702 -21.653 1.00 94.69 424 SER A CA 1
ATOM 3391 C C . SER A 1 424 ? 13.459 -37.613 -22.561 1.00 94.69 424 SER A C 1
ATOM 3393 O O . SER A 1 424 ? 13.761 -36.517 -22.096 1.00 94.69 424 SER A O 1
ATOM 3395 N N . ILE A 1 425 ? 13.612 -37.911 -23.849 1.00 94.25 425 ILE A N 1
ATOM 3396 C CA . ILE A 1 425 ? 14.069 -36.990 -24.892 1.00 94.25 425 ILE A CA 1
ATOM 3397 C C . ILE A 1 425 ? 12.861 -36.484 -25.677 1.00 94.25 425 ILE A C 1
ATOM 3399 O O . ILE A 1 425 ? 12.020 -37.279 -26.100 1.00 94.25 425 ILE A O 1
ATOM 3403 N N . PHE A 1 426 ? 12.819 -35.179 -25.920 1.00 93.00 426 PHE A N 1
ATOM 3404 C CA . PHE A 1 426 ? 11.791 -34.495 -26.698 1.00 93.00 426 PHE A CA 1
ATOM 3405 C C . PHE A 1 426 ? 12.418 -33.708 -27.853 1.00 93.00 426 PHE A C 1
ATOM 3407 O O . PHE A 1 426 ? 13.549 -33.224 -27.733 1.00 93.00 426 PHE A O 1
ATOM 3414 N N . ASP A 1 427 ? 11.691 -33.571 -28.961 1.00 90.88 427 ASP A N 1
ATOM 3415 C CA . ASP A 1 427 ? 12.039 -32.601 -30.005 1.00 90.88 427 ASP A CA 1
ATOM 3416 C C . ASP A 1 427 ? 11.677 -31.160 -29.592 1.00 90.88 427 ASP A C 1
ATOM 3418 O O . ASP A 1 427 ? 11.115 -30.913 -28.522 1.00 90.88 427 ASP A O 1
ATOM 3422 N N . ILE A 1 428 ? 12.005 -30.189 -30.449 1.00 88.88 428 ILE A N 1
ATOM 3423 C CA . ILE A 1 428 ? 11.719 -28.764 -30.213 1.00 88.88 428 ILE A CA 1
ATOM 3424 C C . ILE A 1 428 ? 10.221 -28.430 -30.171 1.00 88.88 428 ILE A C 1
ATOM 3426 O O . ILE A 1 428 ? 9.855 -27.362 -29.694 1.00 88.88 428 ILE A O 1
ATOM 3430 N N . MET A 1 429 ? 9.363 -29.325 -30.663 1.00 85.38 429 MET A N 1
ATOM 3431 C CA . MET A 1 429 ? 7.907 -29.187 -30.619 1.00 85.38 429 MET A CA 1
ATOM 3432 C C . MET A 1 429 ? 7.303 -29.861 -29.376 1.00 85.38 429 MET A C 1
ATOM 3434 O O . MET A 1 429 ? 6.085 -29.869 -29.216 1.00 85.38 429 MET A O 1
ATOM 3438 N N . GLY A 1 430 ? 8.130 -30.437 -28.495 1.00 79.06 430 GLY A N 1
ATOM 3439 C CA . GLY A 1 430 ? 7.682 -31.114 -27.280 1.00 79.06 430 GLY A CA 1
ATOM 3440 C C . GLY A 1 430 ? 7.160 -32.535 -27.508 1.00 79.06 430 GLY A C 1
ATOM 3441 O O . GLY A 1 430 ? 6.563 -33.118 -26.601 1.00 79.06 430 GLY A O 1
ATOM 3442 N N . LYS A 1 431 ? 7.383 -33.134 -28.684 1.00 86.62 431 LYS A N 1
ATOM 3443 C CA . LYS A 1 431 ? 7.026 -34.534 -28.938 1.00 86.62 431 LYS A CA 1
ATOM 3444 C C . LYS A 1 431 ? 8.051 -35.454 -28.282 1.00 86.62 431 LYS A C 1
ATOM 3446 O O . LYS A 1 431 ? 9.252 -35.325 -28.517 1.00 86.62 431 LYS A O 1
ATOM 3451 N N . SER A 1 432 ? 7.578 -36.416 -27.492 1.00 91.88 432 SER A N 1
ATOM 3452 C CA . SER A 1 432 ? 8.440 -37.439 -26.892 1.00 91.88 432 SER A CA 1
ATOM 3453 C C . SER A 1 432 ? 9.018 -38.358 -27.972 1.00 91.88 432 SER A C 1
ATOM 3455 O O . SER A 1 432 ? 8.278 -38.921 -28.781 1.00 91.88 432 SER A O 1
ATOM 3457 N N . LEU A 1 433 ? 10.345 -38.490 -27.996 1.00 92.75 433 LEU A N 1
ATOM 3458 C CA . LEU A 1 433 ? 11.085 -39.299 -28.966 1.00 92.75 433 LEU A CA 1
ATOM 3459 C C . LEU A 1 433 ? 11.532 -40.636 -28.374 1.00 92.75 433 LEU A C 1
ATOM 3461 O O . LEU A 1 433 ? 11.516 -41.652 -29.067 1.00 92.75 433 LEU A O 1
ATOM 3465 N N . LYS A 1 434 ? 11.980 -40.632 -27.112 1.00 92.88 434 LYS A N 1
ATOM 3466 C CA . LYS A 1 434 ? 12.483 -41.825 -26.417 1.00 92.88 434 LYS A CA 1
ATOM 3467 C C . LYS A 1 434 ? 12.560 -41.595 -24.913 1.00 92.88 434 LYS A C 1
ATOM 3469 O O . LYS A 1 434 ? 12.874 -40.487 -24.492 1.00 92.88 434 LYS A O 1
ATOM 3474 N N . SER A 1 435 ? 12.396 -42.654 -24.130 1.00 93.50 435 SER A N 1
ATOM 3475 C CA . SER A 1 435 ? 12.576 -42.641 -22.676 1.00 93.50 435 SER A CA 1
ATOM 3476 C C . SER A 1 435 ? 13.368 -43.863 -22.215 1.00 93.50 435 SER A C 1
ATOM 3478 O O . SER A 1 435 ? 13.471 -44.849 -22.950 1.00 93.50 435 SER A O 1
ATOM 3480 N N . GLY A 1 436 ? 13.932 -43.810 -21.011 1.00 92.62 436 GLY A N 1
ATOM 3481 C CA . GLY A 1 436 ? 14.679 -44.924 -20.432 1.00 92.62 436 GLY A CA 1
ATOM 3482 C C . GLY A 1 436 ? 15.160 -44.658 -19.009 1.00 92.62 436 GLY A C 1
ATOM 3483 O O . GLY A 1 436 ? 14.890 -43.606 -18.439 1.00 92.62 436 GLY A O 1
ATOM 3484 N N . TYR A 1 437 ? 15.883 -45.629 -18.452 1.00 93.44 437 TYR A N 1
ATOM 3485 C CA . TYR A 1 437 ? 16.540 -45.544 -17.148 1.00 93.44 437 TYR A CA 1
ATOM 3486 C C . TYR A 1 437 ? 17.993 -45.985 -17.305 1.00 93.44 437 TYR A C 1
ATOM 3488 O O . TYR A 1 437 ? 18.289 -47.174 -17.426 1.00 93.44 437 TYR A O 1
ATOM 3496 N N . SER A 1 438 ? 18.903 -45.023 -17.397 1.00 92.19 438 SER A N 1
ATOM 3497 C CA . SER A 1 438 ? 20.326 -45.293 -17.596 1.00 92.19 438 SER A CA 1
ATOM 3498 C C . SER A 1 438 ? 21.155 -44.060 -17.260 1.00 92.19 438 SER A C 1
ATOM 3500 O O . SER A 1 438 ? 20.643 -42.946 -17.198 1.00 92.19 438 SER A O 1
ATOM 3502 N N . GLN A 1 439 ? 22.453 -44.262 -17.047 1.00 90.38 439 GLN A N 1
ATOM 3503 C CA . GLN A 1 439 ? 23.413 -43.165 -16.944 1.00 90.38 439 GLN A CA 1
ATOM 3504 C C . GLN A 1 439 ? 23.993 -42.779 -18.315 1.00 90.38 439 GLN A C 1
ATOM 3506 O O . GLN A 1 439 ? 24.536 -41.695 -18.471 1.00 90.38 439 GLN A O 1
ATOM 3511 N N . GLU A 1 440 ? 23.874 -43.641 -19.323 1.00 94.50 440 GLU A N 1
ATOM 3512 C CA . GLU A 1 440 ? 24.355 -43.396 -20.683 1.00 94.50 440 GLU A CA 1
ATOM 3513 C C . GLU A 1 440 ? 23.189 -43.478 -21.671 1.00 94.50 440 GLU A C 1
ATOM 3515 O O . GLU A 1 440 ? 22.372 -44.402 -21.607 1.00 94.50 440 GLU A O 1
ATOM 3520 N N . ILE A 1 441 ? 23.097 -42.502 -22.572 1.00 93.75 441 ILE A N 1
ATOM 3521 C CA . ILE A 1 441 ? 22.048 -42.403 -23.586 1.00 93.75 441 ILE A CA 1
ATOM 3522 C C . ILE A 1 441 ? 22.712 -42.311 -24.956 1.00 93.75 441 ILE A C 1
ATOM 3524 O O . ILE A 1 441 ? 23.462 -41.375 -25.231 1.00 93.75 441 ILE A O 1
ATOM 3528 N N . ASN A 1 442 ? 22.398 -43.266 -25.830 1.00 93.06 442 ASN A N 1
ATOM 3529 C CA . ASN A 1 442 ? 22.779 -43.225 -27.236 1.00 93.06 442 ASN A CA 1
ATOM 3530 C C . ASN A 1 442 ? 21.681 -42.510 -28.047 1.00 93.06 442 ASN A C 1
ATOM 3532 O O . ASN A 1 442 ? 20.536 -42.964 -28.075 1.00 93.06 442 ASN A O 1
ATOM 3536 N N . LEU A 1 443 ? 22.057 -41.413 -28.705 1.00 92.94 443 LEU A N 1
ATOM 3537 C CA . LEU A 1 443 ? 21.260 -40.544 -29.575 1.00 92.94 443 LEU A CA 1
ATOM 3538 C C . LEU A 1 443 ? 21.645 -40.686 -31.061 1.00 92.94 443 LEU A C 1
ATOM 3540 O O . LEU A 1 443 ? 21.271 -39.840 -31.874 1.00 92.94 443 LEU A O 1
ATOM 3544 N N . ASP A 1 444 ? 22.385 -41.723 -31.461 1.00 90.31 444 ASP A N 1
ATOM 3545 C CA . ASP A 1 444 ? 22.822 -41.942 -32.852 1.00 90.31 444 ASP A CA 1
ATOM 3546 C C . ASP A 1 444 ? 21.640 -42.029 -33.820 1.00 90.31 444 ASP A C 1
ATOM 3548 O O . ASP A 1 444 ? 21.736 -41.562 -34.951 1.00 90.31 444 ASP A O 1
ATOM 3552 N N . PHE A 1 445 ? 20.498 -42.516 -33.331 1.00 86.06 445 PHE A N 1
ATOM 3553 C CA . PHE A 1 445 ? 19.241 -42.624 -34.071 1.00 86.06 445 PHE A CA 1
ATOM 3554 C C . PHE A 1 445 ? 18.565 -41.276 -34.396 1.00 86.06 445 PHE A C 1
ATOM 3556 O O . PHE A 1 445 ? 17.627 -41.247 -35.190 1.00 86.06 445 PHE A O 1
ATOM 3563 N N . LEU A 1 446 ? 18.997 -40.173 -33.777 1.00 91.12 446 LEU A N 1
ATOM 3564 C CA . LEU A 1 446 ? 18.423 -38.838 -33.969 1.00 91.12 446 LEU A CA 1
ATOM 3565 C C . LEU A 1 446 ? 19.220 -38.018 -35.000 1.00 91.12 446 LEU A C 1
ATOM 3567 O O . LEU A 1 446 ? 20.442 -38.122 -35.027 1.00 91.12 446 LEU A O 1
ATOM 3571 N N . PRO A 1 447 ? 18.601 -37.168 -35.834 1.00 92.50 447 PRO A N 1
ATOM 3572 C CA . PRO A 1 447 ? 19.348 -36.249 -36.698 1.00 92.50 447 PRO A CA 1
ATOM 3573 C C . PRO A 1 447 ? 20.094 -35.167 -35.895 1.00 92.50 447 PRO A C 1
ATOM 3575 O O . PRO A 1 447 ? 19.814 -34.944 -34.713 1.00 92.50 447 PRO A O 1
ATOM 3578 N N . ASP A 1 448 ? 21.035 -34.475 -36.542 1.00 93.25 448 ASP A N 1
ATOM 3579 C CA . ASP A 1 448 ? 21.709 -33.304 -35.968 1.00 93.25 448 ASP A CA 1
ATOM 3580 C C . ASP A 1 448 ? 20.685 -32.180 -35.748 1.00 93.25 448 ASP A C 1
ATOM 3582 O O . ASP A 1 448 ? 20.162 -31.607 -36.704 1.00 93.25 448 ASP A O 1
ATOM 3586 N N . ALA A 1 449 ? 20.362 -31.901 -34.486 1.00 92.31 449 ALA A N 1
ATOM 3587 C CA . ALA A 1 449 ? 19.376 -30.906 -34.080 1.00 92.31 449 ALA A CA 1
ATOM 3588 C C . ALA A 1 449 ? 19.491 -30.600 -32.576 1.00 92.31 449 ALA A C 1
ATOM 3590 O O . ALA A 1 449 ? 20.351 -31.129 -31.862 1.00 92.31 449 ALA A O 1
ATOM 3591 N N . MET A 1 450 ? 18.597 -29.736 -32.098 1.00 92.94 450 MET A N 1
ATOM 3592 C CA . MET A 1 450 ? 18.380 -29.472 -30.680 1.00 92.94 450 MET A CA 1
ATOM 3593 C C . MET A 1 450 ? 17.273 -30.378 -30.132 1.00 92.94 450 MET A C 1
ATOM 3595 O O . MET A 1 450 ? 16.244 -30.562 -30.778 1.00 92.94 450 MET A O 1
ATOM 3599 N N . TYR A 1 451 ? 17.478 -30.891 -28.922 1.00 94.06 451 TYR A N 1
ATOM 3600 C CA . TYR A 1 451 ? 16.536 -31.734 -28.190 1.00 94.06 451 TYR A CA 1
ATOM 3601 C C . TYR A 1 451 ? 16.437 -31.285 -26.732 1.00 94.06 451 TYR A C 1
ATOM 3603 O O . TYR A 1 451 ? 17.336 -30.614 -26.219 1.00 94.06 451 TYR A O 1
ATOM 3611 N N . PHE A 1 452 ? 15.384 -31.707 -26.039 1.00 93.50 452 PHE A N 1
ATOM 3612 C CA . PHE A 1 452 ? 15.238 -31.513 -24.597 1.00 93.50 452 PHE A CA 1
ATOM 3613 C C . PHE A 1 452 ? 15.277 -32.857 -23.873 1.00 93.50 452 PHE A C 1
ATOM 3615 O O . PHE A 1 452 ? 14.477 -33.745 -24.148 1.00 93.50 452 PHE A O 1
ATOM 3622 N N . LEU A 1 453 ? 16.212 -33.002 -22.939 1.00 91.81 453 LEU A N 1
ATOM 3623 C CA . LEU A 1 453 ? 16.318 -34.125 -22.016 1.00 91.81 453 LEU A CA 1
ATOM 3624 C C . LEU A 1 453 ? 15.618 -33.751 -20.712 1.00 91.81 453 LEU A C 1
ATOM 3626 O O . LEU A 1 453 ? 16.111 -32.902 -19.976 1.00 91.81 453 LEU A O 1
ATOM 3630 N N . LYS A 1 454 ? 14.507 -34.409 -20.399 1.00 88.75 454 LYS A N 1
ATOM 3631 C CA . LYS A 1 454 ? 13.792 -34.259 -19.130 1.00 88.75 454 LYS A CA 1
ATOM 3632 C C . LYS A 1 454 ? 14.095 -35.436 -18.211 1.00 88.75 454 LYS A C 1
ATOM 3634 O O . LYS A 1 454 ? 14.035 -36.587 -18.641 1.00 88.75 454 LYS A O 1
ATOM 3639 N N . THR A 1 455 ? 14.359 -35.144 -16.947 1.00 85.25 455 THR A N 1
ATOM 3640 C CA . THR A 1 455 ? 14.458 -36.106 -15.844 1.00 85.25 455 THR A CA 1
ATOM 3641 C C . THR A 1 455 ? 13.626 -35.602 -14.661 1.00 85.25 455 THR A C 1
ATOM 3643 O O . THR A 1 455 ? 13.190 -34.445 -14.673 1.00 85.25 455 THR A O 1
ATOM 3646 N N . PRO A 1 456 ? 13.408 -36.413 -13.609 1.00 78.81 456 PRO A N 1
ATOM 3647 C CA . PRO A 1 456 ? 12.805 -35.931 -12.365 1.00 78.81 456 PRO A CA 1
ATOM 3648 C C . PRO A 1 456 ? 13.554 -34.741 -11.744 1.00 78.81 456 PRO A C 1
ATOM 3650 O O . PRO A 1 456 ? 12.954 -33.939 -11.038 1.00 78.81 456 PRO A O 1
ATOM 3653 N N . ASN A 1 457 ? 14.851 -34.603 -12.045 1.00 75.75 457 ASN A N 1
ATOM 3654 C CA . ASN A 1 457 ? 15.728 -33.578 -11.478 1.00 75.75 457 ASN A CA 1
ATOM 3655 C C . ASN A 1 457 ? 15.805 -32.297 -12.325 1.00 75.75 457 ASN A C 1
ATOM 3657 O O . ASN A 1 457 ? 16.517 -31.369 -11.951 1.00 75.75 457 ASN A O 1
ATOM 3661 N N . GLY A 1 458 ? 15.126 -32.240 -13.474 1.00 78.38 458 GLY A N 1
ATOM 3662 C CA . GLY A 1 458 ? 15.087 -31.046 -14.317 1.00 78.38 458 GLY A CA 1
ATOM 3663 C C . GLY A 1 458 ? 15.092 -31.342 -15.812 1.00 78.38 458 GLY A C 1
ATOM 3664 O O . GLY A 1 458 ? 14.975 -32.483 -16.253 1.00 78.38 458 GLY A O 1
ATOM 3665 N N . THR A 1 459 ? 15.219 -30.282 -16.609 1.00 85.06 459 THR A N 1
ATOM 3666 C CA . THR A 1 459 ? 15.279 -30.370 -18.074 1.00 85.06 459 THR A CA 1
ATOM 3667 C C . THR A 1 459 ? 16.569 -29.735 -18.579 1.00 85.06 459 THR A C 1
ATOM 3669 O O . THR A 1 459 ? 16.909 -28.631 -18.171 1.00 85.06 459 THR A O 1
ATOM 3672 N N . ILE A 1 460 ? 17.281 -30.426 -19.470 1.00 87.25 460 ILE A N 1
ATOM 3673 C CA . ILE A 1 460 ? 18.528 -29.974 -20.092 1.00 87.25 460 ILE A CA 1
ATOM 3674 C C . ILE A 1 460 ? 18.333 -29.912 -21.606 1.00 87.25 460 ILE A C 1
ATOM 3676 O O . ILE A 1 460 ? 17.855 -30.861 -22.225 1.00 87.25 460 ILE A O 1
ATOM 3680 N N . LYS A 1 461 ? 18.762 -28.815 -22.227 1.00 91.31 461 LYS A N 1
ATOM 3681 C CA . LYS A 1 461 ? 18.874 -28.706 -23.685 1.00 91.31 461 LYS A CA 1
ATOM 3682 C C . LYS A 1 461 ? 20.081 -29.505 -24.180 1.00 91.31 461 LYS A C 1
ATOM 3684 O O . LYS A 1 461 ? 21.192 -29.235 -23.741 1.00 91.31 461 LYS A O 1
ATOM 3689 N N . ILE A 1 462 ? 19.889 -30.424 -25.123 1.00 92.38 462 ILE A N 1
ATOM 3690 C CA . ILE A 1 462 ? 20.946 -31.216 -25.769 1.00 92.38 462 ILE A CA 1
ATOM 3691 C C . ILE A 1 462 ? 21.112 -30.770 -27.222 1.00 92.38 462 ILE A C 1
ATOM 3693 O O . ILE A 1 462 ? 20.134 -30.649 -27.956 1.00 92.38 462 ILE A O 1
ATOM 3697 N N . ILE A 1 463 ? 22.352 -30.551 -27.654 1.00 91.88 463 ILE A N 1
ATOM 3698 C CA . ILE A 1 463 ? 22.692 -30.245 -29.047 1.00 91.88 463 ILE A CA 1
ATOM 3699 C C . ILE A 1 463 ? 23.414 -31.459 -29.636 1.00 91.88 463 ILE A C 1
ATOM 3701 O O . ILE A 1 463 ? 24.502 -31.802 -29.175 1.00 91.88 463 ILE A O 1
ATOM 3705 N N . LYS A 1 464 ? 22.837 -32.104 -30.657 1.00 90.75 464 LYS A N 1
ATOM 3706 C CA . LYS A 1 464 ? 23.520 -33.152 -31.429 1.00 90.75 464 LYS A CA 1
ATOM 3707 C C . LYS A 1 464 ? 24.080 -32.557 -32.720 1.00 90.75 464 LYS A C 1
ATOM 3709 O O . LYS A 1 464 ? 23.327 -31.974 -33.496 1.00 90.75 464 LYS A O 1
ATOM 3714 N N . ASN A 1 465 ? 25.384 -32.697 -32.946 1.00 88.81 465 ASN A N 1
ATOM 3715 C CA . ASN A 1 465 ? 26.043 -32.224 -34.162 1.00 88.81 465 ASN A CA 1
ATOM 3716 C C . ASN A 1 465 ? 27.232 -33.122 -34.532 1.00 88.81 465 ASN A C 1
ATOM 3718 O O . ASN A 1 465 ? 28.193 -33.238 -33.769 1.00 88.81 465 ASN A O 1
ATOM 3722 N N . ASN A 1 466 ? 27.198 -33.715 -35.725 1.00 75.81 466 ASN A N 1
ATOM 3723 C CA . ASN A 1 466 ? 28.258 -34.579 -36.242 1.00 75.81 466 ASN A CA 1
ATOM 3724 C C . ASN A 1 466 ? 29.356 -33.836 -37.024 1.00 75.81 466 ASN A C 1
ATOM 3726 O O . ASN A 1 466 ? 30.357 -34.449 -37.408 1.00 75.81 466 ASN A O 1
ATOM 3730 N N . LYS A 1 467 ? 29.235 -32.520 -37.242 1.00 66.50 467 LYS A N 1
ATOM 3731 C CA . LYS A 1 467 ? 30.257 -31.734 -37.952 1.00 66.50 467 LYS A CA 1
ATOM 3732 C C . LYS A 1 467 ? 31.468 -31.452 -37.050 1.00 66.50 467 LYS A C 1
ATOM 3734 O O . LYS A 1 467 ? 31.326 -31.026 -35.907 1.00 66.50 467 LYS A O 1
ATOM 3739 N N . LYS A 1 468 ? 32.688 -31.668 -37.567 1.00 49.91 468 LYS A N 1
ATOM 3740 C CA . LYS A 1 468 ? 33.927 -31.185 -36.929 1.00 49.91 468 LYS A CA 1
ATOM 3741 C C . LYS A 1 468 ? 33.876 -29.653 -36.869 1.00 49.91 468 LYS A C 1
ATOM 3743 O O . LYS A 1 468 ? 33.720 -29.024 -37.911 1.00 49.91 468 LYS A O 1
ATOM 3748 N N . HIS A 1 469 ? 34.042 -29.067 -35.683 1.00 45.12 469 HIS A N 1
ATOM 3749 C CA . HIS A 1 469 ? 34.428 -27.662 -35.567 1.00 45.12 469 HIS A CA 1
ATOM 3750 C C . HIS A 1 469 ? 35.768 -27.495 -36.294 1.00 45.12 469 HIS A C 1
ATOM 3752 O O . HIS A 1 469 ? 36.766 -28.091 -35.895 1.00 45.12 469 HIS A O 1
ATOM 3758 N N . ILE A 1 470 ? 35.771 -26.755 -37.400 1.00 36.56 470 ILE A N 1
ATOM 3759 C CA . ILE A 1 470 ? 36.996 -26.201 -37.968 1.00 36.56 470 ILE A CA 1
ATOM 3760 C C . ILE A 1 470 ? 37.214 -24.899 -37.199 1.00 36.56 470 ILE A C 1
ATOM 3762 O O . ILE A 1 470 ? 36.464 -23.941 -37.378 1.00 36.56 470 ILE A O 1
ATOM 3766 N N . GLU A 1 471 ? 38.175 -24.899 -36.280 1.00 41.94 471 GLU A N 1
ATOM 3767 C CA . GLU A 1 471 ? 38.721 -23.669 -35.713 1.00 41.94 471 GLU A CA 1
ATOM 3768 C C . GLU A 1 471 ? 39.480 -22.946 -36.828 1.00 41.94 471 GLU A C 1
ATOM 3770 O O . GLU A 1 471 ? 40.612 -23.294 -37.152 1.00 41.94 471 GLU A O 1
ATOM 3775 N N . ASN A 1 472 ? 38.847 -21.951 -37.447 1.00 33.09 472 ASN A N 1
ATOM 3776 C CA . ASN A 1 472 ? 39.574 -20.967 -38.236 1.00 33.09 472 ASN A CA 1
ATOM 3777 C C . ASN A 1 472 ? 40.062 -19.871 -37.285 1.00 33.09 472 ASN A C 1
ATOM 3779 O O . ASN A 1 472 ? 39.400 -18.853 -37.102 1.00 33.09 472 ASN A O 1
ATOM 3783 N N . PHE A 1 473 ? 41.229 -20.097 -36.686 1.00 40.75 473 PHE A N 1
ATOM 3784 C CA . PHE A 1 473 ? 42.142 -19.006 -36.367 1.00 40.75 473 PHE A CA 1
ATOM 3785 C C . PHE A 1 473 ? 42.795 -18.562 -37.674 1.00 40.75 473 PHE A C 1
ATOM 3787 O O . PHE A 1 473 ? 43.538 -19.342 -38.260 1.00 40.75 473 PHE A O 1
ATOM 3794 N N . TYR A 1 474 ? 42.564 -17.323 -38.103 1.00 39.03 474 TYR A N 1
ATOM 3795 C CA . TYR A 1 474 ? 43.516 -16.615 -38.955 1.00 39.03 474 TYR A CA 1
ATOM 3796 C C . TYR A 1 474 ? 43.546 -15.127 -38.590 1.00 39.03 474 TYR A C 1
ATOM 3798 O O . TYR A 1 474 ? 42.518 -14.460 -38.660 1.00 39.03 474 TYR A O 1
ATOM 3806 N N . CYS A 1 475 ? 44.757 -14.736 -38.171 1.00 41.56 475 CYS A N 1
ATOM 3807 C CA . CYS A 1 475 ? 45.452 -13.442 -38.142 1.00 41.56 475 CYS A CA 1
ATOM 3808 C C . CYS A 1 475 ? 44.666 -12.140 -37.979 1.00 41.56 475 CYS A C 1
ATOM 3810 O O . CYS A 1 475 ? 43.949 -11.751 -38.925 1.00 41.56 475 CYS A O 1
#

Organism: NCBI:txid504487

Foldseek 3Di:
DDPVLVVCLAQFAQAPPVPDGGSCAALVNLVVVCVVQPQVCQQVPHDPHPQRSLVSHVVRLVCSQARDDDDPPPDDDQLQDQDHPSLVVDPPPDDSLNVSLVSLVVSLVSLVCVCVVRVCQQPDRNVQPQADRGAHSYQAARQLCNQLCRRAPVNVLQDHVVDDSLVSLVSNLVSLVVCCNHPLRSLDLDCCPPHNLLSNLVSLVSNCVVVVPDRDLVSNLVSLVSLLS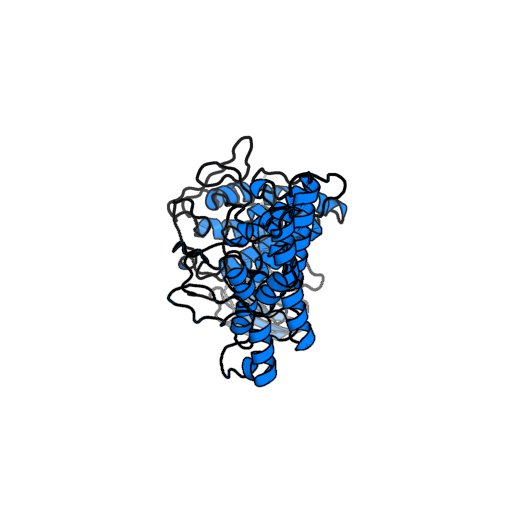SQQDCQAPPVDPNQFRSSCFCLRLALLVLQHAFQRDCPNLVCCCVVPNLSSQVSSQVSLVSVLVSLVVDDLVSAAEDLPQRRRHAHALQDAADQDADPRGRFATSVRDGDSRRDGNRLNSLVSCLVSSVVSPHDVVSSVSSLVSSCVNHVNYPSVVSDDPVDDPDPDPPPDPPDWDWPDAQDQFKIFTPDFFWKWKADPVRHTDDIDTGRMDGRNVPDQAWIWIDTPRGIDIGGHDNDDPDPPDDD

InterPro domains:
  IPR026444 Secretion system, C-terminal sorting domain [PF18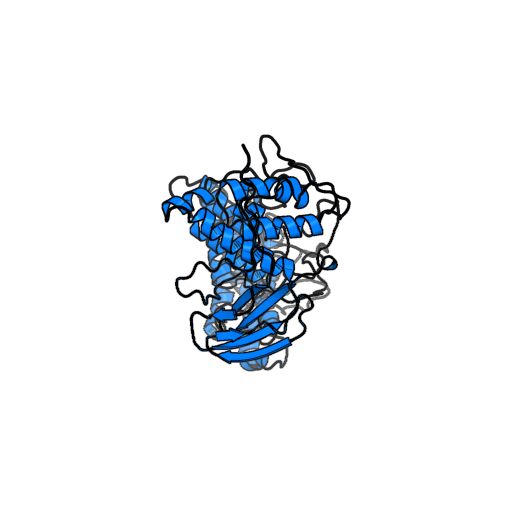962] (406-464)
  IPR026444 Secretion system, C-terminal sorting domain [TIGR04183] (407-465)